Protein AF-A0A1B8DQH1-F1 (afdb_monomer)

Mean predicted aligned error: 15.08 Å

pLDDT: mean 71.76, std 20.16, range [29.28, 98.12]

Structure (mmCIF, N/CA/C/O backbone):
data_AF-A0A1B8DQH1-F1
#
_entry.id   AF-A0A1B8DQH1-F1
#
loop_
_atom_site.group_PDB
_atom_site.id
_atom_site.type_symbol
_atom_site.label_atom_id
_atom_site.label_alt_id
_atom_site.label_comp_id
_atom_site.label_asym_id
_atom_site.label_entity_id
_atom_site.label_seq_id
_atom_site.pdbx_PDB_ins_code
_atom_site.Cartn_x
_atom_site.Cartn_y
_atom_site.Cartn_z
_atom_site.occupancy
_atom_site.B_iso_or_equiv
_atom_site.auth_seq_id
_atom_site.auth_comp_id
_atom_site.auth_asym_id
_atom_site.auth_atom_id
_atom_site.pdbx_PDB_model_num
ATOM 1 N N . MET A 1 1 ? -14.719 -61.981 -52.422 1.00 44.56 1 MET A N 1
ATOM 2 C CA . MET A 1 1 ? -14.627 -63.459 -52.348 1.00 44.56 1 MET A CA 1
ATOM 3 C C . MET A 1 1 ? -13.272 -63.863 -52.900 1.00 44.56 1 MET A C 1
ATOM 5 O O . MET A 1 1 ? -12.928 -63.252 -53.909 1.00 44.56 1 MET A O 1
ATOM 9 N N . PRO A 1 2 ? -12.505 -64.802 -52.302 1.00 60.09 2 PRO A N 1
ATOM 10 C CA . PRO A 1 2 ? -12.841 -65.844 -51.296 1.00 60.09 2 PRO A CA 1
ATOM 11 C C . PRO A 1 2 ? -12.357 -65.478 -49.863 1.00 60.09 2 PRO A C 1
ATOM 13 O O . PRO A 1 2 ? -11.549 -64.568 -49.738 1.00 60.09 2 PRO A O 1
ATOM 16 N N . SER A 1 3 ? -12.970 -65.923 -48.749 1.00 40.25 3 SER A N 1
ATOM 17 C CA . SER A 1 3 ? -13.035 -67.277 -48.116 1.00 40.25 3 SER A CA 1
ATOM 18 C C . SER A 1 3 ? -11.685 -67.712 -47.524 1.00 40.25 3 SER A C 1
ATOM 20 O O . SER A 1 3 ? -10.693 -67.593 -48.224 1.00 40.25 3 SER A O 1
ATOM 22 N N . ARG A 1 4 ? -11.534 -68.303 -46.332 1.00 45.41 4 ARG A N 1
ATOM 23 C CA . ARG A 1 4 ? -12.312 -68.572 -45.097 1.00 45.41 4 ARG A CA 1
ATOM 24 C C . ARG A 1 4 ? -11.311 -69.318 -44.170 1.00 45.41 4 ARG A C 1
ATOM 26 O O . ARG A 1 4 ? -10.371 -69.893 -44.704 1.00 45.41 4 ARG A O 1
ATOM 33 N N . ASP A 1 5 ? -11.532 -69.282 -42.851 1.00 48.47 5 ASP A N 1
ATOM 34 C CA . ASP A 1 5 ? -11.197 -70.290 -41.80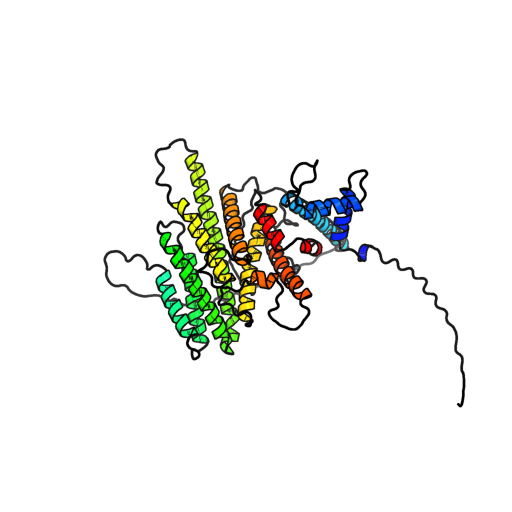1 1.00 48.47 5 ASP A CA 1
ATOM 35 C C . ASP A 1 5 ? -10.627 -69.594 -40.545 1.00 48.47 5 ASP A C 1
ATOM 37 O O . ASP A 1 5 ? -9.620 -68.902 -40.624 1.00 48.47 5 ASP A O 1
ATOM 41 N N . LEU A 1 6 ? -11.341 -69.474 -39.413 1.00 48.12 6 LEU A N 1
ATOM 42 C CA . LEU A 1 6 ? -11.908 -70.449 -38.451 1.00 48.12 6 LEU A CA 1
ATOM 43 C C . LEU A 1 6 ? -10.869 -71.143 -37.549 1.00 48.12 6 LEU A C 1
ATOM 45 O O . LEU A 1 6 ? -10.295 -72.154 -37.928 1.00 48.12 6 LEU A O 1
ATOM 49 N N . ALA A 1 7 ? -10.750 -70.638 -36.314 1.00 46.41 7 ALA A N 1
ATOM 50 C CA . ALA A 1 7 ? -10.541 -71.386 -35.059 1.00 46.41 7 ALA A CA 1
ATOM 51 C C . ALA A 1 7 ? -10.786 -70.395 -33.893 1.00 46.41 7 ALA A C 1
ATOM 53 O O . ALA A 1 7 ? -10.092 -69.390 -33.793 1.00 46.41 7 ALA A O 1
ATOM 54 N N . SER A 1 8 ? -11.933 -70.403 -33.202 1.00 43.78 8 SER A N 1
ATOM 55 C CA . SER A 1 8 ? -12.302 -71.229 -32.032 1.00 43.78 8 SER A CA 1
ATOM 56 C C . SER A 1 8 ? -11.348 -71.093 -30.837 1.00 43.78 8 SER A C 1
ATOM 58 O O . SER A 1 8 ? -10.238 -71.615 -30.880 1.00 43.78 8 SER A O 1
ATOM 60 N N . GLY A 1 9 ? -11.811 -70.454 -29.755 1.00 36.94 9 GLY A N 1
ATOM 61 C CA . GLY A 1 9 ? -11.059 -70.350 -28.501 1.00 36.94 9 GLY A CA 1
ATOM 62 C C . GLY A 1 9 ? -11.779 -69.569 -27.400 1.00 36.94 9 GLY A C 1
ATOM 63 O O . GLY A 1 9 ? -11.440 -68.427 -27.137 1.00 36.94 9 GLY A O 1
ATOM 64 N N . GLU A 1 10 ? -12.784 -70.220 -26.818 1.00 36.16 10 GLU A N 1
ATOM 65 C CA . GLU A 1 10 ? -13.202 -70.174 -25.407 1.00 36.16 10 GLU A CA 1
ATOM 66 C C . GLU A 1 10 ? -13.636 -68.863 -24.716 1.00 36.16 10 GLU A C 1
ATOM 68 O O . GLU A 1 10 ? -12.921 -67.888 -24.511 1.00 36.16 10 GLU A O 1
ATOM 73 N N . SER A 1 11 ? -14.885 -68.957 -24.264 1.00 42.69 11 SER A N 1
ATOM 74 C CA . SER A 1 11 ? -15.665 -68.051 -23.441 1.00 42.69 11 SER A CA 1
ATOM 75 C C . SER A 1 11 ? -15.208 -68.083 -21.978 1.00 42.69 11 SER A C 1
ATOM 77 O O . SER A 1 11 ? -15.353 -69.107 -21.315 1.00 42.69 11 SER A O 1
ATOM 79 N N . SER A 1 12 ? -14.766 -66.942 -21.443 1.00 33.56 12 SER A N 1
ATOM 80 C CA . SER A 1 12 ? -14.722 -66.689 -19.998 1.00 33.56 12 SER A CA 1
ATOM 81 C C . SER A 1 12 ? -15.585 -65.469 -19.686 1.00 33.56 12 SER A C 1
ATOM 83 O O . SER A 1 12 ? -15.206 -64.320 -19.916 1.00 33.56 12 SER A O 1
ATOM 85 N N . VAL A 1 13 ? -16.804 -65.746 -19.225 1.00 41.06 13 VAL A N 1
ATOM 86 C CA . VAL A 1 13 ? -17.755 -64.754 -18.723 1.00 41.06 13 VAL A CA 1
ATOM 87 C C . VAL A 1 13 ? -17.294 -64.354 -17.324 1.00 41.06 13 VAL A C 1
ATOM 89 O O . VAL A 1 13 ? -17.575 -65.042 -16.346 1.00 41.06 13 VAL A O 1
ATOM 92 N N . VAL A 1 14 ? -16.572 -63.240 -17.232 1.00 39.66 14 VAL A N 1
ATOM 93 C CA . VAL A 1 14 ? -16.286 -62.571 -15.960 1.00 39.66 14 VAL A CA 1
ATOM 94 C C . VAL A 1 14 ? -17.381 -61.532 -15.721 1.00 39.66 14 VAL A C 1
ATOM 96 O O . VAL A 1 14 ? -17.466 -60.522 -16.416 1.00 39.66 14 VAL A O 1
ATOM 99 N N . LEU A 1 15 ? -18.243 -61.803 -14.742 1.00 46.50 15 LEU A N 1
ATOM 100 C CA . LEU A 1 15 ? -19.201 -60.844 -14.189 1.00 46.50 15 LEU A CA 1
ATOM 101 C C . LEU A 1 15 ? -18.452 -59.752 -13.403 1.00 46.50 15 LEU A C 1
ATOM 103 O O . LEU A 1 15 ? -17.733 -60.103 -12.466 1.00 46.50 15 LEU A O 1
ATOM 107 N N . PRO A 1 16 ? -18.669 -58.446 -13.649 1.00 41.72 16 PRO A N 1
ATOM 108 C CA . PRO A 1 16 ? -18.308 -57.420 -12.686 1.00 41.72 16 PRO A CA 1
ATOM 109 C C . PRO A 1 16 ? -19.530 -57.103 -11.814 1.00 41.72 16 PRO A C 1
ATOM 111 O O . PRO A 1 16 ? -20.298 -56.181 -12.078 1.00 41.72 16 PRO A O 1
ATOM 114 N N . LEU A 1 17 ? -19.709 -57.878 -10.742 1.00 47.91 17 LEU A N 1
ATOM 115 C CA . LEU A 1 17 ? -20.491 -57.457 -9.578 1.00 47.91 17 LEU A CA 1
ATOM 116 C C . LEU A 1 17 ? -19.553 -56.671 -8.660 1.00 47.91 17 LEU A C 1
ATOM 118 O O . LEU A 1 17 ? -18.899 -57.217 -7.780 1.00 47.91 17 LEU A O 1
ATOM 122 N N . GLY A 1 18 ? -19.473 -55.370 -8.913 1.00 36.25 18 GLY A N 1
ATOM 123 C CA . GLY A 1 18 ? -18.732 -54.418 -8.097 1.00 36.25 18 GLY A CA 1
ATOM 124 C C . GLY A 1 18 ? -19.504 -53.115 -8.031 1.00 36.25 18 GLY A C 1
ATOM 125 O O . GLY A 1 18 ? -19.136 -52.139 -8.672 1.00 36.25 18 GLY A O 1
ATOM 126 N N . ASN A 1 19 ? -20.611 -53.120 -7.289 1.00 45.50 19 ASN A N 1
ATOM 127 C CA . ASN A 1 19 ? -21.406 -51.935 -6.984 1.00 45.50 19 ASN A CA 1
ATOM 128 C C . ASN A 1 19 ? -20.593 -51.042 -6.025 1.00 45.50 19 ASN A C 1
ATOM 130 O O . ASN A 1 19 ? -20.837 -51.020 -4.819 1.00 45.50 19 ASN A O 1
ATOM 134 N N . GLN A 1 20 ? -19.565 -50.364 -6.546 1.00 43.00 20 GLN A N 1
ATOM 135 C CA . GLN A 1 20 ? -18.844 -49.335 -5.808 1.00 43.00 20 GLN A CA 1
ATOM 136 C C . GLN A 1 20 ? -19.768 -48.128 -5.673 1.00 43.00 20 GLN A C 1
ATOM 138 O O . GLN A 1 20 ? -19.822 -47.243 -6.523 1.00 43.00 20 GLN A O 1
ATOM 143 N N . ARG A 1 21 ? -20.521 -48.096 -4.572 1.00 37.50 21 ARG A N 1
ATOM 144 C CA . ARG A 1 21 ? -21.031 -46.839 -4.038 1.00 37.50 21 ARG A CA 1
ATOM 145 C C . ARG A 1 21 ? -19.809 -46.018 -3.652 1.00 37.50 21 ARG A C 1
ATOM 147 O O . ARG A 1 21 ? -19.248 -46.222 -2.579 1.00 37.50 21 ARG A O 1
ATOM 154 N N . HIS A 1 22 ? -19.376 -45.128 -4.538 1.00 44.53 22 HIS A N 1
ATOM 155 C CA . HIS A 1 22 ? -18.479 -44.058 -4.133 1.00 44.53 22 HIS A CA 1
ATOM 156 C C . HIS A 1 22 ? -19.145 -43.344 -2.951 1.00 44.53 22 HIS A C 1
ATOM 158 O O . HIS A 1 22 ? -20.322 -42.978 -3.061 1.00 44.53 22 HIS A O 1
ATOM 164 N N . PRO A 1 23 ? -18.471 -43.216 -1.797 1.00 51.25 23 PRO A N 1
ATOM 165 C CA . PRO A 1 23 ? -19.053 -42.514 -0.671 1.00 51.25 23 PRO A CA 1
ATOM 166 C C . PRO A 1 23 ? -19.378 -41.092 -1.131 1.00 51.25 23 PRO A C 1
ATOM 168 O O . PRO A 1 23 ? -18.527 -40.390 -1.676 1.00 51.25 23 PRO A O 1
ATOM 171 N N . ILE A 1 24 ? -20.638 -40.692 -0.945 1.00 53.38 24 ILE A N 1
ATO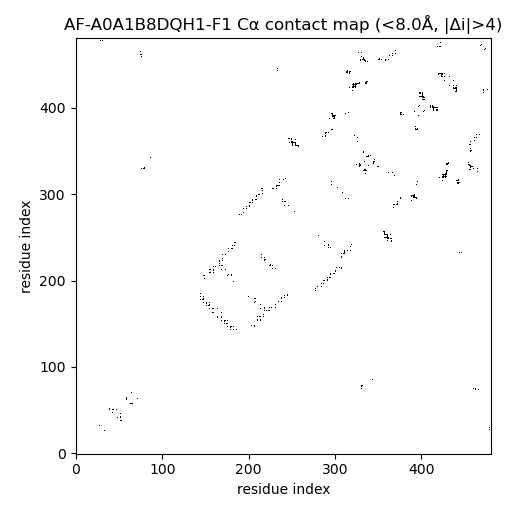M 172 C CA . ILE A 1 24 ? -21.188 -39.385 -1.348 1.00 53.38 24 ILE A CA 1
ATOM 173 C C . ILE A 1 24 ? -20.328 -38.225 -0.795 1.00 53.38 24 ILE A C 1
ATOM 175 O O . ILE A 1 24 ? -20.303 -37.141 -1.369 1.00 53.38 24 ILE A O 1
ATOM 179 N N . SER A 1 25 ? -19.547 -38.475 0.261 1.00 46.88 25 SER A N 1
ATOM 180 C CA . SER A 1 25 ? -18.595 -37.538 0.863 1.00 46.88 25 SER A CA 1
ATOM 181 C C . SER A 1 25 ? -17.429 -37.107 -0.037 1.00 46.88 25 SER A C 1
ATOM 183 O O . SER A 1 25 ? -16.774 -36.132 0.297 1.00 46.88 25 SER A O 1
ATOM 185 N N . LEU A 1 26 ? -17.149 -37.784 -1.159 1.00 46.94 26 LEU A N 1
ATOM 186 C CA . LEU A 1 26 ? -16.091 -37.375 -2.103 1.00 46.94 26 LEU A CA 1
ATOM 187 C C . LEU A 1 26 ? -16.549 -36.333 -3.137 1.00 46.94 26 LEU A C 1
ATOM 189 O O . LEU A 1 26 ? -15.723 -35.825 -3.889 1.00 46.94 26 LEU A O 1
ATOM 193 N N . GLN A 1 27 ? -17.851 -36.039 -3.217 1.00 62.19 27 GLN A N 1
ATOM 194 C CA . GLN A 1 27 ? -18.406 -35.127 -4.228 1.00 62.19 27 GLN A CA 1
ATOM 195 C C . GLN A 1 27 ? -18.630 -33.699 -3.725 1.00 62.19 27 GLN A C 1
ATOM 197 O O . GLN A 1 27 ? -18.858 -32.806 -4.538 1.00 62.19 27 GLN A O 1
ATOM 202 N N . PHE A 1 28 ? -18.560 -33.479 -2.413 1.00 60.91 28 PHE A N 1
ATOM 203 C CA . PHE A 1 28 ? -18.842 -32.188 -1.796 1.00 60.91 28 PHE A CA 1
ATOM 204 C C . PHE A 1 28 ? -17.637 -31.726 -0.986 1.00 60.91 28 PHE A C 1
ATOM 206 O O . PHE A 1 28 ? -17.029 -32.527 -0.275 1.00 60.91 28 PHE A O 1
ATOM 213 N N . SER A 1 29 ? -17.283 -30.444 -1.095 1.00 65.31 29 SER A N 1
ATOM 214 C CA . SER A 1 29 ? -16.227 -29.869 -0.261 1.00 65.31 29 SER A CA 1
ATOM 215 C C . SER A 1 29 ? -16.652 -29.854 1.208 1.00 65.31 29 SER A C 1
ATOM 217 O O . SER A 1 29 ? -17.842 -29.896 1.542 1.00 65.31 29 SER A O 1
ATOM 219 N N . GLN A 1 30 ? -15.677 -29.770 2.108 1.00 54.59 30 GLN A N 1
ATOM 220 C CA . GLN A 1 30 ? -15.947 -29.715 3.539 1.00 54.59 30 GLN A CA 1
ATOM 221 C C . GLN A 1 30 ? -16.807 -28.496 3.914 1.00 54.59 30 GLN A C 1
ATOM 223 O O . GLN A 1 30 ? -17.776 -28.639 4.661 1.00 54.59 30 GLN A O 1
ATOM 228 N N . ALA A 1 31 ? -16.555 -27.341 3.290 1.00 49.38 31 ALA A N 1
ATOM 229 C CA . ALA A 1 31 ? -17.401 -26.157 3.408 1.00 49.38 31 ALA A CA 1
ATOM 230 C C . ALA A 1 31 ? -18.859 -26.412 2.974 1.00 49.38 31 ALA A C 1
ATOM 232 O O . ALA A 1 31 ? -19.789 -26.027 3.681 1.00 49.38 31 ALA A O 1
ATOM 233 N N . GLN A 1 32 ? -19.090 -27.134 1.869 1.00 60.16 32 GLN A N 1
ATOM 234 C CA . GLN A 1 32 ? -20.444 -27.469 1.403 1.00 60.16 32 GLN A CA 1
ATOM 235 C C . GLN A 1 32 ? -21.193 -28.375 2.389 1.00 60.16 32 GLN A C 1
ATOM 237 O O . GLN A 1 32 ? -22.392 -28.192 2.612 1.00 60.16 32 GLN A O 1
ATOM 242 N N . LEU A 1 33 ? -20.496 -29.331 3.008 1.00 58.59 33 LEU A N 1
ATOM 243 C CA . LEU A 1 33 ? -21.075 -30.209 4.026 1.00 58.59 33 LEU A CA 1
ATOM 244 C C . LEU A 1 33 ? -21.385 -29.449 5.323 1.00 58.59 33 LEU A C 1
ATOM 246 O O . LEU A 1 33 ? -22.463 -29.636 5.895 1.00 58.59 33 LEU A O 1
ATOM 250 N N . CYS A 1 34 ? -20.494 -28.553 5.755 1.00 54.56 34 CYS A N 1
ATOM 251 C CA . CYS A 1 34 ? -20.731 -27.661 6.890 1.00 54.56 34 CYS A CA 1
ATOM 252 C C . CYS A 1 34 ? -21.923 -26.735 6.631 1.00 54.56 34 CYS A C 1
ATOM 254 O O . CYS A 1 34 ? -22.830 -26.665 7.457 1.00 54.56 34 CYS A O 1
ATOM 256 N N . PHE A 1 35 ? -21.994 -26.104 5.458 1.00 63.06 35 PHE A N 1
ATOM 257 C CA . PHE A 1 35 ? -23.110 -25.241 5.076 1.00 63.06 35 PHE A CA 1
ATOM 258 C C . PHE A 1 35 ? -24.446 -25.997 5.055 1.00 63.06 35 PHE A C 1
ATOM 260 O O . PHE A 1 35 ? -25.428 -25.533 5.635 1.00 63.06 35 PHE A O 1
ATOM 267 N N . ALA A 1 36 ? -24.484 -27.200 4.474 1.00 66.00 36 ALA A N 1
ATOM 268 C CA . ALA A 1 36 ? -25.677 -28.047 4.480 1.00 66.00 36 ALA A CA 1
ATOM 269 C C . ALA A 1 36 ? -26.093 -28.466 5.904 1.00 66.00 36 ALA A C 1
ATOM 271 O O . ALA A 1 36 ? -27.284 -28.484 6.229 1.00 66.00 36 ALA A O 1
ATOM 272 N N . SER A 1 37 ? -25.122 -28.768 6.771 1.00 60.50 37 SER A N 1
ATOM 273 C CA . SER A 1 37 ? -25.357 -29.082 8.185 1.00 60.50 37 SER A CA 1
ATOM 274 C C . SER A 1 37 ? -25.941 -27.883 8.938 1.00 60.50 37 SER A C 1
ATOM 276 O O . SER A 1 37 ? -26.931 -28.028 9.657 1.00 60.50 37 SER A O 1
ATOM 278 N N . THR A 1 38 ? -25.395 -26.687 8.715 1.00 65.31 38 THR A N 1
ATOM 279 C CA . THR A 1 38 ? -25.872 -25.438 9.317 1.00 65.31 38 THR A CA 1
ATOM 280 C C . THR A 1 38 ? -27.277 -25.087 8.841 1.00 65.31 38 THR A C 1
ATOM 282 O O . THR A 1 38 ? -28.141 -24.837 9.676 1.00 65.31 38 THR A O 1
ATOM 285 N N . ILE A 1 39 ? -27.564 -25.172 7.536 1.00 70.62 39 ILE A N 1
ATOM 286 C CA . ILE A 1 39 ? -28.923 -24.994 6.991 1.00 70.62 39 ILE A CA 1
ATOM 287 C C . ILE A 1 39 ? -29.905 -25.937 7.683 1.00 70.62 39 ILE A C 1
ATOM 289 O O . ILE A 1 39 ? -30.982 -25.522 8.104 1.00 70.62 39 ILE A O 1
ATOM 293 N N . ARG A 1 40 ? -29.530 -27.210 7.830 1.00 76.38 40 ARG A N 1
ATOM 294 C CA . ARG A 1 40 ? -30.390 -28.225 8.438 1.00 76.38 40 ARG A CA 1
ATOM 295 C C . ARG A 1 40 ? -30.614 -27.992 9.935 1.00 76.38 40 ARG A C 1
ATOM 297 O O . ARG A 1 40 ? -31.699 -28.289 10.425 1.00 76.38 40 ARG A O 1
ATOM 304 N N . ARG A 1 41 ? -29.613 -27.491 10.665 1.00 73.19 41 ARG A N 1
ATOM 305 C CA . ARG A 1 41 ? -29.723 -27.157 12.099 1.00 73.19 41 ARG A CA 1
ATOM 306 C C . ARG A 1 41 ? -30.538 -25.888 12.340 1.00 73.19 41 ARG A C 1
ATOM 308 O O . ARG A 1 41 ? -31.257 -25.823 13.331 1.00 73.19 41 ARG A O 1
ATOM 315 N N . SER A 1 42 ? -30.444 -24.926 11.429 1.00 74.00 42 SER A N 1
ATOM 316 C CA . SER A 1 42 ? -31.136 -23.637 11.508 1.00 74.00 42 SER A CA 1
ATOM 317 C C . SER A 1 42 ? -32.529 -23.648 10.871 1.00 74.00 42 SER A C 1
ATOM 319 O O . SER A 1 42 ? -33.187 -22.613 10.856 1.00 74.00 42 SER A O 1
ATOM 321 N N . LEU A 1 43 ? -32.988 -24.794 10.351 1.00 85.00 43 LEU A N 1
ATOM 322 C CA . LEU A 1 43 ? -34.283 -24.934 9.689 1.00 85.00 43 LEU A CA 1
ATOM 323 C C . LEU A 1 43 ? -35.441 -24.726 10.690 1.00 85.00 43 LEU A C 1
ATOM 325 O O . LEU A 1 43 ? -35.599 -25.534 11.614 1.00 85.00 43 LEU A O 1
ATOM 329 N N . PRO A 1 44 ? -36.289 -23.694 10.514 1.00 87.25 44 PRO A N 1
ATOM 330 C CA . PRO A 1 44 ? -37.445 -23.482 11.375 1.00 87.25 44 PRO A CA 1
ATOM 331 C C . PRO A 1 44 ? -38.422 -24.662 11.316 1.00 87.25 44 PRO A C 1
ATOM 333 O O . PRO A 1 44 ? -38.647 -25.265 10.263 1.00 87.25 44 PRO A O 1
ATOM 336 N N . LYS A 1 45 ? -39.049 -24.990 12.453 1.00 91.50 45 LYS A N 1
ATOM 337 C CA . LYS A 1 45 ? -40.039 -26.077 12.515 1.00 91.50 45 LYS A CA 1
ATOM 338 C C . LYS A 1 45 ? -41.202 -25.781 11.563 1.00 91.50 45 LYS A C 1
ATOM 340 O O . LYS A 1 45 ? -41.886 -24.777 11.727 1.00 91.50 45 LYS A O 1
ATOM 345 N N . GLY A 1 46 ? -41.445 -26.689 10.617 1.00 92.00 46 GLY A N 1
ATOM 346 C CA . GLY A 1 46 ? -42.540 -26.585 9.646 1.00 92.00 46 GLY A CA 1
ATOM 347 C C . GLY A 1 46 ? -42.182 -25.893 8.328 1.00 92.00 46 GLY A C 1
ATOM 348 O O . GLY A 1 46 ? -43.069 -25.727 7.501 1.00 92.00 46 GLY A O 1
ATOM 349 N N . MET A 1 47 ? -40.916 -25.520 8.117 1.00 93.06 47 MET A N 1
ATOM 350 C CA . MET A 1 47 ? -40.418 -24.981 6.850 1.00 93.06 47 MET A CA 1
ATOM 351 C C . MET A 1 47 ? -39.609 -26.044 6.099 1.00 93.06 47 MET A C 1
ATOM 353 O O . MET A 1 47 ? -38.869 -26.817 6.712 1.00 93.06 47 MET A O 1
ATOM 357 N N . THR A 1 48 ? -39.749 -26.104 4.776 1.00 94.50 48 THR A N 1
ATOM 358 C CA . THR A 1 48 ? -38.930 -26.989 3.933 1.00 94.50 48 THR A CA 1
ATOM 359 C C . THR A 1 48 ? -37.530 -26.409 3.713 1.00 94.50 48 THR A C 1
ATOM 361 O O . THR A 1 48 ? -37.307 -25.203 3.841 1.00 94.50 48 THR A O 1
ATOM 364 N N . ILE A 1 49 ? -36.556 -27.264 3.384 1.00 82.50 49 ILE A N 1
ATOM 365 C CA . ILE A 1 49 ? -35.172 -26.825 3.138 1.00 82.50 49 ILE A CA 1
ATOM 366 C C . ILE A 1 49 ? -35.128 -25.870 1.938 1.00 82.50 49 ILE A C 1
ATOM 368 O O . ILE A 1 49 ? -34.417 -24.869 1.977 1.00 82.50 49 ILE A O 1
ATOM 372 N N . GLU A 1 50 ? -35.917 -26.137 0.898 1.00 88.50 50 GLU A N 1
ATOM 373 C CA . GLU A 1 50 ? -36.022 -25.305 -0.298 1.00 88.50 50 GLU A CA 1
ATOM 374 C C . GLU A 1 50 ? -36.568 -23.908 0.024 1.00 88.50 50 GLU A C 1
ATOM 376 O O . GLU A 1 50 ? -36.007 -22.910 -0.433 1.00 88.50 50 GLU A O 1
ATOM 381 N N . GLU A 1 51 ? -37.617 -23.819 0.848 1.00 86.94 51 GLU A N 1
ATOM 382 C CA . GLU A 1 51 ? -38.176 -22.542 1.313 1.00 86.94 51 GLU A CA 1
ATOM 383 C C . GLU A 1 51 ? -37.162 -21.755 2.145 1.00 86.94 51 GLU A C 1
ATOM 385 O O . GLU A 1 51 ? -36.996 -20.553 1.932 1.00 86.94 51 GLU A O 1
ATOM 390 N N . PHE A 1 52 ? -36.434 -22.430 3.038 1.00 82.75 52 PHE A N 1
ATOM 391 C CA . PHE A 1 52 ? -35.432 -21.790 3.884 1.00 82.75 52 PHE A CA 1
ATOM 392 C C . PHE A 1 52 ? -34.221 -21.301 3.078 1.00 82.75 52 PHE A C 1
ATOM 394 O O . PHE A 1 52 ? -33.791 -20.160 3.243 1.00 82.75 52 PHE A O 1
ATOM 401 N N . ILE A 1 53 ? -33.715 -22.097 2.129 1.00 76.62 53 ILE A N 1
ATOM 402 C CA . ILE A 1 53 ? -32.655 -21.669 1.200 1.00 76.62 53 ILE A CA 1
ATOM 403 C C . ILE A 1 53 ? -33.128 -20.478 0.365 1.00 76.62 53 ILE A C 1
ATOM 405 O O . ILE A 1 53 ? -32.377 -19.517 0.172 1.00 76.62 53 ILE A O 1
ATOM 409 N N . HIS A 1 54 ? -34.372 -20.505 -0.121 1.00 79.62 54 HIS A N 1
ATOM 410 C CA . HIS A 1 54 ? -34.916 -19.398 -0.894 1.00 79.62 54 HIS A CA 1
ATOM 411 C C . HIS A 1 54 ? -35.050 -18.128 -0.043 1.00 79.62 54 HIS A C 1
ATOM 413 O O . HIS A 1 54 ? -34.692 -17.044 -0.507 1.00 79.62 54 HIS A O 1
ATOM 419 N N . GLN A 1 55 ? -35.468 -18.257 1.218 1.00 77.81 55 GLN A N 1
ATOM 420 C CA . GLN A 1 55 ? -35.532 -17.159 2.178 1.00 77.81 55 GLN A CA 1
ATOM 421 C C . GLN A 1 55 ? -34.144 -16.578 2.473 1.00 77.81 55 GLN A C 1
ATOM 423 O O . GLN A 1 55 ? -33.965 -15.369 2.336 1.00 77.81 55 GLN A O 1
ATOM 428 N N . VAL A 1 56 ? -33.147 -17.410 2.792 1.00 70.00 56 VAL A N 1
ATOM 429 C CA . VAL A 1 56 ? -31.756 -16.979 3.024 1.00 70.00 56 VAL A CA 1
ATOM 430 C C . VAL A 1 56 ? -31.195 -16.280 1.782 1.00 70.00 56 VAL A C 1
ATOM 432 O O . VAL A 1 56 ? -30.647 -15.181 1.882 1.00 70.00 56 VAL A O 1
ATOM 435 N N . SER A 1 57 ? -31.409 -16.847 0.590 1.00 72.19 57 SER A N 1
ATOM 436 C CA . SER A 1 57 ? -30.994 -16.238 -0.680 1.00 72.19 57 SER A CA 1
ATOM 437 C C . SER A 1 57 ? -31.656 -14.877 -0.908 1.00 72.19 57 SER A C 1
ATOM 439 O O . SER A 1 57 ? -30.991 -13.919 -1.309 1.00 72.19 57 SER A O 1
ATOM 441 N N . ASN A 1 58 ? -32.954 -14.760 -0.615 1.00 69.50 58 ASN A N 1
ATOM 442 C CA . ASN A 1 58 ? -33.687 -13.504 -0.733 1.00 69.50 58 ASN A CA 1
ATOM 443 C C . ASN A 1 58 ? -33.210 -12.466 0.295 1.00 69.50 58 ASN A C 1
ATOM 445 O O . ASN A 1 58 ? -33.129 -11.287 -0.045 1.00 69.50 58 ASN A O 1
ATOM 449 N N . CYS A 1 59 ? -32.820 -12.870 1.506 1.00 67.19 59 CYS A N 1
ATOM 450 C CA . CYS A 1 59 ? -32.250 -11.971 2.517 1.00 67.19 59 CYS A CA 1
ATOM 451 C C . CYS A 1 59 ? -30.885 -11.422 2.086 1.00 67.19 59 CYS A C 1
ATOM 453 O O . CYS A 1 59 ? -30.670 -10.210 2.118 1.00 67.19 59 CYS A O 1
ATOM 455 N N . ILE A 1 60 ? -30.003 -12.292 1.583 1.00 63.28 60 ILE A N 1
ATOM 456 C CA . ILE A 1 60 ? -28.688 -11.902 1.051 1.00 63.28 60 ILE A CA 1
ATOM 457 C C . ILE A 1 60 ? -28.849 -10.923 -0.123 1.00 63.28 60 ILE A C 1
ATOM 459 O O . ILE A 1 60 ? -28.176 -9.894 -0.177 1.00 63.28 60 ILE A O 1
ATOM 463 N N . LYS A 1 61 ? -29.775 -11.205 -1.051 1.00 66.25 61 LYS A N 1
ATOM 464 C CA . LYS A 1 61 ? -30.008 -10.367 -2.241 1.00 66.25 61 LYS A CA 1
ATOM 465 C C . LYS A 1 61 ? -30.682 -9.031 -1.925 1.00 66.25 61 LYS A C 1
ATOM 467 O O . LYS A 1 61 ? -30.368 -8.028 -2.559 1.00 66.25 61 LYS A O 1
ATOM 472 N N . SER A 1 62 ? -31.628 -9.013 -0.988 1.00 64.62 62 SER A N 1
ATOM 473 C CA . SER A 1 62 ? -32.440 -7.823 -0.688 1.00 64.62 62 SER A CA 1
ATOM 474 C C . SER A 1 62 ? -31.830 -6.890 0.355 1.00 64.62 62 SER A C 1
ATOM 476 O O . SER A 1 62 ? -32.291 -5.754 0.470 1.00 64.62 62 SER A O 1
ATOM 478 N N . ARG A 1 63 ? -30.827 -7.351 1.121 1.00 53.97 63 ARG A N 1
ATOM 479 C CA . ARG A 1 63 ? -30.260 -6.652 2.291 1.00 53.97 63 ARG A CA 1
ATOM 480 C C . ARG A 1 63 ? -31.310 -6.211 3.325 1.00 53.97 63 ARG A C 1
ATOM 482 O O . ARG A 1 63 ? -31.025 -5.347 4.151 1.00 53.97 63 ARG A O 1
ATOM 489 N N . LYS A 1 64 ? -32.529 -6.760 3.287 1.00 48.31 64 LYS A N 1
ATOM 490 C CA . LYS A 1 64 ? -33.576 -6.451 4.264 1.00 48.31 64 LYS A CA 1
ATOM 491 C C . LYS A 1 64 ? -33.552 -7.504 5.374 1.00 48.31 64 LYS A C 1
ATOM 493 O O . LYS A 1 64 ? -33.499 -8.692 5.056 1.00 48.31 64 LYS A O 1
ATOM 498 N N . PRO A 1 65 ? -33.583 -7.096 6.653 1.00 48.50 65 PRO A N 1
ATOM 499 C CA . PRO A 1 65 ? -33.628 -8.039 7.764 1.00 48.50 65 PRO A CA 1
ATOM 500 C C . PRO A 1 65 ? -34.922 -8.866 7.729 1.00 48.50 65 PRO A C 1
ATOM 502 O O . PRO A 1 65 ? -35.978 -8.362 7.334 1.00 48.50 65 PRO A O 1
ATOM 505 N N . VAL A 1 66 ? -34.835 -10.132 8.150 1.00 47.81 66 VAL A N 1
ATOM 506 C CA . VAL A 1 66 ? -36.000 -11.010 8.331 1.00 47.81 66 VAL A CA 1
ATOM 507 C C . VAL A 1 66 ? -36.892 -10.419 9.431 1.00 47.81 66 VAL A C 1
ATOM 509 O O . VAL A 1 66 ? -36.395 -10.130 10.522 1.00 47.81 66 VAL A O 1
ATOM 512 N N . PRO A 1 67 ? -38.201 -10.226 9.193 1.00 42.44 67 PRO A N 1
ATOM 513 C CA . PRO A 1 67 ? -39.111 -9.766 10.233 1.00 42.44 67 PRO A CA 1
ATOM 514 C C . PRO A 1 67 ? -39.255 -10.838 11.322 1.00 42.44 67 PRO A C 1
ATOM 516 O O . PRO A 1 67 ? -39.738 -11.931 11.040 1.00 42.44 67 PRO A O 1
ATOM 519 N N . GLY A 1 68 ? -38.866 -10.518 12.559 1.00 58.53 68 GLY A N 1
ATOM 520 C CA . GLY A 1 68 ? -39.103 -11.367 13.735 1.00 58.53 68 GLY A CA 1
ATOM 521 C C . GLY A 1 68 ? -37.861 -11.937 14.427 1.00 58.53 68 GLY A C 1
ATOM 522 O O . GLY A 1 68 ? -38.011 -12.521 15.496 1.00 58.53 68 GLY A O 1
ATOM 523 N N . GLU A 1 69 ? -36.653 -11.729 13.894 1.00 44.75 69 GLU A N 1
ATOM 524 C CA . GLU A 1 69 ? -35.401 -12.043 14.600 1.00 44.75 69 GLU A CA 1
ATOM 525 C C . GLU A 1 69 ? -34.728 -10.773 15.145 1.00 44.75 69 GLU A C 1
ATOM 527 O O . GLU A 1 69 ? -34.743 -9.730 14.478 1.00 44.75 69 GLU A O 1
ATOM 532 N N . PRO A 1 70 ? -34.134 -10.820 16.355 1.00 43.09 70 PRO A N 1
ATOM 533 C CA . PRO A 1 70 ? -33.375 -9.700 16.883 1.00 43.09 70 PRO A CA 1
ATOM 534 C C . PRO A 1 70 ? -32.142 -9.437 16.009 1.00 43.09 70 PRO A C 1
ATOM 536 O O . PRO A 1 70 ? -31.185 -10.198 16.017 1.00 43.09 70 PRO A O 1
ATOM 539 N N . SER A 1 71 ? -32.217 -8.312 15.294 1.00 49.25 71 SER A N 1
ATOM 540 C CA . SER A 1 71 ? -31.133 -7.428 14.855 1.00 49.25 71 SER A CA 1
ATOM 541 C C . SER A 1 71 ? -29.942 -8.068 14.142 1.00 49.25 71 SER A C 1
ATOM 543 O O . SER A 1 71 ? -29.090 -8.677 14.773 1.00 49.25 71 SER A O 1
ATOM 545 N N . THR A 1 72 ? -29.818 -7.745 12.847 1.00 42.81 72 THR A N 1
ATOM 546 C CA . THR A 1 72 ? -28.554 -7.627 12.091 1.00 42.81 72 THR A CA 1
ATOM 547 C C . THR A 1 72 ? -27.542 -8.740 12.348 1.00 42.81 72 THR A C 1
ATOM 549 O O . THR A 1 72 ? -26.803 -8.679 13.327 1.00 42.81 72 THR A O 1
ATOM 552 N N . VAL A 1 73 ? -27.438 -9.695 11.418 1.00 46.75 73 VAL A N 1
ATOM 553 C CA . VAL A 1 73 ? -26.292 -10.614 11.345 1.00 46.75 73 VAL A CA 1
ATOM 554 C C . VAL A 1 73 ? -25.017 -9.778 11.424 1.00 46.75 73 VAL A C 1
ATOM 556 O O . VAL A 1 73 ? -24.627 -9.119 10.462 1.00 46.75 73 VAL A O 1
ATOM 559 N N . ASN A 1 74 ? -24.423 -9.739 12.614 1.00 57.53 74 ASN A N 1
ATOM 560 C CA . ASN A 1 74 ? -23.191 -9.031 12.867 1.00 57.53 74 ASN A CA 1
ATOM 561 C C . ASN A 1 74 ? -22.114 -9.858 12.168 1.00 57.53 74 ASN A C 1
ATOM 563 O O . ASN A 1 74 ? -21.762 -10.938 12.646 1.00 57.53 74 ASN A O 1
ATOM 567 N N . SER A 1 75 ? -21.653 -9.383 11.007 1.00 50.06 75 SER A N 1
ATOM 568 C CA . SER A 1 75 ? -20.664 -10.076 10.174 1.00 50.06 75 SER A CA 1
ATOM 569 C C . SER A 1 75 ? -19.427 -10.463 10.989 1.00 50.06 75 SER A C 1
ATOM 571 O O . SER A 1 75 ? -18.863 -11.532 10.788 1.00 50.06 75 SER A O 1
ATOM 573 N N . VAL A 1 76 ? -19.076 -9.665 11.994 1.00 51.84 76 VAL A N 1
ATOM 574 C CA . VAL A 1 76 ? -17.982 -9.909 12.938 1.00 51.84 76 VAL A CA 1
ATOM 575 C C . VAL A 1 76 ? -18.267 -11.094 13.850 1.00 51.84 76 VAL A C 1
ATOM 577 O O . VAL A 1 76 ? -17.434 -11.987 13.969 1.00 51.84 76 VAL A O 1
ATOM 580 N N . ALA A 1 77 ? -19.439 -11.121 14.491 1.00 61.84 77 ALA A N 1
ATOM 581 C CA . ALA A 1 77 ? -19.825 -12.218 15.375 1.00 61.84 77 ALA A CA 1
ATOM 582 C C . ALA A 1 77 ? -19.943 -13.535 14.595 1.00 61.84 77 ALA A C 1
ATOM 584 O O . ALA A 1 77 ? -19.542 -14.585 15.092 1.00 61.84 77 ALA A O 1
ATOM 585 N N . PHE A 1 78 ? -20.433 -13.463 13.353 1.00 61.09 78 PHE A N 1
ATOM 586 C CA . PHE A 1 78 ? -20.433 -14.585 12.422 1.00 61.09 78 PHE A CA 1
ATOM 587 C C . PHE A 1 78 ? -19.007 -15.095 12.160 1.00 61.09 78 PHE A C 1
ATOM 589 O O . PHE A 1 78 ? -18.746 -16.276 12.377 1.00 61.09 78 PHE A O 1
ATOM 596 N N . TRP A 1 79 ? -18.076 -14.214 11.770 1.00 55.84 79 TRP A N 1
ATOM 597 C CA . TRP A 1 79 ? -16.688 -14.593 11.476 1.00 55.84 79 TRP A CA 1
ATOM 598 C C . TRP A 1 79 ? -15.949 -15.156 12.682 1.00 55.84 79 TRP A C 1
ATOM 600 O O . TRP A 1 79 ? -15.272 -16.176 12.567 1.00 55.84 79 TRP A O 1
ATOM 610 N N . ARG A 1 80 ? -16.125 -14.532 13.847 1.00 58.56 80 ARG A N 1
ATOM 611 C CA . ARG A 1 80 ? -15.541 -14.999 15.102 1.00 58.56 80 ARG A CA 1
ATOM 612 C C . ARG A 1 80 ? -16.034 -16.405 15.439 1.00 58.56 80 ARG A C 1
ATOM 614 O O . ARG A 1 80 ? -15.217 -17.297 15.630 1.00 58.56 80 ARG A O 1
ATOM 621 N N . ASN A 1 81 ? -17.350 -16.627 15.419 1.00 59.12 81 ASN A N 1
ATOM 622 C CA . ASN A 1 81 ? -17.935 -17.939 15.706 1.00 59.12 81 ASN A CA 1
ATOM 623 C C . ASN A 1 81 ? -17.490 -19.011 14.703 1.00 59.12 81 ASN A C 1
ATOM 625 O O . AS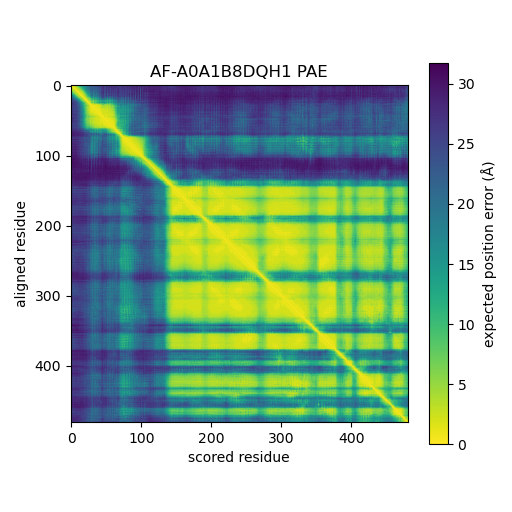N A 1 81 ? -17.178 -20.129 15.107 1.00 59.12 81 ASN A O 1
ATOM 629 N N . HIS A 1 82 ? -17.448 -18.677 13.410 1.00 55.16 82 HIS A N 1
ATOM 630 C CA . HIS A 1 82 ? -17.084 -19.628 12.363 1.00 55.16 82 HIS A CA 1
ATOM 631 C C . HIS A 1 82 ? -15.609 -20.038 12.440 1.00 55.16 82 HIS A C 1
ATOM 633 O O . HIS A 1 82 ? -15.291 -21.220 12.328 1.00 55.16 82 HIS A O 1
ATOM 639 N N . TYR A 1 83 ? -14.716 -19.083 12.712 1.00 52.84 83 TYR A N 1
ATOM 640 C CA . TYR A 1 83 ? -13.305 -19.380 12.936 1.00 52.84 83 TYR A CA 1
ATOM 641 C C . TYR A 1 83 ? -13.099 -20.220 14.207 1.00 52.84 83 TYR A C 1
ATOM 643 O O . TYR A 1 83 ? -12.367 -21.204 14.175 1.00 52.84 83 TYR A O 1
ATOM 651 N N . THR A 1 84 ? -13.794 -19.909 15.311 1.00 61.91 84 THR A N 1
ATOM 652 C CA . THR A 1 84 ? -13.746 -20.732 16.534 1.00 61.91 84 THR A CA 1
ATOM 653 C C . THR A 1 84 ? -14.227 -22.169 16.292 1.00 61.91 84 THR A C 1
ATOM 655 O O . THR A 1 84 ? -13.692 -23.106 16.883 1.00 61.91 84 THR A O 1
ATOM 658 N N . GLU A 1 85 ? -15.231 -22.375 15.436 1.00 58.28 85 GLU A N 1
ATOM 659 C CA . GLU A 1 85 ? -15.704 -23.717 15.072 1.00 58.28 85 GLU A CA 1
ATOM 660 C C . GLU A 1 85 ? -14.680 -24.476 14.214 1.00 58.28 85 GLU A C 1
ATOM 662 O O . GLU A 1 85 ? -14.410 -25.645 14.498 1.00 58.28 85 GLU A O 1
ATOM 667 N N . LEU A 1 86 ? -14.071 -23.813 13.221 1.00 48.41 86 LEU A N 1
ATOM 668 C CA . LEU A 1 86 ? -13.000 -24.399 12.409 1.00 48.41 86 LEU A CA 1
ATOM 669 C C . LEU A 1 86 ? -11.807 -24.804 13.278 1.00 48.41 86 LEU A C 1
ATOM 671 O O . LEU A 1 86 ? -11.271 -25.895 13.111 1.00 48.41 86 LEU A O 1
ATOM 675 N N . LEU A 1 87 ? -11.448 -23.958 14.242 1.00 56.62 87 LEU A N 1
ATOM 676 C CA . LEU A 1 87 ? -10.342 -24.219 15.146 1.00 56.62 87 LEU A CA 1
ATOM 677 C C . LEU A 1 87 ? -10.565 -25.478 15.993 1.00 56.62 87 LEU A C 1
ATOM 679 O O . LEU A 1 87 ? -9.708 -26.353 16.054 1.00 56.62 87 LEU A O 1
ATOM 683 N N . ARG A 1 88 ? -11.752 -25.626 16.591 1.00 61.31 88 ARG A N 1
ATOM 684 C CA . ARG A 1 88 ? -12.095 -26.845 17.347 1.00 61.31 88 ARG A CA 1
ATOM 685 C C . ARG A 1 88 ? -12.011 -28.100 16.485 1.00 61.31 88 ARG A C 1
ATOM 687 O O . ARG A 1 88 ? -11.710 -29.180 16.984 1.00 61.31 88 ARG A O 1
ATOM 694 N N . TYR A 1 89 ? -12.320 -27.968 15.199 1.00 50.38 89 TYR A N 1
ATOM 695 C CA . TYR A 1 89 ? -12.229 -29.068 14.253 1.00 50.38 89 TYR A CA 1
ATOM 696 C C . TYR A 1 89 ? -10.773 -29.404 13.902 1.00 50.38 89 TYR A C 1
ATOM 698 O O . TYR A 1 89 ? -10.424 -30.582 13.873 1.00 50.38 89 TYR A O 1
ATOM 706 N N . THR A 1 90 ? -9.912 -28.403 13.681 1.00 48.84 90 THR A N 1
ATOM 707 C CA . THR A 1 90 ? -8.477 -28.631 13.446 1.00 48.84 90 THR A CA 1
ATOM 708 C C . THR A 1 90 ? -7.792 -29.215 14.674 1.00 48.84 90 THR A C 1
ATOM 710 O O . THR A 1 90 ? -7.079 -30.197 14.527 1.00 48.84 90 THR A O 1
ATOM 713 N N . GLU A 1 91 ? -8.091 -28.721 15.879 1.00 63.53 91 GLU A N 1
ATOM 714 C CA . GLU A 1 91 ? -7.587 -29.292 17.138 1.00 63.53 91 GLU A CA 1
ATOM 715 C C . GLU A 1 91 ? -8.019 -30.757 17.311 1.00 63.53 91 GLU A C 1
ATOM 717 O O . GLU A 1 91 ? -7.225 -31.596 17.730 1.00 63.53 91 GLU A O 1
ATOM 722 N N . ALA A 1 92 ? -9.263 -31.101 16.954 1.00 58.88 92 ALA A N 1
ATOM 723 C CA . ALA A 1 92 ? -9.740 -32.484 17.003 1.00 58.88 92 ALA A CA 1
ATOM 724 C C . ALA A 1 92 ? -9.020 -33.388 15.987 1.00 58.88 92 ALA A C 1
ATOM 726 O O . ALA A 1 92 ? -8.693 -34.530 16.308 1.00 58.88 92 ALA A O 1
ATOM 727 N N . LEU A 1 93 ? -8.746 -32.882 14.780 1.00 49.19 93 LEU A N 1
ATOM 728 C CA . LEU A 1 93 ? -7.989 -33.612 13.762 1.00 49.19 93 LEU A CA 1
ATOM 729 C C . LEU A 1 93 ? -6.508 -33.757 14.115 1.00 49.19 93 LEU A C 1
ATOM 731 O O . LEU A 1 93 ? -5.935 -34.807 13.843 1.00 49.19 93 LEU A O 1
ATOM 735 N N . GLU A 1 94 ? -5.891 -32.733 14.702 1.00 54.78 94 GLU A N 1
ATOM 736 C CA . GLU A 1 94 ? -4.510 -32.775 15.185 1.00 54.78 94 GLU A CA 1
ATOM 737 C C . GLU A 1 94 ? -4.383 -33.737 16.367 1.00 54.78 94 GLU A C 1
ATOM 739 O O . GLU A 1 94 ? -3.503 -34.591 16.345 1.00 54.78 94 GLU A O 1
ATOM 744 N N . ALA A 1 95 ? -5.314 -33.710 17.327 1.00 67.38 95 ALA A N 1
ATOM 745 C CA . ALA A 1 95 ? -5.363 -34.680 18.421 1.00 67.38 95 ALA A CA 1
ATOM 746 C C . ALA A 1 95 ? -5.546 -36.123 17.914 1.00 67.38 95 ALA A C 1
ATOM 748 O O . ALA A 1 95 ? -4.914 -37.052 18.426 1.00 67.38 95 ALA A O 1
ATOM 749 N N . ASP A 1 96 ? -6.370 -36.329 16.882 1.00 53.12 96 ASP A N 1
ATOM 750 C CA . ASP A 1 96 ? -6.484 -37.627 16.220 1.00 53.12 96 ASP A CA 1
ATOM 751 C C . ASP A 1 96 ? -5.183 -37.987 15.482 1.00 53.12 96 ASP A C 1
ATOM 753 O O . ASP A 1 96 ? -4.688 -39.101 15.635 1.00 53.12 96 ASP A O 1
ATOM 757 N N . ALA A 1 97 ? -4.568 -37.066 14.738 1.00 50.06 97 ALA A N 1
ATOM 758 C CA . ALA A 1 97 ? -3.310 -37.299 14.028 1.00 50.06 97 ALA A CA 1
ATOM 759 C C . ALA A 1 97 ? -2.145 -37.619 14.982 1.00 50.06 97 ALA A C 1
ATOM 761 O O . ALA A 1 97 ? -1.363 -38.526 14.704 1.00 50.06 97 ALA A O 1
ATOM 762 N N . GLU A 1 98 ? -2.052 -36.952 16.131 1.00 65.81 98 GLU A N 1
ATOM 763 C CA . GLU A 1 98 ? -1.102 -37.266 17.203 1.00 65.81 98 GLU A CA 1
ATOM 764 C C . GLU A 1 98 ? -1.355 -38.656 17.793 1.00 65.81 98 GLU A C 1
ATOM 766 O O . GLU A 1 98 ? -0.410 -39.403 18.052 1.00 65.81 98 GLU A O 1
ATOM 771 N N . ARG A 1 99 ? -2.625 -39.058 17.926 1.00 60.53 99 ARG A N 1
ATOM 772 C CA . ARG A 1 99 ? -3.006 -40.413 18.345 1.00 60.53 99 ARG A CA 1
ATOM 773 C C . ARG A 1 99 ? -2.561 -41.487 17.347 1.00 60.53 99 ARG A C 1
ATOM 775 O O . ARG A 1 99 ? -2.283 -42.611 17.759 1.00 60.53 99 ARG A O 1
ATOM 782 N N . TRP A 1 100 ? -2.481 -41.152 16.059 1.00 51.00 100 TRP A N 1
ATOM 783 C CA . TRP A 1 100 ? -1.970 -42.036 15.004 1.00 51.00 100 TRP A CA 1
ATOM 784 C C . TRP A 1 100 ? -0.440 -41.989 14.859 1.00 51.00 100 TRP A C 1
ATOM 786 O O . TRP A 1 100 ? 0.165 -43.005 14.521 1.00 51.00 100 TRP A O 1
ATOM 796 N N . ASN A 1 101 ? 0.190 -40.846 15.144 1.00 49.41 101 ASN A N 1
ATOM 797 C CA . ASN A 1 101 ? 1.637 -40.634 15.020 1.00 49.41 101 ASN A CA 1
ATOM 798 C C . ASN A 1 101 ? 2.441 -41.040 16.266 1.00 49.41 101 ASN A C 1
ATOM 800 O O . ASN A 1 101 ? 3.660 -41.158 16.172 1.00 49.41 101 ASN A O 1
ATOM 804 N N . ASN A 1 102 ? 1.785 -41.314 17.399 1.00 51.41 102 ASN A N 1
ATOM 805 C CA . ASN A 1 102 ? 2.391 -41.937 18.581 1.00 51.41 102 ASN A CA 1
ATOM 806 C C . ASN A 1 102 ? 1.939 -43.405 18.756 1.00 51.41 102 ASN A C 1
ATOM 808 O O . ASN A 1 102 ? 1.171 -43.713 19.671 1.00 51.41 102 ASN A O 1
ATOM 812 N N . PRO A 1 103 ? 2.431 -44.359 17.940 1.00 50.12 103 PRO A N 1
ATOM 813 C CA . PRO A 1 103 ? 2.214 -45.786 18.182 1.00 50.12 103 PRO A CA 1
ATOM 814 C C . PRO A 1 103 ? 3.038 -46.339 19.359 1.00 50.12 103 PRO A C 1
ATOM 816 O O . PRO A 1 103 ? 2.894 -47.508 19.711 1.00 50.12 103 PRO A O 1
ATOM 819 N N . GLU A 1 104 ? 3.872 -45.523 20.007 1.00 43.22 104 GLU A N 1
ATOM 820 C CA . GLU A 1 104 ? 4.792 -45.974 21.043 1.00 43.22 104 GLU A CA 1
ATOM 821 C C . GLU A 1 104 ? 4.735 -45.093 22.302 1.00 43.22 104 GLU A C 1
ATOM 823 O O . GLU A 1 104 ? 5.655 -44.354 22.636 1.00 43.22 104 GLU A O 1
ATOM 828 N N . ALA A 1 105 ? 3.743 -45.380 23.150 1.00 46.16 105 ALA A N 1
ATOM 829 C CA . ALA A 1 105 ? 3.996 -45.581 24.582 1.00 46.16 105 ALA A CA 1
ATOM 830 C C . ALA A 1 105 ? 4.885 -46.834 24.803 1.00 46.16 105 ALA A C 1
ATOM 832 O O . ALA A 1 105 ? 4.575 -47.720 25.597 1.00 46.16 105 ALA A O 1
ATOM 833 N N . SER A 1 106 ? 5.973 -46.929 24.037 1.00 38.09 106 SER A N 1
ATOM 834 C CA . SER A 1 106 ? 6.951 -48.005 24.029 1.00 38.09 106 SER A CA 1
ATOM 835 C C . SER A 1 106 ? 8.275 -47.480 23.476 1.00 38.09 106 SER A C 1
ATOM 837 O O . SER A 1 106 ? 8.645 -47.754 22.347 1.00 38.09 106 SER A O 1
ATOM 839 N N . GLY A 1 107 ? 9.034 -46.815 24.343 1.00 36.53 107 GLY A N 1
ATOM 840 C CA . GLY A 1 107 ? 10.472 -47.063 24.392 1.00 36.53 107 GLY A CA 1
ATOM 841 C C . GLY A 1 107 ? 11.398 -46.090 23.660 1.00 36.53 107 GLY A C 1
ATOM 842 O O . GLY A 1 107 ? 11.539 -46.109 22.450 1.00 36.53 107 GLY A O 1
ATOM 843 N N . ASN A 1 108 ? 12.192 -45.412 24.492 1.00 35.75 108 ASN A N 1
ATOM 844 C CA . ASN A 1 108 ? 13.622 -45.141 24.311 1.00 35.75 108 ASN A CA 1
ATOM 845 C C . ASN A 1 108 ? 14.083 -44.276 23.123 1.00 35.75 108 ASN A C 1
ATOM 847 O O . ASN A 1 108 ? 14.380 -44.763 22.044 1.00 35.75 108 ASN A O 1
ATOM 851 N N . GLY A 1 109 ? 14.362 -43.008 23.442 1.00 37.00 109 GLY A N 1
ATOM 852 C CA . GLY A 1 109 ? 15.729 -42.529 23.703 1.00 37.00 109 GLY A CA 1
ATOM 853 C C . GLY A 1 109 ? 16.757 -42.548 22.561 1.00 37.00 109 GLY A C 1
ATOM 854 O O . GLY A 1 109 ? 17.109 -43.605 22.057 1.00 37.00 109 GLY A O 1
ATOM 855 N N . VAL A 1 110 ? 17.365 -41.380 22.299 1.00 32.50 110 VAL A N 1
ATOM 856 C CA . VAL A 1 110 ? 18.823 -41.084 22.372 1.00 32.50 110 VAL A CA 1
ATOM 857 C C . VAL A 1 110 ? 19.165 -39.831 21.537 1.00 32.50 110 VAL A C 1
ATOM 859 O O . VAL A 1 110 ? 19.092 -39.822 20.317 1.00 32.50 110 VAL A O 1
ATOM 862 N N . ASN A 1 111 ? 19.547 -38.781 22.269 1.00 33.28 111 ASN A N 1
ATOM 863 C CA . ASN A 1 111 ? 20.615 -37.783 22.090 1.00 33.28 111 ASN A CA 1
ATOM 864 C C . ASN A 1 111 ? 21.268 -37.410 20.732 1.00 33.28 111 ASN A C 1
ATOM 866 O O . ASN A 1 111 ? 21.819 -38.243 20.021 1.00 33.28 111 ASN A O 1
ATOM 870 N N . ASN A 1 112 ? 21.515 -36.086 20.683 1.00 32.06 112 ASN A N 1
ATOM 871 C CA . ASN A 1 112 ? 22.742 -35.339 20.321 1.00 32.06 112 ASN A CA 1
ATOM 872 C C . ASN A 1 112 ? 22.968 -34.838 18.885 1.00 32.06 112 ASN A C 1
ATOM 874 O O . ASN A 1 112 ? 23.022 -35.607 17.935 1.00 32.06 112 ASN A O 1
ATOM 878 N N . GLY A 1 113 ? 23.351 -33.552 18.797 1.00 30.92 113 GLY A N 1
ATOM 879 C CA . GLY A 1 113 ? 24.250 -33.059 17.745 1.00 30.92 113 GLY A CA 1
ATOM 880 C C . GLY A 1 113 ? 24.201 -31.556 17.450 1.00 30.92 113 GLY A C 1
ATOM 881 O O . GLY A 1 113 ? 23.472 -31.135 16.566 1.00 30.92 113 GLY A O 1
ATOM 882 N N . ARG A 1 114 ? 25.023 -30.760 18.152 1.00 36.06 114 ARG A N 1
ATOM 883 C CA . ARG A 1 114 ? 25.392 -29.355 17.846 1.00 36.06 114 ARG A CA 1
ATOM 884 C C . ARG A 1 114 ? 26.138 -29.230 16.505 1.00 36.06 114 ARG A C 1
ATOM 886 O O . ARG A 1 114 ? 26.977 -30.083 16.251 1.00 36.06 114 ARG A O 1
ATOM 893 N N . HIS A 1 115 ? 26.016 -28.091 15.806 1.00 30.98 115 HIS A N 1
ATOM 894 C CA . HIS A 1 115 ? 27.167 -27.350 15.249 1.00 30.98 115 HIS A CA 1
ATOM 895 C C . HIS A 1 115 ? 26.846 -25.874 14.924 1.00 30.98 115 HIS A C 1
ATOM 897 O O . HIS A 1 115 ? 25.700 -25.511 14.692 1.00 30.98 115 HIS A O 1
ATOM 903 N N . ASN A 1 116 ? 27.897 -25.052 15.006 1.00 30.03 116 ASN A N 1
ATOM 904 C CA . ASN A 1 116 ? 27.959 -23.589 15.125 1.00 30.03 116 ASN A CA 1
ATOM 905 C C . ASN A 1 116 ? 28.347 -22.883 13.804 1.00 30.03 116 ASN A C 1
ATOM 907 O O . ASN A 1 116 ? 29.061 -23.488 13.009 1.00 30.03 116 ASN A O 1
ATOM 911 N N . ALA A 1 117 ? 28.045 -21.570 13.767 1.00 31.88 117 ALA A N 1
ATOM 912 C CA . ALA A 1 117 ? 28.793 -20.435 13.171 1.00 31.88 117 ALA A CA 1
ATOM 913 C C . ALA A 1 117 ? 28.876 -20.347 11.621 1.00 31.88 117 ALA A C 1
ATOM 915 O O . ALA A 1 117 ? 28.762 -21.350 10.938 1.00 31.88 117 ALA A O 1
ATOM 916 N N . ASP A 1 118 ? 28.997 -19.193 10.951 1.00 31.44 118 ASP A N 1
ATOM 917 C CA . ASP A 1 118 ? 29.720 -17.955 11.271 1.00 31.44 118 ASP A CA 1
ATOM 918 C C . ASP A 1 118 ? 29.179 -16.720 10.510 1.00 31.44 118 ASP A C 1
ATOM 920 O O . ASP A 1 118 ? 28.514 -16.818 9.478 1.00 31.44 118 ASP A O 1
ATOM 924 N N . THR A 1 119 ? 29.541 -15.558 11.050 1.00 33.72 119 THR A N 1
ATOM 925 C CA . THR A 1 119 ? 29.139 -14.177 10.737 1.00 33.72 119 THR A CA 1
ATOM 926 C C . THR A 1 119 ? 29.922 -13.553 9.565 1.00 33.72 119 THR A C 1
ATOM 928 O O . THR A 1 119 ? 31.134 -13.733 9.463 1.00 33.72 119 THR A O 1
ATOM 931 N N . LEU A 1 120 ? 29.276 -12.710 8.740 1.00 29.28 120 LEU A N 1
ATOM 932 C CA . LEU A 1 120 ? 29.925 -11.853 7.727 1.00 29.28 120 LEU A CA 1
ATOM 933 C C . LEU A 1 120 ? 29.614 -10.360 7.966 1.00 29.28 120 LEU A C 1
ATOM 935 O O . LEU A 1 120 ? 28.471 -9.925 7.875 1.00 29.28 120 LEU A O 1
ATOM 939 N N . HIS A 1 121 ? 30.658 -9.572 8.247 1.00 30.17 121 HIS A N 1
ATOM 940 C CA . HIS A 1 121 ? 30.623 -8.111 8.412 1.00 30.17 121 HIS A CA 1
ATOM 941 C C . HIS A 1 121 ? 30.735 -7.377 7.062 1.00 30.17 121 HIS A C 1
ATOM 943 O O . HIS A 1 121 ? 31.653 -7.643 6.285 1.00 30.17 121 HIS A O 1
ATOM 949 N N . LEU A 1 122 ? 29.865 -6.385 6.820 1.00 31.41 122 LEU A N 1
ATOM 950 C CA . LEU A 1 122 ? 29.930 -5.481 5.663 1.00 31.41 122 LEU A CA 1
ATOM 951 C C . LEU A 1 122 ? 30.416 -4.075 6.071 1.00 31.41 122 LEU A C 1
ATOM 953 O O . LEU A 1 122 ? 29.939 -3.491 7.042 1.00 31.41 122 LEU A O 1
ATOM 957 N N . HIS A 1 123 ? 31.362 -3.529 5.303 1.00 30.95 123 HIS A N 1
ATOM 958 C CA . HIS A 1 123 ? 31.973 -2.209 5.490 1.00 30.95 123 HIS A CA 1
ATOM 959 C C . HIS A 1 123 ? 31.003 -1.044 5.217 1.00 30.95 123 HIS A C 1
ATOM 961 O O . HIS A 1 123 ? 30.412 -0.946 4.142 1.00 30.95 123 HIS A O 1
ATOM 967 N N . HIS A 1 124 ? 30.926 -0.109 6.168 1.00 30.31 124 HIS A N 1
ATOM 968 C CA . HIS A 1 124 ? 30.212 1.164 6.059 1.00 30.31 124 HIS A CA 1
ATOM 969 C C . HIS A 1 124 ? 31.127 2.228 5.426 1.00 30.31 124 HIS A C 1
ATOM 971 O O . HIS A 1 124 ? 32.210 2.508 5.939 1.00 30.31 124 HIS A O 1
ATOM 977 N N . VAL A 1 125 ? 30.698 2.828 4.313 1.00 32.84 125 VAL A N 1
ATOM 978 C CA . VAL A 1 125 ? 31.358 3.996 3.708 1.00 32.84 125 VAL A CA 1
ATOM 979 C C . VAL A 1 125 ? 30.823 5.253 4.393 1.00 32.84 125 VAL A C 1
ATOM 981 O O . VAL A 1 125 ? 29.613 5.435 4.523 1.00 32.84 125 VAL A O 1
ATOM 984 N N . ASN A 1 126 ? 31.748 6.069 4.887 1.00 32.09 126 ASN A N 1
ATOM 985 C CA . ASN A 1 126 ? 31.516 7.316 5.602 1.00 32.09 126 ASN A CA 1
ATOM 986 C C . ASN A 1 126 ? 31.537 8.464 4.584 1.00 32.09 126 ASN A C 1
ATOM 988 O O . ASN A 1 126 ? 32.531 8.606 3.874 1.00 32.09 126 ASN A O 1
ATOM 992 N N . ASP A 1 127 ? 30.465 9.249 4.500 1.00 30.48 127 ASP A N 1
ATOM 993 C CA . ASP A 1 127 ? 30.383 10.403 3.602 1.00 30.48 127 ASP A CA 1
ATOM 994 C C . ASP A 1 127 ? 30.009 11.634 4.429 1.00 30.48 127 ASP A C 1
ATOM 996 O O . ASP A 1 127 ? 28.960 11.682 5.078 1.00 30.48 127 ASP A O 1
ATOM 1000 N N . GLY A 1 128 ? 30.919 12.600 4.465 1.00 34.09 128 GLY A N 1
ATOM 1001 C CA . GLY A 1 128 ? 30.810 13.794 5.280 1.00 34.09 128 GLY A CA 1
ATOM 1002 C C . GLY A 1 128 ? 31.475 14.988 4.613 1.00 34.09 128 GLY A C 1
ATOM 1003 O O . GLY A 1 128 ? 32.498 14.853 3.947 1.00 34.09 128 GLY A O 1
ATOM 1004 N N . SER A 1 129 ? 30.924 16.156 4.946 1.00 36.69 129 SER A N 1
ATOM 1005 C CA . SER A 1 129 ? 31.447 17.518 4.758 1.00 36.69 129 SER A CA 1
ATOM 1006 C C . SER A 1 129 ? 30.913 18.285 3.549 1.00 36.69 129 SER A C 1
ATOM 1008 O O . SER A 1 129 ? 31.433 18.192 2.444 1.00 36.69 129 SER A O 1
ATOM 1010 N N . GLU A 1 130 ? 29.962 19.182 3.817 1.00 35.97 130 GLU A N 1
ATOM 1011 C CA . GLU A 1 130 ? 29.803 20.415 3.044 1.00 35.97 130 GLU A CA 1
ATOM 1012 C C . GLU A 1 130 ? 29.716 21.588 4.038 1.00 35.97 130 GLU A C 1
ATOM 1014 O O . GLU A 1 130 ? 28.832 21.640 4.896 1.00 35.97 130 GLU A O 1
ATOM 1019 N N . LEU A 1 131 ? 30.731 22.459 3.991 1.00 43.69 131 LEU A N 1
ATOM 1020 C CA . LEU A 1 131 ? 30.954 23.597 4.887 1.00 43.69 131 LEU A CA 1
ATOM 1021 C C . LEU A 1 131 ? 30.173 24.837 4.430 1.00 43.69 131 LEU A C 1
ATOM 1023 O O . LEU A 1 131 ? 30.054 25.127 3.242 1.00 43.69 131 LEU A O 1
ATOM 1027 N N . ALA A 1 132 ? 29.680 25.569 5.427 1.00 38.78 132 ALA A N 1
ATOM 1028 C CA . ALA A 1 132 ? 28.794 26.722 5.339 1.00 38.78 132 ALA A CA 1
ATOM 1029 C C . ALA A 1 132 ? 29.493 28.059 5.016 1.00 38.78 132 ALA A C 1
ATOM 1031 O O . ALA A 1 132 ? 30.690 28.230 5.249 1.00 38.78 132 ALA A O 1
ATOM 1032 N N . SER A 1 133 ? 28.693 29.054 4.604 1.00 47.66 133 SER A N 1
ATOM 1033 C CA . SER A 1 133 ? 29.031 30.481 4.702 1.00 47.66 133 SER A CA 1
ATOM 1034 C C . SER A 1 133 ? 27.789 31.347 4.999 1.00 47.66 133 SER A C 1
ATOM 1036 O O . SER A 1 133 ? 26.887 31.443 4.174 1.00 47.66 133 SER A O 1
ATOM 1038 N N . GLY A 1 134 ? 27.765 31.963 6.191 1.00 51.56 134 GLY A N 1
ATOM 1039 C CA . GLY A 1 134 ? 27.601 33.418 6.349 1.00 51.56 134 GLY A CA 1
ATOM 1040 C C . GLY A 1 134 ? 26.220 34.099 6.325 1.00 51.56 134 GLY A C 1
ATOM 1041 O O . GLY A 1 134 ? 26.055 35.042 5.559 1.00 51.56 134 GLY A O 1
ATOM 1042 N N . SER A 1 135 ? 25.292 33.765 7.233 1.00 48.00 135 SER A N 1
ATOM 1043 C CA . SER A 1 135 ? 24.263 34.704 7.740 1.00 48.00 135 SER A CA 1
ATOM 1044 C C . SER A 1 135 ? 23.888 34.353 9.188 1.00 48.00 135 SER A C 1
ATOM 1046 O O . SER A 1 135 ? 23.737 33.179 9.500 1.00 48.00 135 SER A O 1
ATOM 1048 N N . ASN A 1 136 ? 23.766 35.350 10.074 1.00 55.97 136 ASN A N 1
ATOM 1049 C CA . ASN A 1 136 ? 23.625 35.176 11.535 1.00 55.97 136 ASN A CA 1
ATOM 1050 C C . ASN A 1 136 ? 22.207 34.832 12.043 1.00 55.97 136 ASN A C 1
ATOM 1052 O O . ASN A 1 136 ? 21.992 34.781 13.250 1.00 55.97 136 ASN A O 1
ATOM 1056 N N . GLU A 1 137 ? 21.253 34.542 11.163 1.00 50.22 137 GLU A N 1
ATOM 1057 C CA . GLU A 1 137 ? 20.162 33.630 11.518 1.00 50.22 137 GLU A CA 1
ATOM 1058 C C . GLU A 1 137 ? 20.643 32.240 11.132 1.00 50.22 137 GLU A C 1
ATOM 1060 O O . GLU A 1 137 ? 20.978 32.034 9.964 1.00 50.22 137 GLU A O 1
ATOM 1065 N N . ALA A 1 138 ? 20.729 31.311 12.095 1.00 44.53 138 ALA A N 1
ATOM 1066 C CA . ALA A 1 138 ? 21.039 29.918 11.792 1.00 44.53 138 ALA A CA 1
ATOM 1067 C C . ALA A 1 138 ? 20.102 29.493 10.652 1.00 44.53 138 ALA A C 1
ATOM 1069 O O . ALA A 1 138 ? 18.886 29.489 10.871 1.00 44.53 138 ALA A O 1
ATOM 1070 N N . PRO A 1 139 ? 20.618 29.249 9.428 1.00 50.88 139 PRO A N 1
ATOM 1071 C CA . PRO A 1 139 ? 19.762 29.020 8.283 1.00 50.88 139 PRO A CA 1
ATOM 1072 C C . PRO A 1 139 ? 18.878 27.843 8.645 1.00 50.88 139 PRO A C 1
ATOM 1074 O O . PRO A 1 139 ? 19.387 26.762 8.954 1.00 50.88 139 PRO A O 1
ATOM 1077 N N . SER A 1 140 ? 17.564 28.090 8.693 1.00 54.69 140 SER A N 1
ATOM 1078 C CA . SER A 1 140 ? 16.597 27.026 8.941 1.00 54.69 140 SER A CA 1
ATOM 1079 C C . SER A 1 140 ? 16.981 25.847 8.042 1.00 54.69 140 SER A C 1
ATOM 1081 O O . SER A 1 140 ? 17.250 26.071 6.853 1.00 54.69 140 SER A O 1
ATOM 1083 N N . PRO A 1 141 ? 17.151 24.634 8.605 1.00 59.34 141 PRO A N 1
ATOM 1084 C CA . PRO A 1 141 ? 17.699 23.510 7.863 1.00 59.34 141 PRO A CA 1
ATOM 1085 C C . PRO A 1 141 ? 16.921 23.386 6.551 1.00 59.34 141 PRO A C 1
ATOM 1087 O O . PRO A 1 141 ? 15.685 23.398 6.589 1.00 59.34 141 PRO A O 1
ATOM 1090 N N . PRO A 1 142 ? 17.609 23.373 5.391 1.00 58.53 142 PRO A N 1
ATOM 1091 C CA . PRO A 1 142 ? 16.949 23.490 4.102 1.00 58.53 142 PRO A CA 1
ATOM 1092 C C . PRO A 1 142 ? 15.855 22.437 4.015 1.00 58.53 142 PRO A C 1
ATOM 1094 O O . PRO A 1 142 ? 16.105 21.256 4.267 1.00 58.53 142 PRO A O 1
ATOM 1097 N N . LEU A 1 143 ? 14.639 22.881 3.677 1.00 66.44 143 LEU A N 1
ATOM 1098 C CA . LEU A 1 143 ? 13.484 21.995 3.610 1.00 66.44 143 LEU A CA 1
ATOM 1099 C C . LEU A 1 143 ? 13.854 20.752 2.779 1.00 66.44 143 LEU A C 1
ATOM 1101 O O . LEU A 1 143 ? 14.375 20.918 1.663 1.00 66.44 143 LEU A O 1
ATOM 1105 N N . PRO A 1 144 ? 13.553 19.531 3.267 1.00 73.31 144 PRO A N 1
ATOM 1106 C CA . PRO A 1 144 ? 13.941 18.261 2.636 1.00 73.31 144 PRO A CA 1
ATOM 1107 C C . PRO A 1 144 ? 13.615 18.174 1.133 1.00 73.31 144 PRO A C 1
ATOM 1109 O O . PRO A 1 144 ? 14.250 17.447 0.367 1.00 73.31 144 PRO A O 1
ATOM 1112 N N . CYS A 1 145 ? 12.636 18.962 0.688 1.00 83.50 145 CYS A N 1
ATOM 1113 C CA . CYS A 1 145 ? 12.133 19.007 -0.676 1.00 83.50 145 CYS A CA 1
ATOM 1114 C C . CYS A 1 145 ? 13.105 19.602 -1.697 1.00 83.50 145 CYS A C 1
ATOM 1116 O O . CYS A 1 145 ? 13.107 19.162 -2.842 1.00 83.50 145 CYS A O 1
ATOM 1118 N N . THR A 1 146 ? 13.936 20.581 -1.332 1.00 87.25 146 THR A N 1
ATOM 1119 C CA . THR A 1 146 ? 14.817 21.257 -2.310 1.00 87.25 146 THR A CA 1
ATOM 1120 C C . THR A 1 146 ? 15.840 20.284 -2.899 1.00 87.25 146 THR A C 1
ATOM 1122 O O . THR A 1 146 ? 16.023 20.202 -4.118 1.00 87.25 146 THR A O 1
ATOM 1125 N N . GLY A 1 147 ? 16.435 19.460 -2.032 1.00 89.25 147 GLY A N 1
ATOM 1126 C CA . GLY A 1 147 ? 17.332 18.381 -2.420 1.00 89.25 147 GLY A CA 1
ATOM 1127 C C . GLY A 1 147 ? 16.639 17.313 -3.266 1.00 89.25 147 GLY A C 1
ATOM 1128 O O . GLY A 1 147 ? 17.262 16.801 -4.201 1.00 89.25 147 GLY A O 1
ATOM 1129 N N . LEU A 1 148 ? 15.376 16.986 -2.966 1.00 91.19 148 LEU A N 1
ATOM 1130 C CA . LEU A 1 148 ? 14.578 16.050 -3.760 1.00 91.19 148 LEU A CA 1
ATOM 1131 C C . LEU A 1 148 ? 14.312 16.608 -5.164 1.00 91.19 148 LEU A C 1
ATOM 1133 O O . LEU A 1 148 ? 14.608 15.921 -6.135 1.00 91.19 148 LEU A O 1
ATOM 1137 N N . ILE A 1 149 ? 13.837 17.852 -5.287 1.00 93.25 149 ILE A N 1
ATOM 1138 C CA . ILE A 1 149 ? 13.524 18.496 -6.577 1.00 93.25 149 ILE A CA 1
ATOM 1139 C C . ILE A 1 149 ? 14.739 18.471 -7.507 1.00 93.25 149 ILE A C 1
ATOM 1141 O O . ILE A 1 149 ? 14.619 18.095 -8.674 1.00 93.25 149 ILE A O 1
ATOM 1145 N N . ARG A 1 150 ? 15.925 18.825 -6.992 1.00 92.88 150 ARG A N 1
ATOM 1146 C CA . ARG A 1 150 ? 17.167 18.791 -7.777 1.00 92.88 150 ARG A CA 1
ATOM 1147 C C . ARG A 1 150 ? 17.485 17.375 -8.261 1.00 92.88 150 ARG A C 1
ATOM 1149 O O . ARG A 1 150 ? 17.774 17.197 -9.439 1.00 92.88 150 ARG A O 1
ATOM 1156 N N . SER A 1 151 ? 17.412 16.372 -7.385 1.00 92.31 151 SER A N 1
ATOM 1157 C CA . SER A 1 151 ? 17.696 14.981 -7.764 1.00 92.31 151 SER A CA 1
ATOM 1158 C C . SER A 1 151 ? 16.664 14.406 -8.734 1.00 92.31 151 SER A C 1
ATOM 1160 O O . SER A 1 151 ? 17.039 13.685 -9.652 1.00 92.31 151 SER A O 1
ATOM 1162 N N . VAL A 1 152 ? 15.387 14.757 -8.575 1.00 94.69 152 VAL A N 1
ATOM 1163 C CA . VAL A 1 152 ? 14.312 14.374 -9.496 1.00 94.69 152 VAL A CA 1
ATOM 1164 C C . VAL A 1 152 ? 14.541 14.980 -10.879 1.00 94.69 152 VAL A C 1
ATOM 1166 O O . VAL A 1 152 ? 14.385 14.276 -11.871 1.00 94.69 152 VAL A O 1
ATOM 1169 N N . ARG A 1 153 ? 14.977 16.245 -10.959 1.00 95.94 153 ARG A N 1
ATOM 1170 C CA . ARG A 1 153 ? 15.343 16.886 -12.231 1.00 95.94 153 ARG A CA 1
ATOM 1171 C C . ARG A 1 153 ? 16.520 16.183 -12.907 1.00 95.94 153 ARG A C 1
ATOM 1173 O O . ARG A 1 153 ? 16.416 15.842 -14.074 1.00 95.94 153 ARG A O 1
ATOM 1180 N N . VAL A 1 154 ? 17.589 15.889 -12.163 1.00 93.69 154 VAL A N 1
ATOM 1181 C CA . VAL A 1 154 ? 18.744 15.141 -12.697 1.00 93.69 154 VAL A CA 1
ATOM 1182 C C . VAL A 1 154 ? 18.320 13.769 -13.224 1.00 93.69 154 VAL A C 1
ATOM 1184 O O . VAL A 1 154 ? 18.710 13.379 -14.322 1.00 93.69 154 VAL A O 1
ATOM 1187 N N . LEU A 1 155 ? 17.489 13.041 -12.472 1.00 95.56 155 LEU A N 1
ATOM 1188 C CA . LEU A 1 155 ? 16.966 11.755 -12.925 1.00 95.56 155 LEU A CA 1
ATOM 1189 C C . LEU A 1 155 ? 16.106 11.917 -14.185 1.00 95.56 155 LEU A C 1
ATOM 1191 O O . LEU A 1 155 ? 16.274 11.146 -15.121 1.00 95.56 155 LEU A O 1
ATOM 1195 N N . HIS A 1 156 ? 15.230 12.919 -14.238 1.00 97.06 156 HIS A N 1
ATOM 1196 C CA . HIS A 1 156 ? 14.420 13.215 -15.420 1.00 97.06 156 HIS A CA 1
ATOM 1197 C C . HIS A 1 156 ? 15.286 13.489 -16.660 1.00 97.06 156 HIS A C 1
ATOM 1199 O O . HIS A 1 156 ? 15.019 12.939 -17.730 1.00 97.06 156 HIS A O 1
ATOM 1205 N N . ASP A 1 157 ? 16.347 14.284 -16.518 1.00 96.31 157 ASP A N 1
ATOM 1206 C CA . ASP A 1 157 ? 17.283 14.582 -17.605 1.00 96.31 157 ASP A CA 1
ATOM 1207 C C . ASP A 1 157 ? 17.996 13.308 -18.086 1.00 96.31 157 ASP A C 1
ATOM 1209 O O . ASP A 1 157 ? 18.163 13.098 -19.288 1.00 96.31 157 ASP A O 1
ATOM 1213 N N . HIS A 1 158 ? 18.357 12.408 -17.164 1.00 92.75 158 HIS A N 1
ATOM 1214 C CA . HIS A 1 158 ? 18.924 11.105 -17.511 1.00 92.75 158 HIS A CA 1
ATOM 1215 C C . HIS A 1 158 ? 17.929 10.179 -18.213 1.00 92.75 158 HIS A C 1
ATOM 1217 O O . HIS A 1 158 ? 18.291 9.538 -19.191 1.00 92.75 158 HIS A O 1
ATOM 1223 N N . VAL A 1 159 ? 16.680 10.123 -17.749 1.00 96.00 159 VAL A N 1
ATOM 1224 C CA . VAL A 1 159 ? 15.610 9.323 -18.368 1.00 96.00 159 VAL A CA 1
ATOM 1225 C C . VAL A 1 159 ? 15.273 9.825 -19.771 1.00 96.00 159 VAL A C 1
ATOM 1227 O O . VAL A 1 159 ? 14.957 9.029 -20.657 1.00 96.00 159 VAL A O 1
ATOM 1230 N N . SER A 1 160 ? 15.368 11.137 -19.982 1.00 96.69 160 SER A N 1
ATOM 1231 C CA . SER A 1 160 ? 15.120 11.778 -21.275 1.00 96.69 160 SER A CA 1
ATOM 1232 C C . SER A 1 160 ? 16.252 11.550 -22.281 1.00 96.69 160 SER A C 1
ATOM 1234 O O . SER A 1 160 ? 16.037 11.710 -23.483 1.00 96.69 160 SER A O 1
ATOM 1236 N N . ASN A 1 161 ? 17.448 11.167 -21.821 1.00 95.12 161 ASN A N 1
ATOM 1237 C CA . ASN A 1 161 ? 18.602 10.928 -22.676 1.00 95.12 161 ASN A CA 1
ATOM 1238 C C . ASN A 1 161 ? 18.878 9.416 -22.854 1.00 95.12 161 ASN A C 1
ATOM 1240 O O . ASN A 1 161 ? 19.442 8.784 -21.957 1.00 95.12 161 ASN A O 1
ATOM 1244 N N . PRO A 1 162 ? 18.595 8.834 -24.038 1.00 91.62 162 PRO A N 1
ATOM 1245 C CA . PRO A 1 162 ? 18.771 7.404 -24.283 1.00 91.62 162 PRO A CA 1
ATOM 1246 C C . PRO A 1 162 ? 20.226 6.924 -24.236 1.00 91.62 162 PRO A C 1
ATOM 1248 O O . PRO A 1 162 ? 20.462 5.720 -24.177 1.00 91.62 162 PRO A O 1
ATOM 1251 N N . THR A 1 163 ? 21.206 7.833 -24.272 1.00 93.62 163 THR A N 1
ATOM 1252 C CA . THR A 1 163 ? 22.629 7.474 -24.258 1.00 93.62 163 THR A CA 1
ATOM 1253 C C . THR A 1 163 ? 23.185 7.270 -22.851 1.00 93.62 163 THR A C 1
ATOM 1255 O O . THR A 1 163 ? 24.368 6.962 -22.716 1.00 93.62 163 THR A O 1
ATOM 1258 N N . VAL A 1 164 ? 22.391 7.491 -21.796 1.00 89.81 164 VAL A N 1
ATOM 1259 C CA . VAL A 1 164 ? 22.870 7.374 -20.414 1.00 89.81 164 VAL A CA 1
ATOM 1260 C C . VAL A 1 164 ? 23.094 5.899 -20.051 1.00 89.81 164 VAL A C 1
ATOM 1262 O O . VAL A 1 164 ? 22.150 5.109 -20.109 1.00 89.81 164 VAL A O 1
ATOM 1265 N N . PRO A 1 165 ? 24.313 5.510 -19.629 1.00 88.75 165 PRO A N 1
ATOM 1266 C CA . PRO A 1 165 ? 24.604 4.143 -19.204 1.00 88.75 165 PRO A CA 1
ATOM 1267 C C . PRO A 1 165 ? 23.769 3.694 -17.996 1.00 88.75 165 PRO A C 1
ATOM 1269 O O . PRO A 1 165 ? 23.614 4.442 -17.023 1.00 88.75 165 PRO A O 1
ATOM 1272 N N . ALA A 1 166 ? 23.329 2.431 -17.994 1.00 87.62 166 ALA A N 1
ATOM 1273 C CA . ALA A 1 166 ? 22.557 1.836 -16.900 1.00 87.62 166 ALA A CA 1
ATOM 1274 C C . ALA A 1 166 ? 23.153 2.028 -15.486 1.00 87.62 166 ALA A C 1
ATOM 1276 O O . ALA A 1 166 ? 22.378 2.318 -14.571 1.00 87.62 166 ALA A O 1
ATOM 1277 N N . PRO A 1 167 ? 24.481 1.933 -15.247 1.00 85.75 167 PRO A N 1
ATOM 1278 C CA . PRO A 1 167 ? 25.043 2.165 -13.912 1.00 85.75 167 PRO A CA 1
ATOM 1279 C C . PRO A 1 167 ? 24.798 3.582 -13.376 1.00 85.75 167 PRO A C 1
ATOM 1281 O O . PRO A 1 167 ? 24.485 3.744 -12.195 1.00 85.75 167 PRO A O 1
ATOM 1284 N N . ILE A 1 168 ? 24.886 4.597 -14.243 1.00 86.00 168 ILE A N 1
ATOM 1285 C CA . ILE A 1 168 ? 24.651 6.003 -13.881 1.00 86.00 168 ILE A CA 1
ATOM 1286 C C . ILE A 1 168 ? 23.169 6.208 -13.566 1.00 86.00 168 ILE A C 1
ATOM 1288 O O . ILE A 1 168 ? 22.826 6.747 -12.511 1.00 86.00 168 ILE A O 1
ATOM 1292 N N . LEU A 1 169 ? 22.284 5.696 -14.427 1.00 92.25 169 LEU A N 1
ATOM 1293 C CA . LEU A 1 169 ? 20.840 5.761 -14.214 1.00 92.25 169 LEU A CA 1
ATOM 1294 C C . LEU A 1 169 ? 20.418 5.060 -12.910 1.00 92.25 169 LEU A C 1
ATOM 1296 O O . LEU A 1 169 ? 19.633 5.606 -12.136 1.00 92.25 169 LEU A O 1
ATOM 1300 N N . ARG A 1 170 ? 20.985 3.883 -12.618 1.00 90.81 170 ARG A N 1
ATOM 1301 C CA . ARG A 1 170 ? 20.764 3.151 -11.361 1.00 90.81 170 ARG A CA 1
ATOM 1302 C C . ARG A 1 170 ? 21.203 3.967 -10.143 1.00 90.81 170 ARG A C 1
ATOM 1304 O O . ARG A 1 170 ? 20.489 3.983 -9.141 1.00 90.81 170 ARG A O 1
ATOM 1311 N N . GLY A 1 171 ? 22.359 4.629 -10.216 1.00 84.25 171 GLY A N 1
ATOM 1312 C CA . GLY A 1 171 ? 22.841 5.526 -9.163 1.00 84.25 171 GLY A CA 1
ATOM 1313 C C . GLY A 1 171 ? 21.865 6.675 -8.902 1.00 84.25 171 GLY A C 1
ATOM 1314 O O . GLY A 1 171 ? 21.447 6.882 -7.764 1.00 84.25 171 GLY A O 1
ATOM 1315 N N . ALA A 1 172 ? 21.420 7.353 -9.962 1.00 90.50 172 ALA A N 1
ATOM 1316 C CA . ALA A 1 172 ? 20.445 8.439 -9.865 1.00 90.50 172 ALA A CA 1
ATOM 1317 C C . ALA A 1 172 ? 19.097 7.976 -9.280 1.00 90.50 172 ALA A C 1
ATOM 1319 O O . ALA A 1 172 ? 18.553 8.641 -8.396 1.00 90.50 172 ALA A O 1
ATOM 1320 N N . LEU A 1 173 ? 18.595 6.806 -9.697 1.00 93.44 173 LEU A N 1
ATOM 1321 C CA . LEU A 1 173 ? 17.391 6.186 -9.131 1.00 93.44 173 LEU A CA 1
ATOM 1322 C C . LEU A 1 173 ? 17.525 5.963 -7.622 1.00 93.44 173 LEU A C 1
ATOM 1324 O O . LEU A 1 173 ? 16.648 6.373 -6.864 1.00 93.44 173 LEU A O 1
ATOM 1328 N N . LYS A 1 174 ? 18.635 5.368 -7.167 1.00 92.62 174 LYS A N 1
ATOM 1329 C CA . LYS A 1 174 ? 18.881 5.140 -5.733 1.00 92.62 174 LYS A CA 1
ATOM 1330 C C . LYS A 1 174 ? 18.883 6.444 -4.936 1.00 92.62 174 LYS A C 1
ATOM 1332 O O . LYS A 1 174 ? 18.280 6.493 -3.867 1.00 92.62 174 LYS A O 1
ATOM 1337 N N . VAL A 1 175 ? 19.508 7.499 -5.461 1.00 90.25 175 VAL A N 1
ATOM 1338 C CA . VAL A 1 175 ? 19.537 8.817 -4.809 1.00 90.25 175 VAL A CA 1
ATOM 1339 C C . VAL A 1 175 ? 18.131 9.405 -4.688 1.00 90.25 175 VAL A C 1
ATOM 1341 O O . VAL A 1 175 ? 17.769 9.892 -3.617 1.00 90.25 175 VAL A O 1
ATOM 1344 N N . VAL A 1 176 ? 17.316 9.348 -5.747 1.00 93.81 176 VAL A N 1
ATOM 1345 C CA . VAL A 1 176 ? 15.932 9.845 -5.692 1.00 93.81 176 VAL A CA 1
ATOM 1346 C C . VAL A 1 176 ? 15.097 9.025 -4.711 1.00 93.81 176 VAL A C 1
ATOM 1348 O O . VAL A 1 176 ? 14.422 9.616 -3.875 1.00 93.81 176 VAL A O 1
ATOM 1351 N N . ILE A 1 177 ? 15.186 7.691 -4.736 1.00 94.94 177 ILE A N 1
ATOM 1352 C CA . ILE A 1 177 ? 14.464 6.812 -3.799 1.00 94.94 177 ILE A CA 1
ATOM 1353 C C . ILE A 1 177 ? 14.853 7.113 -2.347 1.00 94.94 177 ILE A C 1
ATOM 1355 O O . ILE A 1 177 ? 13.977 7.249 -1.493 1.00 94.94 177 ILE A O 1
ATOM 1359 N N . TYR A 1 178 ? 16.150 7.271 -2.068 1.00 92.94 178 TYR A N 1
ATOM 1360 C CA . TYR A 1 178 ? 16.636 7.657 -0.744 1.00 92.94 178 TYR A CA 1
ATOM 1361 C C . TYR A 1 178 ? 16.047 9.000 -0.303 1.00 92.94 178 TYR A C 1
ATOM 1363 O O . TYR A 1 178 ? 15.511 9.112 0.796 1.00 92.94 178 TYR A O 1
ATOM 1371 N N . LYS A 1 179 ? 16.067 10.018 -1.169 1.00 92.75 179 LYS A N 1
ATOM 1372 C CA . LYS A 1 179 ? 15.511 11.336 -0.836 1.00 92.75 179 LYS A CA 1
ATOM 1373 C C . LYS A 1 179 ? 13.994 11.325 -0.675 1.00 92.75 179 LYS A C 1
ATOM 1375 O O . LYS A 1 179 ? 13.493 12.019 0.202 1.00 92.75 179 LYS A O 1
ATOM 1380 N N . LEU A 1 180 ? 13.269 10.531 -1.465 1.00 94.62 180 LEU A N 1
ATOM 1381 C CA . LEU A 1 180 ? 11.834 10.306 -1.270 1.00 94.62 180 LEU A CA 1
ATOM 1382 C C . LEU A 1 180 ? 11.573 9.730 0.123 1.00 94.62 180 LEU A C 1
ATOM 1384 O O . LEU A 1 180 ? 10.722 10.244 0.841 1.00 94.62 180 LEU A O 1
ATOM 1388 N N . ARG A 1 181 ? 12.358 8.728 0.541 1.00 93.81 181 ARG A N 1
ATOM 1389 C CA . ARG A 1 181 ? 12.267 8.164 1.892 1.00 93.81 181 ARG A CA 1
ATOM 1390 C C . ARG A 1 181 ? 12.539 9.217 2.965 1.00 93.81 181 ARG A C 1
ATOM 1392 O O . ARG A 1 181 ? 11.747 9.353 3.889 1.00 93.81 181 ARG A O 1
ATOM 1399 N N . ARG A 1 182 ? 13.596 10.019 2.809 1.00 90.12 182 ARG A N 1
ATOM 1400 C CA . ARG A 1 182 ? 13.928 11.091 3.764 1.00 90.12 182 ARG A CA 1
ATOM 1401 C C . ARG A 1 182 ? 12.833 12.148 3.862 1.00 90.12 182 ARG A C 1
ATOM 1403 O O . ARG A 1 182 ? 12.570 12.626 4.952 1.00 90.12 182 ARG A O 1
ATOM 1410 N N . VAL A 1 183 ? 12.173 12.500 2.759 1.00 90.88 183 VAL A N 1
ATOM 1411 C CA . VAL A 1 183 ? 11.021 13.418 2.777 1.00 90.88 183 VAL A CA 1
ATOM 1412 C C . VAL A 1 183 ? 9.857 12.838 3.585 1.00 90.88 183 VAL A C 1
ATOM 1414 O O . VAL A 1 183 ? 9.218 13.559 4.350 1.00 90.88 183 VAL A O 1
ATOM 1417 N N . LEU A 1 184 ? 9.609 11.537 3.446 1.00 89.56 184 LEU A N 1
ATOM 1418 C CA . LEU A 1 184 ? 8.574 10.834 4.198 1.00 89.56 184 LEU A CA 1
ATOM 1419 C C . LEU A 1 184 ? 8.903 10.805 5.706 1.00 89.56 184 LEU A C 1
ATOM 1421 O O . LEU A 1 184 ? 8.065 11.201 6.516 1.00 89.56 184 LEU A O 1
ATOM 1425 N N . GLU A 1 185 ? 10.147 10.452 6.060 1.00 88.38 185 GLU A N 1
ATOM 1426 C CA . GLU A 1 185 ? 10.673 10.429 7.441 1.00 88.38 185 GLU A CA 1
ATOM 1427 C C . GLU A 1 185 ? 10.716 11.806 8.105 1.00 88.38 185 GLU A C 1
ATOM 1429 O O . GLU A 1 185 ? 10.383 11.938 9.276 1.00 88.38 185 GLU A O 1
ATOM 1434 N N . ALA A 1 186 ? 11.118 12.839 7.366 1.00 85.31 186 ALA A N 1
ATOM 1435 C CA . ALA A 1 186 ? 11.336 14.174 7.910 1.00 85.31 186 ALA A CA 1
ATOM 1436 C C . ALA A 1 186 ? 10.050 14.985 8.081 1.00 85.31 186 ALA A C 1
ATOM 1438 O O . ALA A 1 186 ? 10.134 16.130 8.509 1.00 85.31 186 ALA A O 1
ATOM 1439 N N . THR A 1 187 ? 8.884 14.450 7.708 1.00 75.81 187 THR A N 1
ATOM 1440 C CA . THR A 1 187 ? 7.606 15.141 7.907 1.00 75.81 187 THR A CA 1
ATOM 1441 C C . THR A 1 187 ? 7.291 15.138 9.407 1.00 75.81 187 THR A C 1
ATOM 1443 O O . THR A 1 187 ? 6.911 14.083 9.923 1.00 75.81 187 THR A O 1
ATOM 1446 N N . PRO A 1 188 ? 7.486 16.266 10.119 1.00 67.62 188 PRO A N 1
ATOM 1447 C CA . PRO A 1 188 ? 7.405 16.283 11.570 1.00 67.62 188 PRO A CA 1
ATOM 1448 C C . PRO A 1 188 ? 5.951 16.103 12.006 1.00 67.62 188 PRO A C 1
ATOM 1450 O O . PRO A 1 188 ? 5.045 16.680 11.403 1.00 67.62 188 PRO A O 1
ATOM 1453 N N . LEU A 1 189 ? 5.746 15.318 13.062 1.00 65.06 189 LEU A N 1
ATOM 1454 C CA . LEU A 1 189 ? 4.435 15.138 13.692 1.00 65.06 189 LEU A CA 1
ATOM 1455 C C . LEU A 1 189 ? 4.017 16.376 14.509 1.00 65.06 189 LEU A C 1
ATOM 1457 O O . LEU A 1 189 ? 2.829 16.598 14.712 1.00 65.06 189 LEU A O 1
ATOM 1461 N N . ASP A 1 190 ? 4.981 17.224 14.889 1.00 64.50 190 ASP A N 1
ATOM 1462 C CA . ASP A 1 190 ? 4.783 18.261 15.913 1.00 64.50 190 ASP A CA 1
ATOM 1463 C C . ASP A 1 190 ? 4.914 19.709 15.389 1.00 64.50 190 ASP A C 1
ATOM 1465 O O . ASP A 1 190 ? 4.876 20.662 16.163 1.00 64.50 190 ASP A O 1
ATOM 1469 N N . GLY A 1 191 ? 5.104 19.919 14.080 1.00 61.94 191 GLY A N 1
ATOM 1470 C CA . GLY A 1 191 ? 5.448 21.241 13.529 1.00 61.94 191 GLY A CA 1
ATOM 1471 C C . GLY A 1 191 ? 4.253 22.068 13.039 1.00 61.94 191 GLY A C 1
ATOM 1472 O O . GLY A 1 191 ? 3.459 21.583 12.246 1.00 61.94 191 GLY A O 1
ATOM 1473 N N . GLU A 1 192 ? 4.169 23.359 13.386 1.00 64.31 192 GLU A N 1
ATOM 1474 C CA . GLU A 1 192 ? 3.066 24.266 12.987 1.00 64.31 192 GLU A CA 1
ATOM 1475 C C . GLU A 1 192 ? 2.918 24.504 11.461 1.00 64.31 192 GLU A C 1
ATOM 1477 O O . GLU A 1 192 ? 1.866 24.955 10.985 1.00 64.31 192 GLU A O 1
ATOM 1482 N N . ASN A 1 193 ? 3.932 24.144 10.665 1.00 67.44 193 ASN A N 1
ATOM 1483 C CA . ASN A 1 193 ? 4.029 24.423 9.226 1.00 67.44 193 ASN A CA 1
ATOM 1484 C C . ASN A 1 193 ? 3.472 23.303 8.317 1.00 67.44 193 ASN A C 1
ATOM 1486 O O . ASN A 1 193 ? 4.142 22.806 7.412 1.00 67.44 193 ASN A O 1
ATOM 1490 N N . TYR A 1 194 ? 2.199 22.944 8.501 1.00 67.12 194 TYR A N 1
ATOM 1491 C CA . TYR A 1 194 ? 1.514 21.939 7.668 1.00 67.12 194 TYR A CA 1
ATOM 1492 C C . TYR A 1 194 ? 1.186 22.411 6.238 1.00 67.12 194 TYR A C 1
ATOM 1494 O O . TYR A 1 194 ? 1.070 21.587 5.331 1.00 67.12 194 TYR A O 1
ATOM 1502 N N . PHE A 1 195 ? 1.072 23.723 5.997 1.00 65.00 195 PHE A N 1
ATOM 1503 C CA . PHE A 1 195 ? 0.633 24.277 4.703 1.00 65.00 195 PHE A CA 1
ATOM 1504 C C . PHE A 1 195 ? 1.581 23.968 3.528 1.00 65.00 195 PHE A C 1
ATOM 1506 O O . PHE A 1 195 ? 1.163 23.996 2.373 1.00 65.00 195 PHE A O 1
ATOM 1513 N N . GLY A 1 196 ? 2.846 23.629 3.797 1.00 79.38 196 GLY A N 1
ATOM 1514 C CA . GLY A 1 196 ? 3.805 23.222 2.765 1.00 79.38 196 GLY A CA 1
ATOM 1515 C C . GLY A 1 196 ? 3.739 21.740 2.376 1.00 79.38 196 GLY A C 1
ATOM 1516 O O . GLY A 1 196 ? 4.309 21.356 1.353 1.00 79.38 196 GLY A O 1
ATOM 1517 N N . LEU A 1 197 ? 3.062 20.897 3.162 1.00 82.31 197 LEU A N 1
ATOM 1518 C CA . LEU A 1 197 ? 3.164 19.440 3.031 1.00 82.31 197 LEU A CA 1
ATOM 1519 C C . LEU A 1 197 ? 2.464 18.897 1.783 1.00 82.31 197 LEU A C 1
ATOM 1521 O O . LEU A 1 197 ? 2.983 17.975 1.158 1.00 82.31 197 LEU A O 1
ATOM 1525 N N . ASP A 1 198 ? 1.365 19.506 1.337 1.00 85.38 198 ASP A N 1
ATOM 1526 C CA . ASP A 1 198 ? 0.716 19.106 0.081 1.00 85.38 198 ASP A CA 1
ATOM 1527 C C . ASP A 1 198 ? 1.660 19.264 -1.121 1.00 85.38 198 ASP A C 1
ATOM 1529 O O . ASP A 1 198 ? 1.748 18.384 -1.979 1.00 85.38 198 ASP A O 1
ATOM 1533 N N . ASN A 1 199 ? 2.438 20.351 -1.167 1.00 87.75 199 ASN A N 1
ATOM 1534 C CA . ASN A 1 199 ? 3.455 20.551 -2.203 1.00 87.75 199 ASN A CA 1
ATOM 1535 C C . ASN A 1 199 ? 4.583 19.519 -2.103 1.00 87.75 199 ASN A C 1
ATOM 1537 O O . ASN A 1 199 ? 5.051 19.020 -3.131 1.00 87.75 199 ASN A O 1
ATOM 1541 N N . THR A 1 200 ? 4.981 19.167 -0.882 1.00 90.56 200 THR A N 1
ATOM 1542 C CA . THR A 1 200 ? 5.973 18.127 -0.602 1.00 90.56 200 THR A CA 1
ATOM 1543 C C . THR A 1 200 ? 5.527 16.764 -1.130 1.00 90.56 200 THR A C 1
ATOM 1545 O O . THR A 1 200 ? 6.246 16.153 -1.921 1.00 90.56 200 THR A O 1
ATOM 1548 N N . PHE A 1 201 ? 4.323 16.307 -0.775 1.00 92.19 201 PHE A N 1
ATOM 1549 C CA . PHE A 1 201 ? 3.791 15.017 -1.226 1.00 92.19 201 PHE A CA 1
ATOM 1550 C C . PHE A 1 201 ? 3.514 14.989 -2.729 1.00 92.19 201 PHE A C 1
ATOM 1552 O O . PHE A 1 201 ? 3.766 13.977 -3.380 1.00 92.19 201 PHE A O 1
ATOM 1559 N N . ARG A 1 202 ? 3.082 16.111 -3.316 1.00 91.50 202 ARG A N 1
ATOM 1560 C CA . ARG A 1 202 ? 2.947 16.256 -4.774 1.00 91.50 202 ARG A CA 1
ATOM 1561 C C . ARG A 1 202 ? 4.297 16.111 -5.480 1.00 91.50 202 ARG A C 1
ATOM 1563 O O . ARG A 1 202 ? 4.410 15.401 -6.477 1.00 91.50 202 ARG A O 1
ATOM 1570 N N . THR A 1 203 ? 5.335 16.748 -4.939 1.00 92.88 203 THR A N 1
ATOM 1571 C CA . THR A 1 203 ? 6.709 16.641 -5.449 1.00 92.88 203 THR A CA 1
ATOM 1572 C C . THR A 1 203 ? 7.230 15.213 -5.311 1.00 92.88 203 THR A C 1
ATOM 1574 O O . THR A 1 203 ? 7.817 14.683 -6.253 1.00 92.88 203 THR A O 1
ATOM 1577 N N . ALA A 1 204 ? 6.967 14.562 -4.177 1.00 94.75 204 ALA A N 1
ATOM 1578 C CA . ALA A 1 204 ? 7.315 13.165 -3.961 1.00 94.75 204 ALA A CA 1
ATOM 1579 C C . ALA A 1 204 ? 6.597 12.238 -4.956 1.00 94.75 204 ALA A C 1
ATOM 1581 O O . ALA A 1 204 ? 7.231 11.363 -5.541 1.00 94.75 204 ALA A O 1
ATOM 1582 N N . ALA A 1 205 ? 5.304 12.458 -5.219 1.00 94.38 205 ALA A N 1
ATOM 1583 C CA . ALA A 1 205 ? 4.532 11.685 -6.196 1.00 94.38 205 ALA A CA 1
ATOM 1584 C C . ALA A 1 205 ? 5.087 11.833 -7.624 1.00 94.38 205 ALA A C 1
ATOM 1586 O O . ALA A 1 205 ? 5.188 10.852 -8.367 1.00 94.38 205 ALA A O 1
ATOM 1587 N N . SER A 1 206 ? 5.492 13.050 -7.999 1.00 94.25 206 SER A N 1
ATOM 1588 C CA . SER A 1 206 ? 6.175 13.310 -9.271 1.00 94.25 206 SER A CA 1
ATOM 1589 C C . SER A 1 206 ? 7.530 12.597 -9.336 1.00 94.25 206 SER A C 1
ATOM 1591 O O . SER A 1 206 ? 7.815 11.889 -10.302 1.00 94.25 206 SER A O 1
ATOM 1593 N N . GLY A 1 207 ? 8.326 12.679 -8.263 1.00 95.88 207 GLY A N 1
ATOM 1594 C CA . GLY A 1 207 ? 9.598 11.966 -8.145 1.00 95.88 207 GLY A CA 1
ATOM 1595 C C . GLY A 1 207 ? 9.444 10.452 -8.284 1.00 95.88 207 GLY A C 1
ATOM 1596 O O . GLY A 1 207 ? 10.195 9.830 -9.030 1.00 95.88 207 GLY A O 1
ATOM 1597 N N . PHE A 1 208 ? 8.428 9.864 -7.647 1.00 97.06 208 PHE A N 1
ATOM 1598 C CA . PHE A 1 208 ? 8.098 8.449 -7.807 1.00 97.06 208 PHE A CA 1
ATOM 1599 C C . PHE A 1 208 ? 7.724 8.105 -9.256 1.00 97.06 208 PHE A C 1
ATOM 1601 O O . PHE A 1 208 ? 8.205 7.116 -9.801 1.00 97.06 208 PHE A O 1
ATOM 1608 N N . SER A 1 209 ? 6.927 8.947 -9.919 1.00 95.94 209 SER A N 1
ATOM 1609 C CA . SER A 1 209 ? 6.550 8.737 -11.324 1.00 95.94 209 SER A CA 1
ATOM 1610 C C . SER A 1 209 ? 7.760 8.787 -12.265 1.00 95.94 209 SER A C 1
ATOM 1612 O O . SER A 1 209 ? 7.839 8.006 -13.210 1.00 95.94 209 SER A O 1
ATOM 1614 N N . ILE A 1 210 ? 8.744 9.644 -11.983 1.00 97.25 210 ILE A N 1
ATOM 1615 C CA . ILE A 1 210 ? 10.012 9.687 -12.725 1.00 97.25 210 ILE A CA 1
ATOM 1616 C C . ILE A 1 210 ? 10.867 8.445 -12.426 1.00 97.25 210 ILE A C 1
ATOM 1618 O O . ILE A 1 210 ? 11.491 7.908 -13.341 1.00 97.25 210 ILE A O 1
ATOM 1622 N N . CYS A 1 211 ? 10.847 7.917 -11.196 1.00 98.12 211 CYS A N 1
ATOM 1623 C CA . CYS A 1 211 ? 11.473 6.626 -10.893 1.00 98.12 211 CYS A CA 1
ATOM 1624 C C . CYS A 1 211 ? 10.878 5.483 -11.725 1.00 98.12 211 CYS A C 1
ATOM 1626 O O . CYS A 1 211 ? 11.633 4.621 -12.170 1.00 98.12 211 CYS A O 1
ATOM 1628 N N . LEU A 1 212 ? 9.564 5.482 -11.981 1.00 97.19 212 LEU A N 1
ATOM 1629 C CA . LEU A 1 212 ? 8.930 4.487 -12.854 1.00 97.19 212 LEU A CA 1
ATOM 1630 C C . LEU A 1 212 ? 9.453 4.581 -14.291 1.00 97.19 212 LEU A C 1
ATOM 1632 O O . LEU A 1 212 ? 9.811 3.567 -14.876 1.00 97.19 212 LEU A O 1
ATOM 1636 N N . GLN A 1 213 ? 9.576 5.788 -14.841 1.00 97.19 213 GLN A N 1
ATOM 1637 C CA . GLN A 1 213 ? 10.148 5.972 -16.180 1.00 97.19 213 GLN A CA 1
ATOM 1638 C C . GLN A 1 213 ? 11.628 5.557 -16.230 1.00 97.19 213 GLN A C 1
ATOM 1640 O O . GLN A 1 213 ? 12.080 4.936 -17.193 1.00 97.19 213 GLN A O 1
ATOM 1645 N N . GLY A 1 214 ? 12.383 5.858 -15.169 1.00 97.12 214 GLY A N 1
ATOM 1646 C CA . GLY A 1 214 ? 13.763 5.406 -15.019 1.00 97.12 214 GLY A CA 1
ATOM 1647 C C . GLY A 1 214 ? 13.888 3.892 -14.904 1.00 97.12 214 GLY A C 1
ATOM 1648 O O . GLY A 1 214 ? 14.821 3.330 -15.470 1.00 97.12 214 GLY A O 1
ATOM 1649 N N . LEU A 1 215 ? 12.936 3.217 -14.259 1.00 97.56 215 LEU A N 1
ATOM 1650 C CA . LEU A 1 215 ? 12.866 1.758 -14.238 1.00 97.56 215 LEU A CA 1
ATOM 1651 C C . LEU A 1 215 ? 12.646 1.192 -15.649 1.00 97.56 215 LEU A C 1
ATOM 1653 O O . LEU A 1 215 ? 13.365 0.267 -16.034 1.00 97.56 215 LEU A O 1
ATOM 1657 N N . SER A 1 216 ? 11.741 1.779 -16.442 1.00 96.81 216 SER A N 1
ATOM 1658 C CA . SER A 1 216 ? 11.546 1.376 -17.842 1.00 96.81 216 SER A CA 1
ATOM 1659 C C . SER A 1 216 ? 12.825 1.536 -18.654 1.00 96.81 216 SER A C 1
ATOM 1661 O O . SER A 1 216 ? 13.238 0.635 -19.385 1.00 96.81 216 SER A O 1
ATOM 1663 N N . HIS A 1 217 ? 13.492 2.683 -18.502 1.00 96.06 217 HIS A N 1
ATOM 1664 C CA . HIS A 1 217 ? 14.729 2.970 -19.215 1.00 96.06 217 HIS A CA 1
ATOM 1665 C C . HIS A 1 217 ? 15.856 2.014 -18.806 1.00 96.06 217 HIS A C 1
ATOM 1667 O O . HIS A 1 217 ? 16.578 1.512 -19.667 1.00 96.06 217 HIS A O 1
ATOM 1673 N N . LEU A 1 218 ? 15.977 1.709 -17.513 1.00 95.00 218 LEU A N 1
ATOM 1674 C CA . LEU A 1 218 ? 16.941 0.745 -16.992 1.00 95.00 218 LEU A CA 1
ATOM 1675 C C . LEU A 1 218 ? 16.717 -0.651 -17.594 1.00 95.00 218 LEU A C 1
ATOM 1677 O O . LEU A 1 218 ? 17.670 -1.355 -17.887 1.00 95.00 218 LEU A O 1
ATOM 1681 N N . CYS A 1 219 ? 15.473 -1.056 -17.846 1.00 96.00 219 CYS A N 1
ATOM 1682 C CA . CYS A 1 219 ? 15.179 -2.388 -18.382 1.00 96.00 219 CYS A CA 1
ATOM 1683 C C . CYS A 1 219 ? 15.455 -2.548 -19.894 1.00 96.00 219 CYS A C 1
ATOM 1685 O O . CYS A 1 219 ? 15.296 -3.654 -20.431 1.00 96.00 219 CYS A O 1
ATOM 1687 N N . ARG A 1 220 ? 15.874 -1.485 -20.599 1.00 94.69 220 ARG A N 1
ATOM 1688 C CA . ARG A 1 220 ? 16.137 -1.529 -22.050 1.00 94.69 220 ARG A CA 1
ATOM 1689 C C . ARG A 1 220 ? 17.391 -2.327 -22.400 1.00 94.69 220 ARG A C 1
ATOM 1691 O O . ARG A 1 220 ? 17.382 -3.061 -23.391 1.00 94.69 220 ARG A O 1
ATOM 1698 N N . ASP A 1 221 ? 18.434 -2.253 -21.581 1.00 89.69 221 ASP A N 1
ATOM 1699 C CA . ASP A 1 221 ? 19.703 -2.944 -21.815 1.00 89.69 221 ASP A CA 1
ATOM 1700 C C . ASP A 1 221 ? 19.883 -4.193 -20.926 1.00 89.69 221 ASP A C 1
ATOM 1702 O O . ASP A 1 221 ? 19.126 -4.450 -19.988 1.00 89.69 221 ASP A O 1
ATOM 1706 N N . ILE A 1 222 ? 20.857 -5.042 -21.275 1.00 91.25 222 ILE A N 1
ATOM 1707 C CA . ILE A 1 222 ? 21.152 -6.271 -20.518 1.00 91.25 222 ILE A CA 1
ATOM 1708 C C . ILE A 1 222 ? 21.631 -5.941 -19.091 1.00 91.25 222 ILE A C 1
ATOM 1710 O O . ILE A 1 222 ? 21.080 -6.518 -18.152 1.00 91.25 222 ILE A O 1
ATOM 1714 N N . PRO A 1 223 ? 22.597 -5.020 -18.880 1.00 87.31 223 PRO A N 1
ATOM 1715 C CA . PRO A 1 223 ? 23.088 -4.715 -17.535 1.00 87.31 223 PRO A CA 1
ATOM 1716 C C . PRO A 1 223 ? 22.007 -4.166 -16.600 1.00 87.31 223 PRO A C 1
ATOM 1718 O O . PRO A 1 223 ? 21.963 -4.519 -15.420 1.00 87.31 223 PRO A O 1
ATOM 1721 N N . GLY A 1 224 ? 21.114 -3.320 -17.106 1.00 89.12 224 GLY A N 1
ATOM 1722 C CA . GLY A 1 224 ? 20.033 -2.752 -16.325 1.00 89.12 224 GLY A CA 1
ATOM 1723 C C . GLY A 1 224 ? 18.944 -3.772 -15.995 1.00 89.12 224 GLY A C 1
ATOM 1724 O O . GLY A 1 224 ? 18.472 -3.783 -14.857 1.00 89.12 224 GLY A O 1
ATOM 1725 N N . ARG A 1 225 ? 18.641 -4.727 -16.893 1.00 92.75 225 ARG A N 1
ATOM 1726 C CA . ARG A 1 225 ? 17.775 -5.880 -16.566 1.00 92.75 225 ARG A CA 1
ATOM 1727 C C . ARG A 1 225 ? 18.307 -6.720 -15.405 1.00 92.75 225 ARG A C 1
ATOM 1729 O O . ARG A 1 225 ? 17.505 -7.160 -14.593 1.00 92.75 225 ARG A O 1
ATOM 1736 N N . LEU A 1 226 ? 19.625 -6.891 -15.287 1.00 89.50 226 LEU A N 1
ATOM 1737 C CA . LEU A 1 226 ? 20.250 -7.594 -14.154 1.00 89.50 226 LEU A CA 1
ATOM 1738 C C . LEU A 1 226 ? 20.168 -6.803 -12.838 1.00 89.50 226 LEU A C 1
ATOM 1740 O O . LEU A 1 226 ? 20.300 -7.368 -11.759 1.00 89.50 226 LEU A O 1
ATOM 1744 N N . CYS A 1 227 ? 19.965 -5.487 -12.914 1.00 90.25 227 CYS A N 1
ATOM 1745 C CA . CYS A 1 227 ? 19.892 -4.609 -11.748 1.00 90.25 227 CYS A CA 1
ATOM 1746 C C . CYS A 1 227 ? 18.460 -4.229 -11.344 1.00 90.25 227 CYS A C 1
ATOM 1748 O O . CYS A 1 227 ? 18.296 -3.567 -10.312 1.00 90.25 227 CYS A O 1
ATOM 1750 N N . LYS A 1 228 ? 17.446 -4.591 -12.145 1.00 94.31 228 LYS A N 1
ATOM 1751 C CA . LYS A 1 228 ? 16.060 -4.126 -11.973 1.00 94.31 228 LYS A CA 1
ATOM 1752 C C . LYS A 1 228 ? 15.486 -4.527 -10.612 1.00 94.31 228 LYS A C 1
ATOM 1754 O O . LYS A 1 228 ? 14.857 -3.699 -9.959 1.00 94.31 228 LYS A O 1
ATOM 1759 N N . ASP A 1 229 ? 15.782 -5.739 -10.143 1.00 93.50 229 ASP A N 1
ATOM 1760 C CA . ASP A 1 229 ? 15.171 -6.302 -8.933 1.00 93.50 229 ASP A CA 1
ATOM 1761 C C . ASP A 1 229 ? 15.578 -5.517 -7.680 1.00 93.50 229 ASP A C 1
ATOM 1763 O O . ASP A 1 229 ? 14.750 -5.228 -6.820 1.00 93.50 229 ASP A O 1
ATOM 1767 N N . GLY A 1 230 ? 16.827 -5.041 -7.625 1.00 91.88 230 GLY A N 1
ATOM 1768 C CA . GLY A 1 230 ? 17.288 -4.170 -6.541 1.00 91.88 230 GLY A CA 1
ATOM 1769 C C . GLY A 1 230 ? 16.602 -2.797 -6.529 1.00 91.88 230 GLY A C 1
ATOM 1770 O O . GLY A 1 230 ? 16.404 -2.215 -5.461 1.00 91.88 230 GLY A O 1
ATOM 1771 N N . VAL A 1 231 ? 16.219 -2.268 -7.697 1.00 94.88 231 VAL A N 1
ATOM 1772 C CA . VAL A 1 231 ? 15.455 -1.010 -7.796 1.00 94.88 231 VAL A CA 1
ATOM 1773 C C . VAL A 1 231 ? 13.997 -1.241 -7.404 1.00 94.88 231 VAL A C 1
ATOM 1775 O O . VAL A 1 231 ? 13.468 -0.473 -6.604 1.00 94.88 231 VAL A O 1
ATOM 1778 N N . ILE A 1 232 ? 13.377 -2.315 -7.901 1.00 96.44 232 ILE A N 1
ATOM 1779 C CA . ILE A 1 232 ? 12.010 -2.722 -7.545 1.00 96.44 232 ILE A CA 1
ATOM 1780 C C . ILE A 1 232 ? 11.895 -2.920 -6.030 1.00 96.44 232 ILE A C 1
ATOM 1782 O O . ILE A 1 232 ? 11.050 -2.290 -5.400 1.00 96.44 232 ILE A O 1
ATOM 1786 N N . SER A 1 233 ? 12.801 -3.696 -5.426 1.00 94.94 233 SER A N 1
ATOM 1787 C CA . SER A 1 233 ? 12.858 -3.893 -3.971 1.00 94.94 233 SER A CA 1
ATOM 1788 C C . SER A 1 233 ? 12.976 -2.559 -3.225 1.00 94.94 233 SER A C 1
ATOM 1790 O O . SER A 1 233 ? 12.249 -2.319 -2.265 1.00 94.94 233 SER A O 1
ATOM 1792 N N . SER A 1 234 ? 13.813 -1.632 -3.704 1.00 95.19 234 SER A N 1
ATOM 1793 C CA . SER A 1 234 ? 13.970 -0.307 -3.084 1.00 95.19 234 SER A CA 1
ATOM 1794 C C . SER A 1 234 ? 12.696 0.553 -3.154 1.00 95.19 234 SER A C 1
ATOM 1796 O O . SER A 1 234 ? 12.407 1.293 -2.212 1.00 95.19 234 SER A O 1
ATOM 1798 N N . LEU A 1 235 ? 11.925 0.457 -4.241 1.00 97.00 235 LEU A N 1
ATOM 1799 C CA . LEU A 1 235 ? 10.641 1.151 -4.404 1.00 97.00 235 LEU A CA 1
ATOM 1800 C C . LEU A 1 235 ? 9.530 0.525 -3.547 1.00 97.00 235 LEU A C 1
ATOM 1802 O O . LEU A 1 235 ? 8.724 1.254 -2.971 1.00 97.00 235 LEU A O 1
ATOM 1806 N N . ILE A 1 236 ? 9.516 -0.802 -3.404 1.00 96.75 236 ILE A N 1
ATOM 1807 C CA . ILE A 1 236 ? 8.593 -1.501 -2.497 1.00 96.75 236 ILE A CA 1
ATOM 1808 C C . ILE A 1 236 ? 8.920 -1.146 -1.042 1.00 96.75 236 ILE A C 1
ATOM 1810 O O . ILE A 1 236 ? 8.017 -0.774 -0.295 1.00 96.75 236 ILE A O 1
ATOM 1814 N N . LYS A 1 237 ? 10.208 -1.147 -0.664 1.00 94.62 237 LYS A N 1
ATOM 1815 C CA . LYS A 1 237 ? 10.701 -0.647 0.632 1.00 94.62 237 LYS A CA 1
ATOM 1816 C C . LYS A 1 237 ? 10.188 0.761 0.916 1.00 94.62 237 LYS A C 1
ATOM 1818 O O . LYS A 1 237 ? 9.654 1.015 1.986 1.00 94.62 237 LYS A O 1
ATOM 1823 N N . LEU A 1 238 ? 10.317 1.670 -0.054 1.00 96.06 238 LEU A N 1
ATOM 1824 C CA . LEU A 1 238 ? 9.823 3.044 0.062 1.00 96.06 238 LEU A CA 1
ATOM 1825 C C . LEU A 1 238 ? 8.314 3.094 0.360 1.00 96.06 238 LEU A C 1
ATOM 1827 O O . LEU A 1 238 ? 7.895 3.853 1.231 1.00 96.06 238 LEU A O 1
ATOM 1831 N N . PHE A 1 239 ? 7.510 2.291 -0.340 1.00 97.12 239 PHE A N 1
ATOM 1832 C CA . PHE A 1 239 ? 6.067 2.215 -0.106 1.00 97.12 239 PHE A CA 1
ATOM 1833 C C . PHE A 1 239 ? 5.730 1.637 1.275 1.00 97.12 239 PHE A C 1
ATOM 1835 O O . PHE A 1 239 ? 4.898 2.204 1.981 1.00 97.12 239 PHE A O 1
ATOM 1842 N N . LYS A 1 240 ? 6.415 0.563 1.693 1.00 95.19 240 LYS A N 1
ATOM 1843 C CA . LYS A 1 240 ? 6.270 -0.026 3.034 1.00 95.19 240 LYS A CA 1
ATOM 1844 C C . LYS A 1 240 ? 6.589 0.999 4.127 1.00 95.19 240 LYS A C 1
ATOM 1846 O O . LYS A 1 240 ? 5.778 1.191 5.025 1.00 95.19 240 LYS A O 1
ATOM 1851 N N . THR A 1 241 ? 7.698 1.734 4.007 1.00 93.62 241 THR A N 1
ATOM 1852 C CA . THR A 1 241 ? 8.045 2.820 4.943 1.00 93.62 241 THR A CA 1
ATOM 1853 C C . THR A 1 241 ? 6.962 3.903 4.976 1.00 93.62 241 THR A C 1
ATOM 1855 O O . THR A 1 241 ? 6.575 4.344 6.054 1.00 93.62 241 THR A O 1
ATOM 1858 N N . ALA A 1 242 ? 6.428 4.314 3.821 1.00 94.44 242 ALA A N 1
ATOM 1859 C CA . ALA A 1 242 ? 5.360 5.314 3.759 1.00 94.44 242 ALA A CA 1
ATOM 1860 C C . ALA A 1 242 ? 4.076 4.848 4.477 1.00 94.44 242 ALA A C 1
ATOM 1862 O O . ALA A 1 242 ? 3.453 5.630 5.196 1.00 94.44 242 ALA A O 1
ATOM 1863 N N . MET A 1 243 ? 3.698 3.576 4.312 1.00 94.94 243 MET A N 1
ATOM 1864 C CA . MET A 1 243 ? 2.573 2.946 5.019 1.00 94.94 243 MET A CA 1
ATOM 1865 C C . MET A 1 243 ? 2.808 2.898 6.534 1.00 94.94 243 MET A C 1
ATOM 1867 O O . MET A 1 243 ? 1.944 3.316 7.307 1.00 94.94 243 MET A O 1
ATOM 1871 N N . TRP A 1 244 ? 3.992 2.454 6.961 1.00 93.25 244 TRP A N 1
ATOM 1872 C CA . TRP A 1 244 ? 4.360 2.386 8.376 1.00 93.25 244 TRP A CA 1
ATOM 1873 C C . TRP A 1 244 ? 4.333 3.769 9.036 1.00 93.25 244 TRP A C 1
ATOM 1875 O O . TRP A 1 244 ? 3.726 3.959 10.082 1.00 93.25 244 TRP A O 1
ATOM 1885 N N . GLN A 1 245 ? 4.875 4.797 8.387 1.00 91.44 245 GLN A N 1
ATOM 1886 C CA . GLN A 1 245 ? 4.806 6.159 8.922 1.00 91.44 245 GLN A CA 1
ATOM 1887 C C . GLN A 1 245 ? 3.380 6.696 9.018 1.00 91.44 245 GLN A C 1
ATOM 1889 O O . GLN A 1 245 ? 3.091 7.526 9.880 1.00 91.44 245 GLN A O 1
ATOM 1894 N N . ASN A 1 246 ? 2.485 6.265 8.128 1.00 92.50 246 ASN A N 1
ATOM 1895 C CA . ASN A 1 246 ? 1.072 6.608 8.225 1.00 92.50 246 ASN A CA 1
ATOM 1896 C C . ASN A 1 246 ? 0.426 5.969 9.464 1.00 92.50 246 ASN A C 1
ATOM 1898 O O . ASN A 1 246 ? -0.367 6.625 10.134 1.00 92.50 246 ASN A O 1
ATOM 1902 N N . THR A 1 247 ? 0.827 4.739 9.801 1.00 92.50 247 THR A N 1
ATOM 1903 C CA . THR A 1 247 ? 0.454 4.063 11.057 1.00 92.50 247 THR A CA 1
ATOM 1904 C C . THR A 1 247 ? 0.941 4.864 12.262 1.00 92.50 247 THR A C 1
ATOM 1906 O O . THR A 1 247 ? 0.142 5.235 13.115 1.00 92.50 247 THR A O 1
ATOM 1909 N N . GLN A 1 248 ? 2.226 5.226 12.289 1.00 91.12 248 GLN A N 1
ATOM 1910 C CA . GLN A 1 248 ? 2.815 6.010 13.383 1.00 91.12 248 GLN A CA 1
ATOM 1911 C C . GLN A 1 248 ? 2.128 7.369 13.568 1.00 91.12 248 GLN A C 1
ATOM 1913 O O . GLN A 1 248 ? 1.894 7.808 14.690 1.00 91.12 248 GLN A O 1
ATOM 1918 N N . LEU A 1 249 ? 1.729 8.020 12.470 1.00 90.94 249 LEU A N 1
ATOM 1919 C CA . LEU A 1 249 ? 0.932 9.243 12.537 1.00 90.94 249 LEU A CA 1
ATOM 1920 C C . LEU A 1 249 ? -0.456 8.984 13.148 1.00 90.94 249 LEU A C 1
ATOM 1922 O O . LEU A 1 249 ? -0.907 9.786 13.956 1.00 90.94 249 LEU A O 1
ATOM 1926 N N . CYS A 1 250 ? -1.126 7.875 12.819 1.00 92.69 250 CYS A N 1
ATOM 1927 C CA . CYS A 1 250 ? -2.398 7.518 13.459 1.00 92.69 250 CYS A CA 1
ATOM 1928 C C . CYS A 1 250 ? -2.235 7.301 14.973 1.00 92.69 250 CYS A C 1
ATOM 1930 O O . CYS A 1 250 ? -3.066 7.790 15.735 1.00 92.69 250 CYS A O 1
ATOM 1932 N N . VAL A 1 251 ? -1.151 6.644 15.403 1.00 91.69 251 VAL A N 1
ATOM 1933 C CA . VAL A 1 251 ? -0.814 6.456 16.825 1.00 91.69 251 VAL A CA 1
ATOM 1934 C C . VAL A 1 251 ? -0.570 7.799 17.514 1.00 91.69 251 VAL A C 1
ATOM 1936 O O . VAL A 1 251 ? -1.220 8.097 18.507 1.00 91.69 251 VAL A O 1
ATOM 1939 N N . ALA A 1 252 ? 0.281 8.662 16.956 1.00 90.38 252 ALA A N 1
ATOM 1940 C CA . ALA A 1 252 ? 0.573 9.974 17.540 1.00 90.38 252 ALA A CA 1
ATOM 1941 C C . ALA A 1 252 ? -0.680 10.857 17.689 1.00 90.38 252 ALA A C 1
ATOM 1943 O O . ALA A 1 252 ? -0.867 11.541 18.701 1.00 90.38 252 ALA A O 1
ATOM 1944 N N . LEU A 1 253 ? -1.575 10.816 16.698 1.00 90.06 253 LEU A N 1
ATOM 1945 C CA . LEU A 1 253 ? -2.853 11.524 16.752 1.00 90.06 253 LEU A CA 1
ATOM 1946 C C . LEU A 1 253 ? -3.793 10.949 17.803 1.00 90.06 253 LEU A C 1
ATOM 1948 O O . LEU A 1 253 ? -4.471 11.712 18.490 1.00 90.06 253 LEU A O 1
ATOM 1952 N N . ALA A 1 254 ? -3.817 9.627 17.948 1.00 91.88 254 ALA A N 1
ATOM 1953 C CA . ALA A 1 254 ? -4.582 8.980 18.994 1.00 91.88 254 ALA A CA 1
ATOM 1954 C C . ALA A 1 254 ? -4.073 9.364 20.387 1.00 91.88 254 ALA A C 1
ATOM 1956 O O . ALA A 1 254 ? -4.883 9.746 21.224 1.00 91.88 254 ALA A O 1
ATOM 1957 N N . THR A 1 255 ? -2.753 9.363 20.604 1.00 90.81 255 THR A N 1
ATOM 1958 C CA . THR A 1 255 ? -2.125 9.765 21.875 1.00 90.81 255 THR A CA 1
ATOM 1959 C C . THR A 1 255 ? -2.439 11.217 22.224 1.00 90.81 255 THR A C 1
ATOM 1961 O O . THR A 1 255 ? -2.733 11.553 23.369 1.00 90.81 255 THR A O 1
ATOM 1964 N N . THR A 1 256 ? -2.414 12.098 21.223 1.00 88.88 256 THR A N 1
ATOM 1965 C CA . THR A 1 256 ? -2.768 13.511 21.411 1.00 88.88 256 THR A CA 1
ATOM 1966 C C . THR A 1 256 ? -4.244 13.664 21.788 1.00 88.88 256 THR A C 1
ATOM 1968 O O . THR A 1 256 ? -4.591 14.465 22.655 1.00 88.88 256 THR A O 1
ATOM 1971 N N . GLU A 1 257 ? -5.129 12.891 21.156 1.00 89.88 257 GLU A N 1
ATOM 1972 C CA . GLU A 1 257 ? -6.566 12.909 21.437 1.00 89.88 257 GLU A CA 1
ATOM 1973 C C . GLU A 1 257 ? -6.900 12.326 22.819 1.00 89.88 257 GLU A C 1
ATOM 1975 O O . GLU A 1 257 ? -7.760 12.882 23.504 1.00 89.88 257 GLU A O 1
ATOM 1980 N N . THR A 1 258 ? -6.227 11.263 23.267 1.00 90.75 258 THR A N 1
ATOM 1981 C CA . THR A 1 258 ? -6.440 10.694 24.609 1.00 90.75 258 THR A CA 1
ATOM 1982 C C . THR A 1 258 ? -5.939 11.622 25.706 1.00 90.75 258 THR A C 1
ATOM 1984 O O . THR A 1 258 ? -6.717 11.969 26.596 1.00 90.75 258 THR A O 1
ATOM 1987 N N . ALA A 1 259 ? -4.725 12.167 25.583 1.00 89.88 259 ALA A N 1
ATOM 1988 C CA . ALA A 1 259 ? -4.213 13.180 26.512 1.00 89.88 259 ALA A CA 1
ATOM 1989 C C . ALA A 1 259 ? -5.151 14.404 26.610 1.00 89.88 259 ALA A C 1
ATOM 1991 O O . ALA A 1 259 ? -5.360 14.996 27.675 1.00 89.88 259 ALA A O 1
ATOM 1992 N N . ARG A 1 260 ? -5.793 14.777 25.495 1.00 86.38 260 ARG A N 1
ATOM 1993 C CA . ARG A 1 260 ? -6.800 15.847 25.465 1.00 86.38 260 ARG A CA 1
ATOM 1994 C C . ARG A 1 260 ? -8.071 15.489 26.248 1.00 86.38 260 ARG A C 1
ATOM 1996 O O . ARG A 1 260 ? -8.679 16.373 26.850 1.00 86.38 260 ARG A O 1
ATOM 2003 N N . ARG A 1 261 ? -8.516 14.231 26.227 1.00 89.12 261 ARG A N 1
ATOM 2004 C CA . ARG A 1 261 ? -9.703 13.777 26.980 1.00 89.12 261 ARG A CA 1
ATOM 2005 C C . ARG A 1 261 ? -9.437 13.722 28.479 1.00 89.12 261 ARG A C 1
ATOM 2007 O O . ARG A 1 261 ? -10.289 14.146 29.261 1.00 89.12 261 ARG A O 1
ATOM 2014 N N . GLU A 1 262 ? -8.243 13.290 28.864 1.00 90.25 262 GLU A N 1
ATOM 2015 C CA . GLU A 1 262 ? -7.801 13.276 30.259 1.00 90.25 262 GLU A CA 1
ATOM 2016 C C . GLU A 1 262 ? -7.740 14.698 30.831 1.00 90.25 262 GLU A C 1
ATOM 2018 O O . GLU A 1 262 ? -8.331 14.983 31.872 1.00 90.25 262 GLU A O 1
ATOM 2023 N N . THR A 1 263 ? -7.121 15.631 30.100 1.00 87.81 263 THR A N 1
ATOM 2024 C CA . THR A 1 263 ? -7.042 17.044 30.513 1.00 87.81 263 THR A CA 1
ATOM 2025 C C . THR A 1 263 ? -8.405 17.736 30.545 1.00 87.81 263 THR A C 1
ATOM 2027 O O . THR A 1 263 ? -8.653 18.534 31.444 1.00 87.81 263 THR A O 1
ATOM 2030 N N . ALA A 1 264 ? -9.321 17.412 29.626 1.00 86.12 264 ALA A N 1
ATOM 2031 C CA . ALA A 1 264 ? -10.685 17.951 29.630 1.00 86.12 264 ALA A CA 1
ATOM 2032 C C . ALA A 1 264 ? -11.545 17.451 30.805 1.00 86.12 264 ALA A C 1
ATOM 2034 O O . ALA A 1 264 ? -12.547 18.084 31.135 1.00 86.12 264 ALA A O 1
ATOM 2035 N N . SER A 1 265 ? -11.164 16.332 31.424 1.00 87.19 265 SER A N 1
ATOM 2036 C CA . SER A 1 265 ? -11.829 15.790 32.614 1.00 87.19 265 SER A CA 1
ATOM 2037 C C . SER A 1 265 ? -11.324 16.436 33.912 1.00 87.19 265 SER A C 1
ATOM 2039 O O . SER A 1 265 ? -11.926 16.243 34.969 1.00 87.19 265 SER A O 1
ATOM 2041 N N . SER A 1 266 ? -10.245 17.226 33.845 1.00 86.19 266 SER A N 1
ATOM 2042 C CA . SER A 1 266 ? -9.734 17.995 34.980 1.00 86.19 266 SER A CA 1
ATOM 2043 C C . SER A 1 266 ? -10.600 19.242 35.232 1.00 86.19 266 SER A C 1
ATOM 2045 O O . SER A 1 266 ? -10.900 19.978 34.291 1.00 86.19 266 SER A O 1
ATOM 2047 N N . PRO A 1 267 ? -10.998 19.524 36.486 1.00 86.62 267 PRO A N 1
ATOM 2048 C CA . PRO A 1 267 ? -11.911 20.616 36.823 1.00 86.62 267 PRO A CA 1
ATOM 2049 C C . PRO A 1 267 ? -11.311 22.031 36.739 1.00 86.62 267 PRO A C 1
ATOM 2051 O O . PRO A 1 267 ? -12.019 22.972 37.089 1.00 86.62 267 PRO A O 1
ATOM 2054 N N . ASP A 1 268 ? -10.056 22.213 36.306 1.00 84.56 268 ASP A N 1
ATOM 2055 C CA . ASP A 1 268 ? -9.401 23.530 36.235 1.00 84.56 268 ASP A CA 1
ATOM 2056 C C . ASP A 1 268 ? -9.386 24.096 34.792 1.00 84.56 268 ASP A C 1
ATOM 2058 O O . ASP A 1 268 ? -8.572 23.683 33.961 1.00 84.56 268 ASP A O 1
ATOM 2062 N N . PRO A 1 269 ? -10.292 25.032 34.440 1.00 65.00 269 PRO A N 1
ATOM 2063 C CA . PRO A 1 269 ? -10.535 25.445 33.059 1.00 65.00 269 PRO A CA 1
ATOM 2064 C C . PRO A 1 269 ? -9.567 26.523 32.539 1.00 65.00 269 PRO A C 1
ATOM 2066 O O . PRO A 1 269 ? -9.746 27.003 31.419 1.00 65.00 269 PRO A O 1
ATOM 2069 N N . LEU A 1 270 ? -8.561 26.937 33.320 1.00 77.44 270 LEU A N 1
ATOM 2070 C CA . LEU A 1 270 ? -7.784 28.150 33.032 1.00 77.44 270 LEU A CA 1
ATOM 2071 C C . LEU A 1 270 ? -6.384 27.930 32.431 1.00 77.44 270 LEU A C 1
ATOM 2073 O O . LEU A 1 270 ? -5.766 28.911 32.024 1.00 77.44 270 LEU A O 1
ATOM 2077 N N . SER A 1 271 ? -5.882 26.694 32.299 1.00 64.12 271 SER A N 1
ATOM 2078 C CA . SER A 1 271 ? -4.514 26.446 31.788 1.00 64.12 271 SER A CA 1
ATOM 2079 C C . SER A 1 271 ? -4.427 25.899 30.354 1.00 64.12 271 SER A C 1
ATOM 2081 O O . SER A 1 271 ? -3.365 25.429 29.935 1.00 64.12 271 SER A O 1
ATOM 2083 N N . LEU A 1 272 ? -5.515 25.916 29.580 1.00 60.84 272 LEU A N 1
ATOM 2084 C CA . LEU A 1 272 ? -5.526 25.332 28.235 1.00 60.84 272 LEU A CA 1
ATOM 2085 C C . LEU A 1 272 ? -4.880 26.274 27.205 1.00 60.84 272 LEU A C 1
ATOM 2087 O O . LEU A 1 272 ? -5.517 27.186 26.678 1.00 60.84 272 LEU A O 1
ATOM 2091 N N . SER A 1 273 ? -3.607 26.008 26.905 1.00 60.91 273 SER A N 1
ATOM 2092 C CA . SER A 1 273 ? -2.883 26.556 25.750 1.00 60.91 273 SER A CA 1
ATOM 2093 C C . SER A 1 273 ? -3.634 26.278 24.424 1.00 60.91 273 SER A C 1
ATOM 2095 O O . SER A 1 273 ? -4.348 25.271 24.331 1.00 60.91 273 SER A O 1
ATOM 2097 N N . PRO A 1 274 ? -3.523 27.144 23.393 1.00 57.53 274 PRO A N 1
ATOM 2098 C CA . PRO A 1 274 ? -4.331 27.077 22.174 1.00 57.53 274 PRO A CA 1
ATOM 2099 C C . PRO A 1 274 ? -4.289 25.730 21.426 1.00 57.53 274 PRO A C 1
ATOM 2101 O O . PRO A 1 274 ? -3.244 25.177 21.100 1.00 57.53 274 PRO A O 1
ATOM 2104 N N . ARG A 1 275 ? -5.497 25.251 21.108 1.00 59.53 275 ARG A N 1
ATOM 2105 C CA . ARG A 1 275 ? -5.912 23.947 20.550 1.00 59.53 275 ARG A CA 1
ATOM 2106 C C . ARG A 1 275 ? -5.551 23.681 19.069 1.00 59.53 275 ARG A C 1
ATOM 2108 O O . ARG A 1 275 ? -6.258 22.928 18.401 1.00 59.53 275 ARG A O 1
ATOM 2115 N N . GLU A 1 276 ? -4.517 24.298 18.506 1.00 59.50 276 GLU A N 1
ATOM 2116 C CA . GLU A 1 276 ? -4.290 24.281 17.044 1.00 59.50 276 GLU A CA 1
ATOM 2117 C C . GLU A 1 276 ? -3.791 22.970 16.384 1.00 59.50 276 GLU A C 1
ATOM 2119 O O . GLU A 1 276 ? -4.169 22.743 15.228 1.00 59.50 276 GLU A O 1
ATOM 2124 N N . PRO A 1 277 ? -3.006 22.075 17.023 1.00 59.81 277 PRO A N 1
ATOM 2125 C CA . PRO A 1 277 ? -2.375 20.953 16.309 1.00 59.81 277 PRO A CA 1
ATOM 2126 C C . PRO A 1 277 ? -3.362 19.947 15.691 1.00 59.81 277 PRO A C 1
ATOM 2128 O O . PRO A 1 277 ? -3.143 19.442 14.588 1.00 59.81 277 PRO A O 1
ATOM 2131 N N . LEU A 1 278 ? -4.493 19.688 16.359 1.00 64.06 278 LEU A N 1
ATOM 2132 C CA . LEU A 1 278 ? -5.425 18.621 15.972 1.00 64.06 278 LEU A CA 1
ATOM 2133 C C . LEU A 1 278 ? -6.265 18.966 14.729 1.00 64.06 278 LEU A C 1
ATOM 2135 O O . LEU A 1 278 ? -6.672 18.075 13.988 1.00 64.06 278 LEU A O 1
ATOM 2139 N N . VAL A 1 279 ? -6.501 20.255 14.458 1.00 66.06 279 VAL A N 1
ATOM 2140 C CA . VAL A 1 279 ? -7.334 20.691 13.321 1.00 66.06 279 VAL A CA 1
ATOM 2141 C C . VAL A 1 279 ? -6.656 20.382 11.978 1.00 66.06 279 VAL A C 1
ATOM 2143 O O . VAL A 1 279 ? -7.333 20.133 10.983 1.00 66.06 279 VAL A O 1
ATOM 2146 N N . LYS A 1 280 ? -5.317 20.349 11.939 1.00 72.12 280 LYS A N 1
ATOM 2147 C CA . LYS A 1 280 ? -4.531 20.161 10.704 1.00 72.12 280 LYS A CA 1
ATOM 2148 C C . LYS A 1 280 ? -4.186 18.694 10.412 1.00 72.12 280 LYS A C 1
ATOM 2150 O O . LYS A 1 280 ? -3.922 18.340 9.262 1.00 72.12 280 LYS A O 1
ATOM 2155 N N . ALA A 1 281 ? -4.252 17.827 11.418 1.00 79.12 281 ALA A N 1
ATOM 2156 C CA . ALA A 1 281 ? -3.940 16.405 11.309 1.00 79.12 281 ALA A CA 1
ATOM 2157 C C . ALA A 1 281 ? -4.715 15.628 10.217 1.00 79.12 281 ALA A C 1
ATOM 2159 O O . ALA A 1 281 ? -4.090 14.840 9.496 1.00 79.12 281 ALA A O 1
ATOM 2160 N N . PRO A 1 282 ? -6.031 15.854 10.006 1.00 83.06 282 PRO A N 1
ATOM 2161 C CA . PRO A 1 282 ?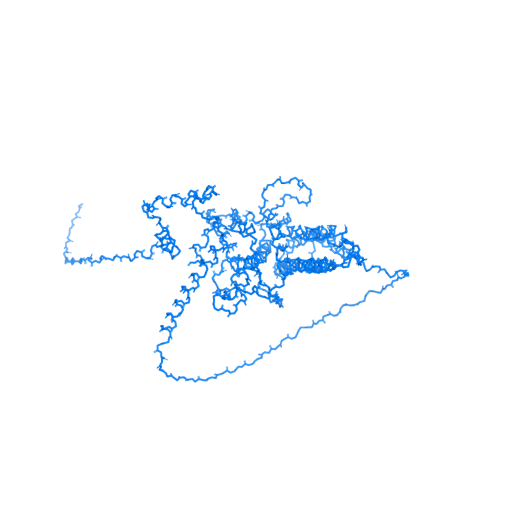 -6.776 15.164 8.954 1.00 83.06 282 PRO A CA 1
ATOM 2162 C C . PRO A 1 282 ? -6.251 15.474 7.549 1.00 83.06 282 PRO A C 1
ATOM 2164 O O . PRO A 1 282 ? -6.240 14.594 6.689 1.00 83.06 282 PRO A O 1
ATOM 2167 N N . HIS A 1 283 ? -5.776 16.704 7.318 1.00 86.44 283 HIS A N 1
ATOM 2168 C CA . HIS A 1 283 ? -5.209 17.107 6.032 1.00 86.44 283 HIS A CA 1
ATOM 2169 C C . HIS A 1 283 ? -3.888 16.390 5.753 1.00 86.44 283 HIS A C 1
ATOM 2171 O O . HIS A 1 283 ? -3.686 15.913 4.638 1.00 86.44 283 HIS A O 1
ATOM 2177 N N . LEU A 1 284 ? -3.023 16.237 6.761 1.00 87.88 284 LEU A N 1
ATOM 2178 C CA . LEU A 1 284 ? -1.767 15.503 6.604 1.00 87.88 284 LEU A CA 1
ATOM 2179 C C . LEU A 1 284 ? -2.006 14.021 6.293 1.00 87.88 284 LEU A C 1
ATOM 2181 O O . LEU A 1 284 ? -1.427 13.489 5.342 1.00 87.88 284 LEU A O 1
ATOM 2185 N N . LEU A 1 285 ? -2.884 13.363 7.054 1.00 90.31 285 LEU A N 1
ATOM 2186 C CA . LEU A 1 285 ? -3.274 11.980 6.778 1.00 90.31 285 LEU A CA 1
ATOM 2187 C C . LEU A 1 285 ? -3.852 11.844 5.362 1.00 90.31 285 LEU A C 1
ATOM 2189 O O . LEU A 1 285 ? -3.473 10.945 4.612 1.00 90.31 285 LEU A O 1
ATOM 2193 N N . GLN A 1 286 ? -4.712 12.780 4.950 1.00 90.88 286 GLN A N 1
ATOM 2194 C CA . GLN A 1 286 ? -5.270 12.799 3.601 1.00 90.88 286 GLN A CA 1
ATOM 2195 C C . GLN A 1 286 ? -4.186 12.976 2.525 1.00 90.88 286 GLN A C 1
ATOM 2197 O O . GLN A 1 286 ? -4.235 12.289 1.502 1.00 90.88 286 GLN A O 1
ATOM 2202 N N . ALA A 1 287 ? -3.207 13.858 2.736 1.00 90.88 287 ALA A N 1
ATOM 2203 C CA . ALA A 1 287 ? -2.091 14.086 1.820 1.00 90.88 287 ALA A CA 1
ATOM 2204 C C . ALA A 1 287 ? -1.196 12.842 1.678 1.00 90.88 287 ALA A C 1
ATOM 2206 O O . ALA A 1 287 ? -0.842 12.459 0.560 1.00 90.88 287 ALA A O 1
ATOM 2207 N N . ARG A 1 288 ? -0.900 12.150 2.786 1.00 91.88 288 ARG A N 1
ATOM 2208 C CA . ARG A 1 288 ? -0.160 10.876 2.785 1.00 91.88 288 ARG A CA 1
ATOM 2209 C C . ARG A 1 288 ? -0.930 9.766 2.083 1.00 91.88 288 ARG A C 1
ATOM 2211 O O . ARG A 1 288 ? -0.377 9.091 1.217 1.00 91.88 288 ARG A O 1
ATOM 2218 N N . THR A 1 289 ? -2.218 9.626 2.375 1.00 93.06 289 THR A N 1
ATOM 2219 C CA . THR A 1 289 ? -3.094 8.658 1.702 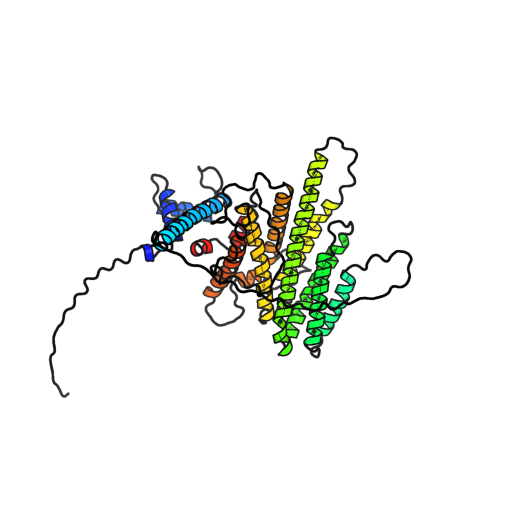1.00 93.06 289 THR A CA 1
ATOM 2220 C C . THR A 1 289 ? -3.190 8.929 0.201 1.00 93.06 289 THR A C 1
ATOM 2222 O O . THR A 1 289 ? -3.159 7.996 -0.601 1.00 93.06 289 THR A O 1
ATOM 2225 N N . ARG A 1 290 ? -3.236 10.201 -0.213 1.00 91.50 290 ARG A N 1
ATOM 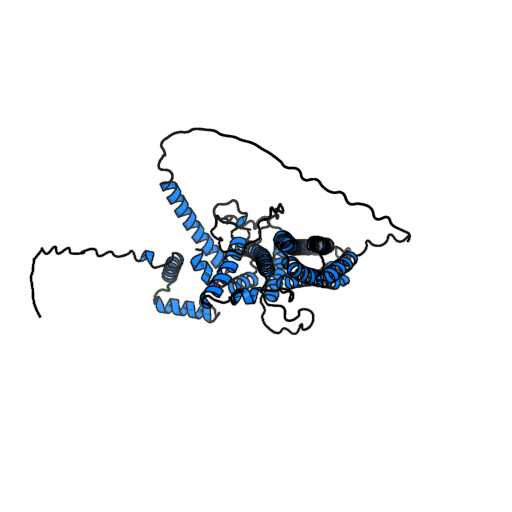2226 C CA . ARG A 1 290 ? -3.143 10.606 -1.624 1.00 91.50 290 ARG A CA 1
ATOM 2227 C C . ARG A 1 290 ? -1.807 10.197 -2.249 1.00 91.50 290 ARG A C 1
ATOM 2229 O O . ARG A 1 290 ? -1.807 9.625 -3.332 1.00 91.50 290 ARG A O 1
ATOM 2236 N N . TYR A 1 291 ? -0.687 10.428 -1.566 1.00 94.06 291 TYR A N 1
ATOM 2237 C CA . TYR A 1 291 ? 0.636 10.012 -2.039 1.00 94.06 291 TYR A CA 1
ATOM 2238 C C . TYR A 1 291 ? 0.754 8.487 -2.203 1.00 94.06 291 TYR A C 1
ATOM 2240 O O . TYR A 1 291 ? 1.188 8.018 -3.254 1.00 94.06 291 TYR A O 1
ATOM 2248 N N . LEU A 1 292 ? 0.300 7.705 -1.219 1.00 95.44 292 LEU A N 1
ATOM 2249 C CA . LEU A 1 292 ? 0.244 6.240 -1.309 1.00 95.44 292 LEU A CA 1
ATOM 2250 C C . LEU A 1 292 ? -0.626 5.785 -2.489 1.00 95.44 292 LEU A C 1
ATOM 2252 O O . LEU A 1 292 ? -0.228 4.909 -3.261 1.00 95.44 292 LEU A O 1
ATOM 2256 N N . ALA A 1 293 ? -1.779 6.430 -2.684 1.00 93.56 293 ALA A N 1
ATOM 2257 C CA . ALA A 1 293 ? -2.635 6.169 -3.834 1.00 93.56 293 ALA A CA 1
ATOM 2258 C C . ALA A 1 293 ? -1.917 6.487 -5.155 1.00 93.56 293 ALA A C 1
ATOM 2260 O O . ALA A 1 293 ? -1.987 5.671 -6.073 1.00 93.56 293 ALA A O 1
ATOM 2261 N N . CYS A 1 294 ? -1.178 7.603 -5.259 1.00 92.56 294 CYS A N 1
ATOM 2262 C CA . CYS A 1 294 ? -0.356 7.929 -6.434 1.00 92.56 294 CYS A CA 1
ATOM 2263 C C . CYS A 1 294 ? 0.669 6.833 -6.737 1.00 92.56 294 CYS A C 1
ATOM 2265 O O . CYS A 1 294 ? 0.866 6.493 -7.902 1.00 92.56 294 CYS A O 1
ATOM 2267 N N . MET A 1 295 ? 1.325 6.281 -5.711 1.00 95.25 295 MET A N 1
ATOM 2268 C CA . MET A 1 295 ? 2.325 5.230 -5.908 1.00 95.25 295 MET A CA 1
ATOM 2269 C C . MET A 1 295 ? 1.709 3.979 -6.535 1.00 95.25 295 MET A C 1
ATOM 2271 O O . MET A 1 295 ? 2.320 3.385 -7.417 1.00 95.25 295 MET A O 1
ATOM 2275 N N . ILE A 1 296 ? 0.488 3.604 -6.143 1.00 93.44 296 ILE A N 1
ATOM 2276 C CA . ILE A 1 296 ? -0.203 2.444 -6.718 1.00 93.44 296 ILE A CA 1
ATOM 2277 C C . ILE A 1 296 ? -0.835 2.778 -8.071 1.00 93.44 296 ILE A C 1
ATOM 2279 O O . ILE A 1 296 ? -0.813 1.938 -8.953 1.00 93.44 296 ILE A O 1
ATOM 2283 N N . THR A 1 297 ? -1.398 3.974 -8.257 1.00 90.75 297 THR A N 1
ATOM 2284 C CA . THR A 1 297 ? -2.251 4.332 -9.415 1.00 90.75 297 THR A CA 1
ATOM 2285 C C . THR A 1 297 ? -1.558 5.199 -10.469 1.00 90.75 297 THR A C 1
ATOM 2287 O O . THR A 1 297 ? -2.218 5.743 -11.356 1.00 90.75 297 THR A O 1
ATOM 2290 N N . SER A 1 298 ? -0.231 5.345 -10.391 1.00 91.50 298 SER A N 1
ATOM 2291 C CA . SER A 1 298 ? 0.513 6.240 -11.282 1.00 91.50 298 SER A CA 1
ATOM 2292 C C . SER A 1 298 ? 0.228 5.943 -12.767 1.00 91.50 298 SER A C 1
ATOM 2294 O O . SER A 1 298 ? 0.306 4.791 -13.205 1.00 91.50 298 SER A O 1
ATOM 2296 N N . PRO A 1 299 ? -0.044 6.963 -13.597 1.00 88.44 299 PRO A N 1
ATOM 2297 C CA . PRO A 1 299 ? -0.175 6.773 -15.041 1.00 88.44 299 PRO A CA 1
ATOM 2298 C C . PRO A 1 299 ? 1.149 6.363 -15.706 1.00 88.44 299 PRO A C 1
ATOM 2300 O O . PRO A 1 299 ? 1.133 5.885 -16.835 1.00 88.44 299 PRO A O 1
ATOM 2303 N N . ALA A 1 300 ? 2.290 6.538 -15.027 1.00 91.50 300 ALA A N 1
ATOM 2304 C CA . ALA A 1 300 ? 3.610 6.209 -15.565 1.00 91.50 300 ALA A CA 1
ATOM 2305 C C . ALA A 1 300 ? 3.909 4.699 -15.583 1.00 91.50 300 ALA A C 1
ATOM 2307 O O . ALA A 1 300 ? 4.966 4.287 -16.059 1.00 91.50 300 ALA A O 1
ATOM 2308 N N . TYR A 1 301 ? 3.008 3.853 -15.074 1.00 91.81 301 TYR A N 1
ATOM 2309 C CA . TYR A 1 301 ? 3.195 2.414 -15.175 1.00 91.81 301 TYR A CA 1
ATOM 2310 C C . TYR A 1 301 ? 3.020 1.899 -16.609 1.00 91.81 301 TYR A C 1
ATOM 2312 O O . TYR A 1 301 ? 1.953 2.045 -17.208 1.00 91.81 301 TYR A O 1
ATOM 2320 N N . ASN A 1 302 ? 4.031 1.188 -17.116 1.00 91.06 302 ASN A N 1
ATOM 2321 C CA . ASN A 1 302 ? 3.947 0.455 -18.371 1.00 91.06 302 ASN A CA 1
ATOM 2322 C C . ASN A 1 302 ? 3.665 -1.033 -18.126 1.00 91.06 302 ASN A C 1
ATOM 2324 O O . ASN A 1 302 ? 4.575 -1.831 -17.933 1.00 91.06 302 ASN A O 1
ATOM 2328 N N . MET A 1 303 ? 2.398 -1.431 -18.219 1.00 87.19 303 MET A N 1
ATOM 2329 C CA . MET A 1 303 ? 1.971 -2.820 -17.991 1.00 87.19 303 MET A CA 1
ATOM 2330 C C . MET A 1 303 ? 2.380 -3.818 -19.081 1.00 87.19 303 MET A C 1
ATOM 2332 O O . MET A 1 303 ? 2.087 -5.003 -18.986 1.00 87.19 303 MET A O 1
ATOM 2336 N N . LYS A 1 304 ? 3.088 -3.365 -20.117 1.00 87.94 304 LYS A N 1
ATOM 2337 C CA . LYS A 1 304 ? 3.754 -4.260 -21.072 1.00 87.94 304 LYS A CA 1
ATOM 2338 C C . LYS A 1 304 ? 5.140 -4.691 -20.587 1.00 87.94 304 LYS A C 1
ATOM 2340 O O . LYS A 1 304 ? 5.721 -5.609 -21.158 1.00 87.94 304 LYS A O 1
ATOM 2345 N N . GLU A 1 305 ? 5.684 -4.024 -19.572 1.00 90.25 305 GLU A N 1
ATOM 2346 C CA . GLU A 1 305 ? 7.009 -4.295 -19.029 1.00 90.25 305 GLU A CA 1
ATOM 2347 C C . GLU A 1 305 ? 6.905 -5.095 -17.734 1.00 90.25 305 GLU A C 1
ATOM 2349 O O . GLU A 1 305 ? 6.368 -4.609 -16.740 1.00 90.25 305 GLU A O 1
ATOM 2354 N N . GLY A 1 306 ? 7.492 -6.297 -17.717 1.00 90.56 306 GLY A N 1
ATOM 2355 C CA . GLY A 1 306 ? 7.463 -7.181 -16.546 1.00 90.56 306 GLY A CA 1
ATOM 2356 C C . GLY A 1 306 ? 7.928 -6.501 -15.254 1.00 90.56 306 GLY A C 1
ATOM 2357 O O . GLY A 1 306 ? 7.296 -6.676 -14.227 1.00 90.56 306 GLY A O 1
ATOM 2358 N N . ALA A 1 307 ? 8.934 -5.620 -15.315 1.00 94.44 307 ALA A N 1
ATOM 2359 C CA . ALA A 1 307 ? 9.426 -4.881 -14.146 1.00 94.44 307 ALA A CA 1
ATOM 2360 C C . ALA A 1 307 ? 8.355 -4.011 -13.458 1.00 94.44 307 ALA A C 1
ATOM 2362 O O . ALA A 1 307 ? 8.353 -3.879 -12.236 1.00 94.44 307 ALA A O 1
ATOM 2363 N N . HIS A 1 308 ? 7.439 -3.417 -14.228 1.00 94.12 308 HIS A N 1
ATOM 2364 C CA . HIS A 1 308 ? 6.336 -2.622 -13.681 1.00 94.12 308 HIS A CA 1
ATOM 2365 C C . HIS A 1 308 ? 5.242 -3.513 -13.091 1.00 94.12 308 HIS A C 1
ATOM 2367 O O . HIS A 1 308 ? 4.632 -3.136 -12.092 1.00 94.12 308 HIS A O 1
ATOM 2373 N N . VAL A 1 309 ? 5.017 -4.686 -13.691 1.00 90.56 309 VAL A N 1
ATOM 2374 C CA . VAL A 1 309 ? 4.106 -5.709 -13.162 1.00 90.56 309 VAL A CA 1
ATOM 2375 C C . VAL A 1 309 ? 4.616 -6.223 -11.821 1.00 90.56 309 VAL A C 1
ATOM 2377 O O . VAL A 1 309 ? 3.871 -6.191 -10.848 1.00 90.56 309 VAL A O 1
ATOM 2380 N N . ASP A 1 310 ? 5.895 -6.603 -11.764 1.00 91.50 310 ASP A N 1
ATOM 2381 C CA . ASP A 1 310 ? 6.587 -7.067 -10.558 1.00 91.50 310 ASP A CA 1
ATOM 2382 C C . ASP A 1 310 ? 6.504 -6.006 -9.444 1.00 91.50 310 ASP A C 1
ATOM 2384 O O . ASP A 1 310 ? 6.196 -6.314 -8.292 1.00 91.50 310 ASP A O 1
ATOM 2388 N N . LEU A 1 311 ? 6.719 -4.730 -9.792 1.00 95.00 311 LEU A N 1
ATOM 2389 C CA . LEU A 1 311 ? 6.609 -3.620 -8.849 1.00 95.00 311 LEU A CA 1
ATOM 2390 C C . LEU A 1 311 ? 5.180 -3.450 -8.321 1.00 95.00 311 LEU A C 1
ATOM 2392 O O . LEU A 1 311 ? 5.000 -3.412 -7.107 1.00 95.00 311 LEU A O 1
ATOM 2396 N N . ILE A 1 312 ? 4.169 -3.362 -9.192 1.00 93.00 312 ILE A N 1
ATOM 2397 C CA . ILE A 1 312 ? 2.769 -3.232 -8.754 1.00 93.00 312 ILE A CA 1
ATOM 2398 C C . ILE A 1 312 ? 2.335 -4.420 -7.907 1.00 93.00 312 ILE A C 1
ATOM 2400 O O . ILE A 1 312 ? 1.669 -4.222 -6.893 1.00 93.00 312 ILE A O 1
ATOM 2404 N N . GLU A 1 313 ? 2.721 -5.634 -8.291 1.00 89.88 313 GLU A N 1
ATOM 2405 C CA . GLU A 1 313 ? 2.449 -6.834 -7.510 1.00 89.88 313 GLU A CA 1
ATOM 2406 C C . GLU A 1 313 ? 3.040 -6.714 -6.098 1.00 89.88 313 GLU A C 1
ATOM 2408 O O . GLU A 1 313 ? 2.329 -6.940 -5.118 1.00 89.88 313 GLU A O 1
ATOM 2413 N N . GLY A 1 314 ? 4.290 -6.262 -5.981 1.00 94.00 314 GLY A N 1
ATOM 2414 C CA . GLY A 1 314 ? 4.929 -6.011 -4.692 1.00 94.00 314 GLY A CA 1
ATOM 2415 C C . GLY A 1 314 ? 4.248 -4.912 -3.867 1.00 94.00 314 GLY A C 1
ATOM 2416 O O . GLY A 1 314 ? 4.029 -5.095 -2.670 1.00 94.00 314 GLY A O 1
ATOM 2417 N N . LEU A 1 315 ? 3.856 -3.790 -4.484 1.00 95.25 315 LEU A N 1
ATOM 2418 C CA . LEU A 1 315 ? 3.136 -2.709 -3.792 1.00 95.25 315 LEU A CA 1
ATOM 2419 C C . LEU A 1 315 ? 1.773 -3.175 -3.266 1.00 95.25 315 LEU A C 1
ATOM 2421 O O . LEU A 1 315 ? 1.411 -2.892 -2.123 1.00 95.25 315 LEU A O 1
ATOM 2425 N N . LEU A 1 316 ?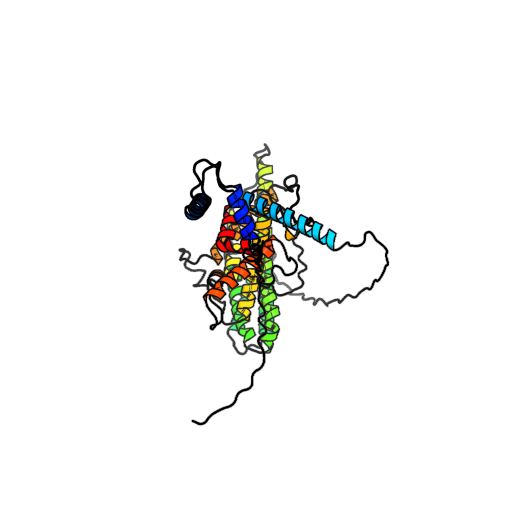 1.023 -3.911 -4.089 1.00 91.94 316 LEU A N 1
ATOM 2426 C CA . LEU A 1 316 ? -0.270 -4.471 -3.703 1.00 91.94 316 LEU A CA 1
ATOM 2427 C C . LEU A 1 316 ? -0.127 -5.561 -2.646 1.00 91.94 316 LEU A C 1
ATOM 2429 O O . LEU A 1 316 ? -0.971 -5.633 -1.759 1.00 91.94 316 LEU A O 1
ATOM 2433 N N . SER A 1 317 ? 0.942 -6.359 -2.700 1.00 90.81 317 SER A N 1
ATOM 2434 C CA . SER A 1 317 ? 1.263 -7.335 -1.658 1.00 90.81 317 SER A CA 1
ATOM 2435 C C . SER A 1 317 ? 1.405 -6.655 -0.297 1.00 90.81 317 SER A C 1
ATOM 2437 O O . SER A 1 317 ? 0.711 -7.028 0.648 1.00 90.81 317 SER A O 1
ATOM 2439 N N . VAL A 1 318 ? 2.227 -5.600 -0.206 1.00 94.44 318 VAL A N 1
ATOM 2440 C CA . VAL A 1 318 ? 2.406 -4.809 1.027 1.00 94.44 318 VAL A CA 1
ATOM 2441 C C . VAL A 1 318 ? 1.081 -4.209 1.501 1.00 94.44 318 VAL A C 1
ATOM 2443 O O . VAL A 1 318 ? 0.728 -4.333 2.673 1.00 94.44 318 VAL A O 1
ATOM 2446 N N . PHE A 1 319 ? 0.324 -3.590 0.593 1.00 94.25 319 PHE A N 1
ATOM 2447 C CA . PHE A 1 319 ? -0.949 -2.956 0.927 1.00 94.25 319 PHE A CA 1
ATOM 2448 C C . PHE A 1 319 ? -1.991 -3.956 1.454 1.00 94.25 319 PHE A C 1
ATOM 2450 O O . PHE A 1 319 ? -2.582 -3.732 2.508 1.00 94.25 319 PHE A O 1
ATOM 2457 N N . LEU A 1 320 ? -2.196 -5.073 0.753 1.00 91.19 320 LEU A N 1
ATOM 2458 C CA . LEU A 1 320 ? -3.168 -6.100 1.135 1.00 91.19 320 LEU A CA 1
ATOM 2459 C C . LEU A 1 320 ? -2.750 -6.853 2.397 1.00 91.19 320 LEU A C 1
ATOM 2461 O O . LEU A 1 320 ? -3.607 -7.188 3.205 1.00 91.19 320 LEU A O 1
ATOM 2465 N N . THR A 1 321 ? -1.450 -7.066 2.602 1.00 91.25 321 THR A N 1
ATOM 2466 C CA . THR A 1 321 ? -0.943 -7.678 3.838 1.00 91.25 321 THR A CA 1
ATOM 2467 C C . THR A 1 321 ? -1.283 -6.792 5.036 1.00 91.25 321 THR A C 1
ATOM 2469 O O . THR A 1 321 ? -1.827 -7.278 6.025 1.00 91.25 321 THR A O 1
ATOM 2472 N N . ARG A 1 322 ? -1.066 -5.471 4.929 1.00 93.62 322 ARG A N 1
ATOM 2473 C CA . ARG A 1 322 ? -1.457 -4.525 5.985 1.00 93.62 322 ARG A CA 1
ATOM 2474 C C . ARG A 1 322 ? -2.971 -4.491 6.205 1.00 93.62 322 ARG A C 1
ATOM 2476 O O . ARG A 1 322 ? -3.411 -4.475 7.348 1.00 93.62 322 ARG A O 1
ATOM 2483 N N . LEU A 1 323 ? -3.770 -4.521 5.136 1.00 92.56 323 LEU A N 1
ATOM 2484 C CA . LEU A 1 323 ? -5.230 -4.623 5.245 1.00 92.56 323 LEU A CA 1
ATOM 2485 C C . LEU A 1 323 ? -5.671 -5.895 5.975 1.00 92.56 323 LEU A C 1
ATOM 2487 O O . LEU A 1 323 ? -6.579 -5.824 6.798 1.00 92.56 323 LEU A O 1
ATOM 2491 N N . GLY A 1 324 ? -5.025 -7.030 5.697 1.00 89.06 324 GLY A N 1
ATOM 2492 C CA . GLY A 1 324 ? -5.272 -8.291 6.391 1.00 89.06 324 GLY A CA 1
ATOM 2493 C C . GLY A 1 324 ? -4.970 -8.190 7.886 1.00 89.06 324 GLY A C 1
ATOM 2494 O O . GLY A 1 324 ? -5.803 -8.579 8.698 1.00 89.06 324 GLY A O 1
ATOM 2495 N N . ARG A 1 325 ? -3.852 -7.558 8.264 1.00 90.00 325 ARG A N 1
ATOM 2496 C CA . ARG A 1 325 ? -3.520 -7.306 9.677 1.00 90.00 325 ARG A CA 1
ATOM 2497 C C . ARG A 1 325 ? -4.566 -6.441 10.372 1.00 90.00 325 ARG A C 1
ATOM 2499 O O . ARG A 1 325 ? -5.090 -6.827 11.410 1.00 90.00 325 ARG A O 1
ATOM 2506 N N . LEU A 1 326 ? -4.944 -5.312 9.769 1.00 91.06 326 LEU A N 1
ATOM 2507 C CA . LEU A 1 326 ? -5.978 -4.432 10.328 1.00 91.06 326 LEU A CA 1
ATOM 2508 C C . LEU A 1 326 ? -7.332 -5.131 10.441 1.00 91.06 326 LEU A C 1
ATOM 2510 O O . LEU A 1 326 ? -8.058 -4.910 11.408 1.00 91.06 326 LEU A O 1
ATOM 2514 N N . LEU A 1 327 ? -7.671 -5.984 9.472 1.00 87.19 327 LEU A N 1
ATOM 2515 C CA . LEU A 1 327 ? -8.865 -6.817 9.529 1.00 87.19 327 LEU A CA 1
ATOM 2516 C C . LEU A 1 327 ? -8.786 -7.804 10.697 1.00 87.19 327 LEU A C 1
ATOM 2518 O O . LEU A 1 327 ? -9.752 -7.904 11.452 1.00 87.19 327 LEU A O 1
ATOM 2522 N N . SER A 1 328 ? -7.640 -8.472 10.874 1.00 84.25 328 SER A N 1
ATOM 2523 C CA . SER A 1 328 ? -7.408 -9.379 11.999 1.00 84.25 328 SER A CA 1
ATOM 2524 C C . SER A 1 328 ? -7.630 -8.657 13.323 1.00 84.25 328 SER A C 1
ATOM 2526 O O . SER A 1 328 ? -8.484 -9.047 14.118 1.00 84.25 328 SER A O 1
ATOM 2528 N N . MET A 1 329 ? -6.937 -7.532 13.500 1.00 85.12 329 MET A N 1
ATOM 2529 C CA . MET A 1 329 ? -7.021 -6.719 14.704 1.00 85.12 329 MET A CA 1
ATOM 2530 C C . MET A 1 329 ? -8.432 -6.160 14.938 1.00 85.12 329 MET A C 1
ATOM 2532 O O . MET A 1 329 ? -8.846 -6.051 16.079 1.00 85.12 329 MET A O 1
ATOM 2536 N N . SER A 1 330 ? -9.194 -5.826 13.890 1.00 83.94 330 SER A N 1
ATOM 2537 C CA . SER A 1 330 ? -10.563 -5.299 14.036 1.00 83.94 330 SER A CA 1
ATOM 2538 C C . SER A 1 330 ? -11.588 -6.378 14.407 1.00 83.94 330 SER A C 1
ATOM 2540 O O . SER A 1 330 ? -12.565 -6.096 15.099 1.00 83.94 330 SER A O 1
ATOM 2542 N N . VAL A 1 331 ? -11.423 -7.601 13.891 1.00 82.12 331 VAL A N 1
ATOM 2543 C CA . VAL A 1 331 ? -12.410 -8.691 14.020 1.00 82.12 331 VAL A CA 1
ATOM 2544 C C . VAL A 1 331 ? -12.113 -9.574 15.226 1.00 82.12 331 VAL A C 1
ATOM 2546 O O . VAL A 1 331 ? -13.004 -9.853 16.036 1.00 82.12 331 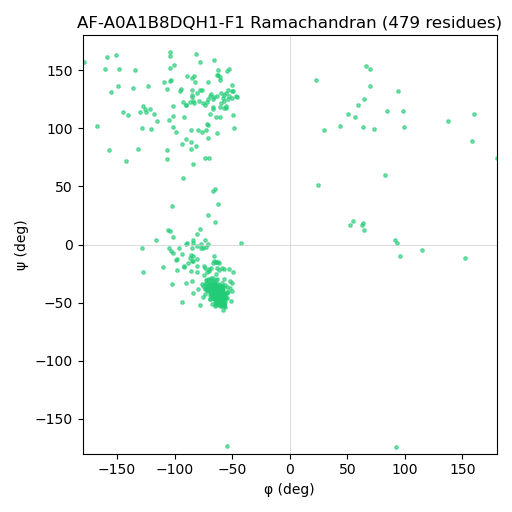VAL A O 1
ATOM 2549 N N . PHE A 1 332 ? -10.865 -10.016 15.343 1.00 79.31 332 PHE A N 1
ATOM 2550 C CA . PHE A 1 332 ? -10.415 -10.941 16.383 1.00 79.31 332 PHE A CA 1
ATOM 2551 C C . PHE A 1 332 ? -9.853 -10.224 17.592 1.00 79.31 332 PHE A C 1
ATOM 2553 O O . PHE A 1 332 ? -9.620 -10.857 18.609 1.00 79.31 332 PHE A O 1
ATOM 2560 N N . GLN A 1 333 ? -9.688 -8.906 17.491 1.00 78.94 333 GLN A N 1
ATOM 2561 C CA . GLN A 1 333 ? -9.059 -8.103 18.523 1.00 78.94 333 GLN A CA 1
ATOM 2562 C C . GLN A 1 333 ? -7.595 -8.452 18.747 1.00 78.94 333 GLN A C 1
ATOM 2564 O O . GLN A 1 333 ? -7.004 -7.964 19.691 1.00 78.94 333 GLN A O 1
ATOM 2569 N N . GLU A 1 334 ? -6.978 -9.232 17.865 1.00 78.19 334 GLU A N 1
ATOM 2570 C CA . GLU A 1 334 ? -5.565 -9.575 17.919 1.00 78.19 334 GLU A CA 1
ATOM 2571 C C . GLU A 1 334 ? -5.010 -9.835 16.517 1.00 78.19 334 GLU A C 1
ATOM 2573 O O . GLU A 1 334 ? -5.757 -10.013 15.546 1.00 78.19 334 GLU A O 1
ATOM 2578 N N . GLN A 1 335 ? -3.685 -9.821 16.398 1.00 80.25 335 GLN A N 1
ATOM 2579 C CA . GLN A 1 335 ? -3.005 -10.256 15.186 1.00 80.25 335 GLN A CA 1
ATOM 2580 C C . GLN A 1 335 ? -2.824 -11.774 15.258 1.00 80.25 335 GLN A C 1
ATOM 2582 O O . GLN A 1 335 ? -1.891 -12.253 15.899 1.00 80.25 335 GLN A O 1
ATOM 2587 N N . ILE A 1 336 ? -3.711 -12.527 14.594 1.00 79.50 336 ILE A N 1
ATOM 2588 C CA . ILE A 1 336 ? -3.704 -14.000 14.635 1.00 79.50 336 ILE A CA 1
ATOM 2589 C C . ILE A 1 336 ? -2.323 -14.537 14.245 1.00 79.50 336 ILE A C 1
ATOM 2591 O O . ILE A 1 336 ? -1.803 -15.437 14.895 1.00 79.50 336 ILE A O 1
ATOM 2595 N N . SER A 1 337 ? -1.693 -13.937 13.231 1.00 75.69 337 SER A N 1
ATOM 2596 C CA . SER A 1 337 ? -0.379 -14.356 12.730 1.00 75.69 337 SER A CA 1
ATOM 2597 C C . SER A 1 337 ? 0.764 -14.270 13.743 1.00 75.69 337 SER A C 1
ATOM 2599 O O . SER A 1 337 ? 1.799 -14.889 13.529 1.00 75.69 337 SER A O 1
ATOM 2601 N N . ALA A 1 338 ? 0.622 -13.451 14.785 1.00 75.94 338 ALA A N 1
ATOM 2602 C CA . ALA A 1 338 ? 1.630 -13.274 15.829 1.00 75.94 338 ALA A CA 1
ATOM 2603 C C . ALA A 1 338 ? 1.254 -13.973 17.140 1.00 75.94 338 ALA A C 1
ATOM 2605 O O . ALA A 1 338 ? 2.019 -13.958 18.104 1.00 75.94 338 ALA A O 1
ATOM 2606 N N . SER A 1 339 ? 0.069 -14.581 17.193 1.00 72.75 339 SER A N 1
ATOM 2607 C CA . SER A 1 339 ? -0.389 -15.293 18.372 1.00 72.75 339 SER A CA 1
ATOM 2608 C C . SER A 1 339 ? 0.342 -16.632 18.477 1.00 72.75 339 SER A C 1
ATOM 2610 O O . SER A 1 339 ? 0.270 -17.475 17.587 1.00 72.75 339 SER A O 1
ATOM 2612 N N . ASN A 1 340 ? 1.043 -16.840 19.594 1.00 67.19 340 ASN A N 1
ATOM 2613 C CA . ASN A 1 340 ? 1.735 -18.099 19.902 1.00 67.19 340 ASN A CA 1
ATOM 2614 C C . ASN A 1 340 ? 0.780 -19.210 20.379 1.00 67.19 340 ASN A C 1
ATOM 2616 O O . ASN A 1 340 ? 1.221 -20.302 20.735 1.00 67.19 340 ASN A O 1
ATOM 2620 N N . ILE A 1 341 ? -0.521 -18.927 20.458 1.00 68.69 341 ILE A N 1
ATOM 2621 C CA . ILE A 1 341 ? -1.537 -19.883 20.889 1.00 68.69 341 ILE A CA 1
ATOM 2622 C C . ILE A 1 341 ? -1.935 -20.704 19.663 1.00 68.69 341 ILE A C 1
ATOM 2624 O O . ILE A 1 341 ? -2.270 -20.133 18.628 1.00 68.69 341 ILE A O 1
ATOM 2628 N N . ALA A 1 342 ? -1.911 -22.036 19.765 1.00 56.38 342 ALA A N 1
ATOM 2629 C CA . ALA A 1 342 ? -2.428 -22.906 18.712 1.00 56.38 342 ALA A CA 1
ATOM 2630 C C . ALA A 1 342 ? -3.886 -22.516 18.419 1.00 56.38 342 ALA A C 1
ATOM 2632 O O . ALA A 1 342 ? -4.726 -22.506 19.316 1.00 56.38 342 ALA A O 1
ATOM 2633 N N . GLY A 1 343 ? -4.147 -22.078 17.186 1.00 59.28 343 GLY A N 1
ATOM 2634 C CA . GLY A 1 343 ? -5.434 -21.518 16.778 1.00 59.28 343 GLY A CA 1
ATOM 2635 C C . GLY A 1 343 ? -5.576 -20.007 16.811 1.00 59.28 343 GLY A C 1
ATOM 2636 O O . GLY A 1 343 ? -6.536 -19.475 16.259 1.00 59.28 343 GLY A O 1
ATOM 2637 N N . GLY A 1 344 ? -4.611 -19.311 17.398 1.00 56.16 344 GLY A N 1
ATOM 2638 C CA . GLY A 1 344 ? -4.381 -17.881 17.250 1.00 56.16 344 GLY A CA 1
ATOM 2639 C C . GLY A 1 344 ? -5.496 -16.959 17.739 1.00 56.16 344 GLY A C 1
ATOM 2640 O O . GLY A 1 344 ? -5.499 -15.790 17.365 1.00 56.16 344 GLY A O 1
ATOM 2641 N N . ILE A 1 345 ? -6.427 -17.471 18.556 1.00 60.44 345 ILE A N 1
ATOM 2642 C CA . ILE A 1 345 ? -7.370 -16.644 19.309 1.00 60.44 345 ILE A CA 1
ATOM 2643 C C . ILE A 1 345 ? -7.143 -16.862 20.799 1.00 60.44 345 ILE A C 1
ATOM 2645 O O . ILE A 1 345 ? -7.426 -17.940 21.328 1.00 60.44 345 ILE A O 1
ATOM 2649 N N . SER A 1 346 ? -6.658 -15.837 21.494 1.00 59.47 346 SER A N 1
ATOM 2650 C CA . SER A 1 346 ? -6.608 -15.843 22.949 1.00 59.47 346 SER A CA 1
ATOM 2651 C C . SER A 1 346 ? -8.030 -15.973 23.500 1.00 59.47 346 SER A C 1
ATOM 2653 O O . SER A 1 346 ? -8.889 -15.117 23.288 1.00 59.47 346 SER A O 1
ATOM 2655 N N . ALA A 1 347 ? -8.296 -17.052 24.245 1.00 54.81 347 ALA A N 1
ATOM 2656 C CA . ALA A 1 347 ? -9.593 -17.291 24.888 1.00 54.81 347 ALA A CA 1
ATOM 2657 C C . ALA A 1 347 ? -9.991 -16.168 25.866 1.00 54.81 347 ALA A C 1
ATOM 2659 O O . ALA A 1 347 ? -11.167 -16.017 26.203 1.00 54.81 347 ALA A O 1
ATOM 2660 N N . VAL A 1 348 ? -9.008 -15.385 26.316 1.00 56.19 348 VAL A N 1
ATOM 2661 C CA . VAL A 1 348 ? -9.224 -14.149 27.055 1.00 56.19 348 VAL A CA 1
ATOM 2662 C C . VAL A 1 348 ? -9.026 -12.999 26.072 1.00 56.19 348 VAL A C 1
ATOM 2664 O O . VAL A 1 348 ? -7.885 -12.776 25.650 1.00 56.19 348 VAL A O 1
ATOM 2667 N N . PRO A 1 349 ? -10.090 -12.267 25.695 1.00 54.09 349 PRO A N 1
ATOM 2668 C CA . PRO A 1 349 ? -9.909 -11.049 24.930 1.00 54.09 349 PRO A CA 1
ATOM 2669 C C . PRO A 1 349 ? -9.001 -10.137 25.756 1.00 54.09 349 PRO A C 1
ATOM 2671 O O . PRO A 1 349 ? -9.255 -9.901 26.940 1.00 54.09 349 PRO A O 1
ATOM 2674 N N . ALA A 1 350 ? -7.929 -9.624 25.153 1.00 53.53 350 ALA A N 1
ATOM 2675 C CA . ALA A 1 350 ? -6.997 -8.678 25.777 1.00 53.53 350 ALA A CA 1
ATOM 2676 C C . ALA A 1 350 ? -7.658 -7.317 26.119 1.00 53.53 350 ALA A C 1
ATOM 2678 O O . ALA A 1 350 ? -6.994 -6.304 26.326 1.00 53.53 350 ALA A O 1
ATOM 2679 N N . THR A 1 351 ? -8.989 -7.283 26.204 1.00 48.97 351 THR A N 1
ATOM 2680 C CA . THR A 1 351 ? -9.852 -6.143 26.506 1.00 48.97 351 THR A CA 1
ATOM 2681 C C . THR A 1 351 ? -9.613 -5.543 27.884 1.00 48.97 351 THR A C 1
ATOM 2683 O O . THR A 1 351 ? -10.065 -4.434 28.136 1.00 48.97 351 THR A O 1
ATOM 2686 N N . ALA A 1 352 ? -8.925 -6.249 28.786 1.00 53.06 352 ALA A N 1
ATOM 2687 C CA . ALA A 1 352 ? -8.648 -5.743 30.127 1.00 53.06 352 ALA A CA 1
ATOM 2688 C C . ALA A 1 352 ? -7.455 -4.770 30.192 1.00 53.06 352 ALA A C 1
ATOM 2690 O O . ALA A 1 352 ? -7.368 -4.016 31.156 1.00 53.06 352 ALA A O 1
ATOM 2691 N N . GLU A 1 353 ? -6.562 -4.752 29.195 1.00 55.09 353 GLU A N 1
ATOM 2692 C CA . GLU A 1 353 ? -5.308 -3.980 29.284 1.00 55.09 353 GLU A CA 1
ATOM 2693 C C . GLU A 1 353 ? -5.045 -3.041 28.107 1.00 55.09 353 GLU A C 1
ATOM 2695 O O . GLU A 1 353 ? -4.069 -2.289 28.133 1.00 55.09 353 GLU A O 1
ATOM 2700 N N . ARG A 1 354 ? -5.902 -3.017 27.079 1.00 67.69 354 ARG A N 1
ATOM 2701 C CA . ARG A 1 354 ? -5.655 -2.107 25.965 1.00 67.69 354 ARG A CA 1
ATOM 2702 C C . ARG A 1 354 ? -6.063 -0.676 26.292 1.00 67.69 354 ARG A C 1
ATOM 2704 O O . ARG A 1 354 ? -7.227 -0.398 26.575 1.00 67.69 354 ARG A O 1
ATOM 2711 N N . GLY A 1 355 ? -5.112 0.244 26.159 1.00 84.00 355 GLY A N 1
ATOM 2712 C CA . GLY A 1 355 ? -5.376 1.670 26.276 1.00 84.00 355 GLY A CA 1
ATOM 2713 C C . GLY A 1 355 ? -6.349 2.174 25.203 1.00 84.00 355 GLY A C 1
ATOM 2714 O O . GLY A 1 355 ? -6.319 1.744 24.047 1.00 84.00 355 GLY A O 1
ATOM 2715 N N . GLU A 1 356 ? -7.177 3.151 25.576 1.00 88.75 356 GLU A N 1
ATOM 2716 C CA . GLU A 1 356 ? -8.064 3.905 24.673 1.00 88.75 356 GLU A CA 1
ATOM 2717 C C . GLU A 1 356 ? -7.312 4.446 23.437 1.00 88.75 356 GLU A C 1
ATOM 2719 O O . GLU A 1 356 ? -7.851 4.491 22.329 1.00 88.75 356 GLU A O 1
ATOM 2724 N N . THR A 1 357 ? -6.031 4.790 23.609 1.00 89.62 357 THR A N 1
ATOM 2725 C CA . THR A 1 357 ? -5.137 5.286 22.556 1.00 89.62 357 THR A CA 1
ATOM 2726 C C . THR A 1 357 ? -5.042 4.320 21.379 1.00 89.62 357 THR A C 1
ATOM 2728 O O . THR A 1 357 ? -5.249 4.720 20.233 1.00 89.62 357 THR A O 1
ATOM 2731 N N . ASP A 1 358 ? -4.804 3.035 21.625 1.00 88.94 358 ASP A N 1
ATOM 2732 C CA . ASP A 1 358 ? -4.580 2.085 20.536 1.00 88.94 358 ASP A CA 1
ATOM 2733 C C . ASP A 1 358 ? -5.866 1.806 19.745 1.00 88.94 358 ASP A C 1
ATOM 2735 O O . ASP A 1 358 ? -5.826 1.499 18.549 1.00 88.94 358 ASP A O 1
ATOM 2739 N N . GLN A 1 359 ? -7.029 1.903 20.400 1.00 86.94 359 GLN A N 1
ATOM 2740 C CA . GLN A 1 359 ? -8.331 1.773 19.739 1.00 86.94 359 GLN A CA 1
ATOM 2741 C C . GLN A 1 359 ? -8.576 2.947 18.788 1.00 86.94 359 GLN A C 1
ATOM 2743 O O . GLN A 1 359 ? -8.943 2.757 17.624 1.00 86.94 359 GLN A O 1
ATOM 2748 N N . ILE A 1 360 ? -8.304 4.170 19.252 1.00 90.44 360 ILE A N 1
ATOM 2749 C CA . ILE A 1 360 ? -8.407 5.368 18.417 1.00 90.44 360 ILE A CA 1
ATOM 2750 C C . ILE A 1 360 ? -7.417 5.282 17.245 1.00 90.44 360 ILE A C 1
ATOM 2752 O O . ILE A 1 360 ? -7.804 5.587 16.113 1.00 90.44 360 ILE A O 1
ATOM 2756 N N . ALA A 1 361 ? -6.184 4.820 17.482 1.00 92.25 361 ALA A N 1
ATOM 2757 C CA . ALA A 1 361 ? -5.157 4.666 16.452 1.00 92.25 361 ALA A CA 1
ATOM 2758 C C . ALA A 1 361 ? -5.583 3.679 15.356 1.00 92.25 361 ALA A C 1
ATOM 2760 O O . ALA A 1 361 ? -5.550 4.035 14.175 1.00 92.25 361 ALA A O 1
ATOM 2761 N N . LEU A 1 362 ? -6.065 2.486 15.733 1.00 91.25 362 LEU A N 1
ATOM 2762 C CA . LEU A 1 362 ? -6.590 1.515 14.769 1.00 91.25 362 LEU A CA 1
ATOM 2763 C C . LEU A 1 362 ? -7.741 2.118 13.966 1.00 91.25 362 LEU A C 1
ATOM 2765 O O . LEU A 1 362 ? -7.767 1.994 12.741 1.00 91.25 362 LEU A O 1
ATOM 2769 N N . ARG A 1 363 ? -8.701 2.768 14.632 1.00 90.94 363 ARG A N 1
ATOM 2770 C CA . ARG A 1 363 ? -9.860 3.345 13.946 1.00 90.94 363 ARG A CA 1
ATOM 2771 C C . ARG A 1 363 ? -9.424 4.366 12.898 1.00 90.94 363 ARG A C 1
ATOM 2773 O O . ARG A 1 363 ? -9.916 4.326 11.770 1.00 90.94 363 ARG A O 1
ATOM 2780 N N . LEU A 1 364 ? -8.491 5.252 13.250 1.00 92.50 364 LEU A N 1
ATOM 2781 C CA . LEU A 1 364 ? -7.915 6.225 12.320 1.00 92.50 364 LEU A CA 1
ATOM 2782 C C . LEU A 1 364 ? -7.234 5.533 11.137 1.00 92.50 364 LEU A C 1
ATOM 2784 O O . LEU A 1 364 ? -7.468 5.918 9.989 1.00 92.50 364 LEU A O 1
ATOM 2788 N N . GLU A 1 365 ? -6.444 4.493 11.392 1.00 94.38 365 GLU A N 1
ATOM 2789 C CA . GLU A 1 365 ? -5.748 3.766 10.335 1.00 94.38 365 GLU A CA 1
ATOM 2790 C C . GLU A 1 365 ? -6.717 3.024 9.404 1.00 94.38 365 GLU A C 1
ATOM 2792 O O . GLU A 1 365 ? -6.586 3.121 8.182 1.00 94.38 365 GLU A O 1
ATOM 2797 N N . CYS A 1 366 ? -7.740 2.362 9.950 1.00 93.00 366 CYS A N 1
ATOM 2798 C CA . CYS A 1 366 ? -8.793 1.710 9.172 1.00 93.00 366 CYS A CA 1
ATOM 2799 C C . CYS A 1 366 ? -9.505 2.709 8.254 1.00 93.00 366 CYS A C 1
ATOM 2801 O O . CYS A 1 366 ? -9.711 2.421 7.076 1.00 93.00 366 CYS A O 1
ATOM 2803 N N . GLU A 1 367 ? -9.826 3.912 8.741 1.00 91.56 367 GLU A N 1
ATOM 2804 C CA . GLU A 1 367 ? -10.428 4.964 7.913 1.00 91.56 367 GLU A CA 1
ATOM 2805 C C . GLU A 1 367 ? -9.492 5.440 6.791 1.00 91.56 367 GLU A C 1
ATOM 2807 O O . GLU A 1 367 ? -9.932 5.652 5.653 1.00 91.56 367 GLU A O 1
ATOM 2812 N N . GLN A 1 368 ? -8.189 5.557 7.061 1.00 93.06 368 GLN A N 1
ATOM 2813 C CA . GLN A 1 368 ? -7.211 5.881 6.021 1.00 93.06 368 GLN A CA 1
ATOM 2814 C C . GLN A 1 368 ? -7.087 4.768 4.988 1.00 93.06 368 GLN A C 1
ATOM 2816 O O . GLN A 1 368 ? -7.087 5.045 3.788 1.00 93.06 368 GLN A O 1
ATOM 2821 N N . MET A 1 369 ? -7.028 3.513 5.423 1.00 93.56 369 MET A N 1
ATOM 2822 C CA . MET A 1 369 ? -6.929 2.381 4.513 1.00 93.56 369 MET A CA 1
ATOM 2823 C C . MET A 1 369 ? -8.208 2.193 3.704 1.00 93.56 369 MET A C 1
ATOM 2825 O O . MET A 1 369 ? -8.131 1.906 2.512 1.00 93.56 369 MET A O 1
ATOM 2829 N N . LYS A 1 370 ? -9.375 2.480 4.288 1.00 89.44 370 LYS A N 1
ATOM 2830 C CA . LYS A 1 370 ? -10.663 2.581 3.589 1.00 89.44 370 LYS A CA 1
ATOM 2831 C C . LYS A 1 370 ? -10.611 3.642 2.485 1.00 89.44 370 LYS A C 1
ATOM 2833 O O . LYS A 1 370 ? -11.028 3.396 1.352 1.00 89.44 370 LYS A O 1
ATOM 2838 N N . SER A 1 371 ? -10.065 4.821 2.789 1.00 90.56 371 SER A N 1
ATOM 2839 C CA . SER A 1 371 ? -9.860 5.910 1.822 1.00 90.56 371 SER A CA 1
ATOM 2840 C C . SER A 1 371 ? -8.879 5.521 0.708 1.00 90.56 371 SER A C 1
ATOM 2842 O O . SER A 1 371 ? -9.176 5.731 -0.470 1.00 90.56 371 SER A O 1
ATOM 2844 N N . LEU A 1 372 ? -7.747 4.898 1.051 1.00 92.25 372 LEU A N 1
ATOM 2845 C CA . LEU A 1 372 ? -6.762 4.397 0.091 1.00 92.25 372 LEU A CA 1
ATOM 2846 C C . LEU A 1 372 ? -7.375 3.332 -0.824 1.00 92.25 372 LEU A C 1
ATOM 2848 O O . LEU A 1 372 ? -7.280 3.440 -2.044 1.00 92.25 372 LEU A O 1
ATOM 2852 N N . LEU A 1 373 ? -8.078 2.357 -0.249 1.00 90.38 373 LEU A N 1
ATOM 2853 C CA . LEU A 1 373 ? -8.745 1.288 -0.982 1.00 90.38 373 LEU A CA 1
ATOM 2854 C C . LEU A 1 373 ? -9.760 1.848 -1.974 1.00 90.38 373 LEU A C 1
ATOM 2856 O O . LEU A 1 373 ? -9.730 1.483 -3.147 1.00 90.38 373 LEU A O 1
ATOM 2860 N N . ARG A 1 374 ? -10.610 2.792 -1.548 1.00 87.19 374 ARG A N 1
ATOM 2861 C CA . ARG A 1 374 ? -11.541 3.496 -2.444 1.00 87.19 374 ARG A CA 1
ATOM 2862 C C . ARG A 1 374 ? -10.798 4.178 -3.592 1.00 87.19 374 ARG A C 1
ATOM 2864 O O . ARG A 1 374 ? -11.183 4.013 -4.740 1.00 87.19 374 ARG A O 1
ATOM 2871 N N . ARG A 1 375 ? -9.700 4.887 -3.325 1.00 87.00 375 ARG A N 1
ATOM 2872 C CA . ARG A 1 375 ? -8.915 5.563 -4.378 1.00 87.00 375 ARG A CA 1
ATOM 2873 C C . ARG A 1 375 ? -8.288 4.588 -5.373 1.00 87.00 375 ARG A C 1
ATOM 2875 O O . ARG A 1 375 ? -8.216 4.891 -6.556 1.00 87.00 375 ARG A O 1
ATOM 2882 N N . VAL A 1 376 ? -7.855 3.425 -4.899 1.00 86.50 376 VAL A N 1
ATOM 2883 C CA . VAL A 1 376 ? -7.207 2.400 -5.726 1.00 86.50 376 VAL A CA 1
ATOM 2884 C C . VAL A 1 376 ? -8.233 1.550 -6.506 1.00 86.50 376 VAL A C 1
ATOM 2886 O O . VAL A 1 376 ? -7.902 0.998 -7.556 1.00 86.50 376 VAL A O 1
ATOM 2889 N N . THR A 1 377 ? -9.485 1.463 -6.036 1.00 79.00 377 THR A N 1
ATOM 2890 C CA . THR A 1 377 ? -10.559 0.632 -6.627 1.00 79.00 377 THR A CA 1
ATOM 2891 C C . THR A 1 377 ? -11.576 1.400 -7.472 1.00 79.00 377 THR A C 1
ATOM 2893 O O . THR A 1 377 ? -12.101 0.847 -8.443 1.00 79.00 377 THR A O 1
ATOM 2896 N N . VAL A 1 378 ? -11.902 2.648 -7.119 1.00 77.81 378 VAL A N 1
ATOM 2897 C CA . VAL A 1 378 ? -13.012 3.385 -7.737 1.00 77.81 378 VAL A CA 1
ATOM 2898 C C . VAL A 1 378 ? -12.713 3.676 -9.208 1.00 77.81 378 VAL A C 1
ATOM 2900 O O . VAL A 1 378 ? -11.700 4.259 -9.586 1.00 77.81 378 VAL A O 1
ATOM 2903 N N . THR A 1 379 ? -13.650 3.251 -10.057 1.00 53.69 379 THR A N 1
ATOM 2904 C CA . THR A 1 379 ? -13.586 3.306 -11.523 1.00 53.69 379 THR A CA 1
ATOM 2905 C C . THR A 1 379 ? -14.388 4.465 -12.133 1.00 53.69 379 THR A C 1
ATOM 2907 O O . THR A 1 379 ? -14.480 4.559 -13.356 1.00 53.69 379 THR A O 1
ATOM 2910 N N . SER A 1 380 ? -14.947 5.378 -11.339 1.00 45.81 380 SER A N 1
ATOM 2911 C CA . SER A 1 380 ? -15.846 6.421 -11.857 1.00 45.81 380 SER A CA 1
ATOM 2912 C C . SER A 1 380 ? -15.425 7.826 -11.443 1.00 45.81 380 SER A C 1
ATOM 2914 O O . SER A 1 380 ? -15.347 8.112 -10.256 1.00 45.81 380 SER A O 1
ATOM 2916 N N . LEU A 1 381 ? -15.136 8.648 -12.463 1.00 43.22 381 LEU A N 1
ATOM 2917 C CA . LEU A 1 381 ? -15.595 10.033 -12.693 1.00 43.22 381 LEU A CA 1
ATOM 2918 C C . LEU A 1 381 ? -16.027 10.857 -11.460 1.00 43.22 381 LEU A C 1
ATOM 2920 O O . LEU A 1 381 ? -17.113 11.422 -11.455 1.00 43.22 381 LEU A O 1
ATOM 2924 N N . SER A 1 382 ? -15.219 10.931 -10.407 1.00 45.41 382 SER A N 1
ATOM 2925 C CA . SER A 1 382 ? -15.425 11.947 -9.369 1.00 45.41 382 SER A CA 1
ATOM 2926 C C . SER A 1 382 ? -14.803 13.262 -9.838 1.00 45.41 382 SER A C 1
ATOM 2928 O O . SER A 1 382 ? -13.701 13.235 -10.385 1.00 45.41 382 SER A O 1
ATOM 2930 N N . ASP A 1 383 ? -15.486 14.380 -9.576 1.00 44.75 383 ASP A N 1
ATOM 2931 C CA . ASP A 1 383 ? -15.170 15.779 -9.938 1.00 44.75 383 ASP A CA 1
ATOM 2932 C C . ASP A 1 383 ? -13.863 16.354 -9.335 1.00 44.75 383 ASP A C 1
ATOM 2934 O O . ASP A 1 383 ? -13.789 17.530 -9.002 1.00 44.75 383 ASP A O 1
ATOM 2938 N N . GLU A 1 384 ? -12.810 15.555 -9.171 1.00 50.75 384 GLU A N 1
ATOM 2939 C CA . GLU A 1 384 ? -11.457 16.023 -8.831 1.00 50.75 384 GLU A CA 1
ATOM 2940 C C . GLU A 1 384 ? -10.580 15.900 -10.093 1.00 50.75 384 GLU A C 1
ATOM 2942 O O . GLU A 1 384 ? -9.893 14.888 -10.265 1.00 50.75 384 GLU A O 1
ATOM 2947 N N . PRO A 1 385 ? -10.638 16.864 -11.038 1.00 45.50 385 PRO A N 1
ATOM 2948 C CA . PRO A 1 385 ? -10.337 16.586 -12.440 1.00 45.50 385 PRO A CA 1
ATOM 2949 C C . PRO A 1 385 ? -8.871 16.773 -12.855 1.00 45.50 385 PRO A C 1
ATOM 2951 O O . PRO A 1 385 ? -8.579 16.584 -14.029 1.00 45.50 385 PRO A O 1
ATOM 2954 N N . GLU A 1 386 ? -7.930 17.154 -11.983 1.00 52.59 386 GLU A N 1
ATOM 2955 C CA . GLU A 1 386 ? -6.680 17.757 -12.503 1.00 52.59 386 GLU A CA 1
ATOM 2956 C C . GLU A 1 386 ? -5.353 17.151 -12.033 1.00 52.59 386 GLU A C 1
ATOM 2958 O O . GLU A 1 386 ? -4.351 17.274 -12.736 1.00 52.59 386 GLU A O 1
ATOM 2963 N N . LEU A 1 387 ? -5.293 16.471 -10.886 1.00 52.62 387 LEU A N 1
ATOM 2964 C CA . LEU A 1 387 ? -4.001 16.023 -10.330 1.00 52.62 387 LEU A CA 1
ATOM 2965 C C . LEU A 1 387 ? -3.640 14.573 -10.638 1.00 52.62 387 LEU A C 1
ATOM 2967 O O . LEU A 1 387 ? -2.466 14.204 -10.626 1.00 52.62 387 LEU A O 1
ATOM 2971 N N . TYR A 1 388 ? -4.640 13.761 -10.943 1.00 53.19 388 TYR A N 1
ATOM 2972 C CA . TYR A 1 388 ? -4.473 12.366 -11.294 1.00 53.19 388 TYR A CA 1
ATOM 2973 C C . TYR A 1 388 ? -4.925 12.293 -12.738 1.00 53.19 388 TYR A C 1
ATOM 2975 O O . TYR A 1 388 ? -6.113 12.432 -13.014 1.00 53.19 388 TYR A O 1
ATOM 2983 N N . GLY A 1 389 ? -3.983 12.155 -13.675 1.00 52.91 389 GLY A N 1
ATOM 2984 C CA . GLY A 1 389 ? -4.329 11.889 -15.072 1.00 52.91 389 GLY A CA 1
ATOM 2985 C C . GLY A 1 389 ? -5.219 10.644 -15.181 1.00 52.91 389 GLY A C 1
ATOM 2986 O O . GLY A 1 389 ? -5.597 10.048 -14.176 1.00 52.91 389 GLY A O 1
ATOM 2987 N N . ASN A 1 390 ? -5.515 10.180 -16.393 1.00 54.34 390 ASN A N 1
ATOM 2988 C CA . ASN A 1 390 ? -6.256 8.929 -16.631 1.00 54.34 390 ASN A CA 1
ATOM 2989 C C . ASN A 1 390 ? -5.472 7.662 -16.191 1.00 54.34 390 ASN A C 1
ATOM 2991 O O . ASN A 1 390 ? -5.368 6.697 -16.946 1.00 54.34 390 ASN A O 1
ATOM 2995 N N . GLY A 1 391 ? -4.883 7.686 -14.992 1.00 51.59 391 GLY A N 1
ATOM 2996 C CA . GLY A 1 391 ? -4.070 6.680 -14.348 1.00 51.59 391 GLY A CA 1
ATOM 2997 C C . GLY A 1 391 ? -4.724 5.327 -14.473 1.00 51.59 391 GLY A C 1
ATOM 2998 O O . GLY A 1 391 ? -5.911 5.130 -14.193 1.00 51.59 391 GLY A O 1
ATOM 2999 N N . THR A 1 392 ? -3.922 4.402 -14.970 1.00 56.91 392 THR A N 1
ATOM 3000 C CA . THR A 1 392 ? -4.272 3.010 -15.143 1.00 56.91 392 THR A CA 1
ATOM 3001 C C . THR A 1 392 ? -4.681 2.448 -13.782 1.00 56.91 392 THR A C 1
ATOM 3003 O O . THR A 1 392 ? -3.983 2.561 -12.777 1.00 56.91 392 THR A O 1
ATOM 3006 N N . ARG A 1 393 ? -5.899 1.911 -13.725 1.00 70.00 393 ARG A N 1
ATOM 3007 C CA . ARG A 1 393 ? -6.557 1.498 -12.483 1.00 70.00 393 ARG A CA 1
ATOM 3008 C C . ARG A 1 393 ? -6.092 0.101 -12.104 1.00 70.00 393 ARG A C 1
ATOM 3010 O O . ARG A 1 393 ? -6.847 -0.849 -12.238 1.00 70.00 393 ARG A O 1
ATOM 3017 N N . HIS A 1 394 ? -4.834 -0.043 -11.700 1.00 69.88 394 HIS A N 1
ATOM 3018 C CA . HIS A 1 394 ? -4.140 -1.339 -11.667 1.00 69.88 394 HIS A CA 1
ATOM 3019 C C . HIS A 1 394 ? -4.819 -2.413 -10.824 1.00 69.88 394 HIS A C 1
ATOM 3021 O O . HIS A 1 394 ? -4.963 -3.534 -11.299 1.00 69.88 394 HIS A O 1
ATOM 3027 N N . LEU A 1 395 ? -5.303 -2.078 -9.624 1.00 69.44 395 LEU A N 1
ATOM 3028 C CA . LEU A 1 395 ? -6.066 -3.028 -8.811 1.00 69.44 395 LEU A CA 1
ATOM 3029 C C . LEU A 1 395 ? -7.394 -3.384 -9.485 1.00 69.44 395 LEU A C 1
ATOM 3031 O O . LEU A 1 395 ? -7.751 -4.550 -9.530 1.00 69.44 395 LEU A O 1
ATOM 3035 N N . ALA A 1 396 ? -8.103 -2.410 -10.060 1.00 68.69 396 ALA A N 1
ATOM 3036 C CA . ALA A 1 396 ? -9.330 -2.682 -10.802 1.00 68.69 396 ALA A CA 1
ATOM 3037 C C . ALA A 1 396 ? -9.071 -3.493 -12.084 1.00 68.69 396 ALA A C 1
ATOM 3039 O O . ALA A 1 396 ? -9.906 -4.302 -12.458 1.00 68.69 396 ALA A O 1
ATOM 3040 N N . GLU A 1 397 ? -7.938 -3.312 -12.761 1.00 69.06 397 GLU A N 1
ATOM 3041 C CA . GLU A 1 397 ? -7.549 -4.077 -13.952 1.00 69.06 397 GLU A CA 1
ATOM 3042 C C . GLU A 1 397 ? -7.114 -5.506 -13.591 1.00 69.06 397 GLU A C 1
ATOM 3044 O O . GLU A 1 397 ? -7.500 -6.454 -14.280 1.00 69.06 397 GLU A O 1
ATOM 3049 N N . LEU A 1 398 ? -6.404 -5.677 -12.468 1.00 66.81 398 LEU A N 1
ATOM 3050 C CA . LEU A 1 398 ? -6.133 -6.980 -11.853 1.00 66.81 398 LEU A CA 1
ATOM 3051 C C . LEU A 1 398 ? -7.441 -7.676 -11.467 1.00 66.81 398 LEU A C 1
ATOM 3053 O O . LEU A 1 398 ? -7.665 -8.817 -11.864 1.00 66.81 398 LEU A O 1
ATOM 3057 N N . ILE A 1 399 ? -8.339 -6.967 -10.779 1.00 65.62 399 ILE A N 1
ATOM 3058 C CA . ILE A 1 399 ? -9.679 -7.447 -10.420 1.00 65.62 399 ILE A CA 1
ATOM 3059 C C . ILE A 1 399 ? -10.537 -7.689 -11.656 1.00 65.62 399 ILE A C 1
ATOM 3061 O O . ILE A 1 399 ? -11.430 -8.502 -11.576 1.00 65.62 399 ILE A O 1
ATOM 3065 N N . LYS A 1 400 ? -10.312 -7.042 -12.800 1.00 65.31 400 LYS A N 1
ATOM 3066 C CA . LYS A 1 400 ? -11.037 -7.339 -14.050 1.00 65.31 400 LYS A CA 1
ATOM 3067 C C . LYS A 1 400 ? -10.434 -8.510 -14.820 1.00 65.31 400 LYS A C 1
ATOM 3069 O O . LYS A 1 400 ? -10.926 -8.843 -15.895 1.00 65.31 400 LYS A O 1
ATOM 3074 N N . GLY A 1 401 ? -9.374 -9.134 -14.300 1.00 54.97 401 GLY A N 1
ATOM 3075 C CA . GLY A 1 401 ? -8.748 -10.294 -14.923 1.00 54.97 401 GLY A CA 1
ATOM 3076 C C . GLY A 1 401 ? -8.139 -10.000 -16.285 1.00 54.97 401 GLY A C 1
ATOM 3077 O O . GLY A 1 401 ? -7.918 -10.927 -17.062 1.00 54.97 401 GLY A O 1
ATOM 3078 N N . ARG A 1 402 ? -7.884 -8.728 -16.613 1.00 51.72 402 ARG A N 1
ATOM 3079 C CA . ARG A 1 402 ? -7.344 -8.357 -17.917 1.00 51.72 402 ARG A CA 1
ATOM 3080 C C . ARG A 1 402 ? -5.878 -8.779 -17.938 1.00 51.72 402 ARG A C 1
ATOM 3082 O O . ARG A 1 402 ? -5.030 -8.088 -17.375 1.00 51.72 402 ARG A O 1
ATOM 3089 N N . ARG A 1 403 ? -5.551 -9.939 -18.530 1.00 50.94 403 ARG A N 1
ATOM 3090 C CA . ARG A 1 403 ? -4.141 -10.340 -18.609 1.00 50.94 403 ARG A CA 1
ATOM 3091 C C . ARG A 1 403 ? -3.327 -9.308 -19.376 1.00 50.94 403 ARG A C 1
ATOM 3093 O O . ARG A 1 403 ? -3.558 -9.028 -20.549 1.00 50.94 403 ARG A O 1
ATOM 3100 N N . MET A 1 404 ? -2.240 -8.975 -18.701 1.00 51.59 404 MET A N 1
ATOM 3101 C CA . MET A 1 404 ? -0.894 -8.628 -19.152 1.00 51.59 404 MET A CA 1
ATOM 3102 C C . MET A 1 404 ? -0.310 -9.501 -20.294 1.00 51.59 404 MET A C 1
ATOM 3104 O O . MET A 1 404 ? 0.818 -9.268 -20.699 1.00 51.59 404 MET A O 1
ATOM 3108 N N . HIS A 1 405 ? -1.025 -10.497 -20.837 1.00 48.34 405 HIS A N 1
ATOM 3109 C CA . HIS A 1 405 ? -0.589 -11.315 -21.976 1.00 48.34 405 HIS A CA 1
ATOM 3110 C C . HIS A 1 405 ? -1.771 -11.939 -22.753 1.00 48.34 405 HIS A C 1
ATOM 3112 O O . HIS A 1 405 ? -2.642 -12.571 -22.143 1.00 48.34 405 HIS A O 1
ATOM 3118 N N . PRO A 1 406 ? -1.794 -11.829 -24.095 1.00 40.69 406 PRO A N 1
ATOM 3119 C CA . PRO A 1 406 ? -2.841 -12.401 -24.937 1.00 40.69 406 PRO A CA 1
ATOM 3120 C C . PRO A 1 406 ? -2.604 -13.905 -25.169 1.00 40.69 406 PRO A C 1
ATOM 3122 O O . PRO A 1 406 ? -1.504 -14.294 -25.548 1.00 40.69 406 PRO A O 1
ATOM 3125 N N . GLY A 1 407 ? -3.624 -14.756 -24.970 1.00 51.22 407 GLY A N 1
ATOM 3126 C CA . GLY A 1 407 ? -3.613 -16.103 -25.574 1.00 51.22 407 GLY A CA 1
ATOM 3127 C C . GLY A 1 407 ? -4.359 -17.256 -24.890 1.00 51.22 407 GLY A C 1
ATOM 3128 O O . GLY A 1 407 ? -4.511 -18.293 -25.519 1.00 51.22 407 GLY A O 1
ATOM 3129 N N . ILE A 1 408 ? -4.832 -17.151 -23.641 1.00 50.47 408 ILE A N 1
ATOM 3130 C CA . ILE A 1 408 ? -5.436 -18.312 -22.943 1.00 50.47 408 ILE A CA 1
ATOM 3131 C C . ILE A 1 408 ? -6.662 -17.884 -22.132 1.00 50.47 408 ILE A C 1
ATOM 3133 O O . ILE A 1 408 ? -6.484 -17.190 -21.136 1.00 50.47 408 ILE A O 1
ATOM 3137 N N . GLY A 1 409 ? -7.859 -18.322 -22.550 1.00 53.91 409 GLY A N 1
ATOM 3138 C CA . GLY A 1 409 ? -9.147 -18.324 -21.825 1.00 53.91 409 GLY A CA 1
ATOM 3139 C C . GLY A 1 409 ? -9.368 -17.208 -20.797 1.00 53.91 409 GLY A C 1
ATOM 3140 O O . GLY A 1 409 ? -8.902 -17.320 -19.664 1.00 53.91 409 GLY A O 1
ATOM 3141 N N . VAL A 1 410 ? -10.092 -16.156 -21.189 1.00 56.00 410 VAL A N 1
ATOM 3142 C CA . VAL A 1 410 ? -10.322 -14.925 -20.403 1.00 56.00 410 VAL A CA 1
ATOM 3143 C C . VAL A 1 410 ? -10.990 -15.209 -19.049 1.00 56.00 410 VAL A C 1
ATOM 3145 O O . VAL A 1 410 ? -10.552 -14.667 -18.033 1.00 56.00 410 VAL A O 1
ATOM 3148 N N . ASP A 1 411 ? -11.942 -16.142 -18.995 1.00 58.72 411 ASP A N 1
ATOM 3149 C CA . ASP A 1 411 ? -12.737 -16.406 -17.784 1.00 58.72 411 ASP A CA 1
ATOM 3150 C C . ASP A 1 411 ? -11.906 -16.988 -16.624 1.00 58.72 411 ASP A C 1
ATOM 3152 O O . ASP A 1 411 ? -12.145 -16.686 -15.456 1.00 58.72 411 ASP A O 1
ATOM 3156 N N . ASN A 1 412 ? -10.829 -17.723 -16.925 1.00 69.88 412 ASN A N 1
ATOM 3157 C CA . ASN A 1 412 ? -9.946 -18.293 -15.900 1.00 69.88 412 ASN A CA 1
ATOM 3158 C C . ASN A 1 412 ? -8.935 -17.287 -15.326 1.00 69.88 412 ASN A C 1
ATOM 3160 O O . ASN A 1 412 ? -8.252 -17.589 -14.348 1.00 69.88 412 ASN A O 1
ATOM 3164 N N . GLN A 1 413 ? -8.758 -16.116 -15.939 1.00 65.88 413 GLN A N 1
ATOM 3165 C CA . GLN A 1 413 ? -7.738 -15.146 -15.519 1.00 65.88 413 GLN A CA 1
ATOM 3166 C C . GLN A 1 413 ? -8.232 -14.268 -14.383 1.00 65.88 413 GLN A C 1
ATOM 3168 O O . GLN A 1 413 ? -7.498 -14.029 -13.427 1.00 65.88 413 GLN A O 1
ATOM 3173 N N . LEU A 1 414 ? -9.488 -13.846 -14.492 1.00 68.44 414 LEU A N 1
ATOM 3174 C CA . LEU A 1 414 ? -10.210 -13.117 -13.468 1.00 68.44 414 LEU A CA 1
ATOM 3175 C C . LEU A 1 414 ? -10.247 -13.900 -12.156 1.00 68.44 414 LEU A C 1
ATOM 3177 O O . LEU A 1 414 ? -9.783 -13.404 -11.132 1.00 68.44 414 LEU A O 1
ATOM 3181 N N . GLY A 1 415 ? -10.694 -15.158 -12.217 1.00 75.81 415 GLY A N 1
ATOM 3182 C CA . GLY A 1 415 ? -10.718 -16.036 -11.048 1.00 75.81 415 GLY A CA 1
ATOM 3183 C C . GLY A 1 415 ? -9.333 -16.221 -10.425 1.00 75.81 415 GLY A C 1
ATOM 3184 O O . GLY A 1 415 ? -9.196 -16.175 -9.207 1.00 75.81 415 GLY A O 1
ATOM 3185 N N . LYS A 1 416 ? -8.279 -16.345 -11.248 1.00 80.31 416 LYS A N 1
ATOM 3186 C CA . LYS A 1 416 ? -6.896 -16.421 -10.753 1.00 80.31 416 LYS A CA 1
ATOM 3187 C C . LYS A 1 416 ? -6.467 -15.133 -10.065 1.00 80.31 416 LYS A C 1
ATOM 3189 O O . LYS A 1 416 ? -6.011 -15.203 -8.937 1.00 80.31 416 LYS A O 1
ATOM 3194 N N . ALA A 1 417 ? -6.600 -13.976 -10.711 1.00 76.56 417 ALA A N 1
ATOM 3195 C CA . ALA A 1 417 ? -6.172 -12.702 -10.134 1.00 76.56 417 ALA A CA 1
ATOM 3196 C C . ALA A 1 417 ? -6.895 -12.415 -8.813 1.00 76.56 417 ALA A C 1
ATOM 3198 O O . ALA A 1 417 ? -6.253 -12.071 -7.825 1.00 76.56 417 ALA A O 1
ATOM 3199 N N . ARG A 1 418 ? -8.207 -12.660 -8.774 1.00 79.38 418 ARG A N 1
ATOM 3200 C CA . ARG A 1 418 ? -9.014 -12.553 -7.561 1.00 79.38 418 ARG A CA 1
ATOM 3201 C C . ARG A 1 418 ? -8.526 -13.491 -6.456 1.00 79.38 418 ARG A C 1
ATOM 3203 O O . ARG A 1 418 ? -8.304 -13.016 -5.348 1.00 79.38 418 ARG A O 1
ATOM 3210 N N . ARG A 1 419 ? -8.256 -14.762 -6.780 1.00 84.19 419 ARG A N 1
ATOM 3211 C CA . ARG A 1 419 ? -7.669 -15.732 -5.841 1.00 84.19 419 ARG A CA 1
ATOM 3212 C C . ARG A 1 419 ? -6.328 -15.264 -5.283 1.00 84.19 419 ARG A C 1
ATOM 3214 O O . ARG A 1 419 ? -6.105 -15.361 -4.091 1.00 84.19 419 ARG A O 1
ATOM 3221 N N . ARG A 1 420 ? -5.454 -14.685 -6.109 1.00 86.19 420 ARG A N 1
ATOM 3222 C CA . ARG A 1 420 ? -4.166 -14.156 -5.625 1.00 86.19 420 ARG A CA 1
ATOM 3223 C C . ARG A 1 420 ? -4.350 -13.002 -4.638 1.00 86.19 420 ARG A C 1
ATOM 3225 O O . ARG A 1 420 ? -3.656 -12.957 -3.631 1.00 86.19 420 ARG A O 1
ATOM 3232 N N . LEU A 1 421 ? -5.272 -12.077 -4.924 1.00 85.38 421 LEU A N 1
ATOM 3233 C CA . LEU A 1 421 ? -5.590 -10.956 -4.028 1.00 85.38 421 LEU A CA 1
ATOM 3234 C C . LEU A 1 421 ? -6.197 -11.455 -2.707 1.00 85.38 421 LEU A C 1
ATOM 3236 O O . LEU A 1 421 ? -5.834 -10.958 -1.644 1.00 85.38 421 LEU A O 1
ATOM 3240 N N . GLN A 1 422 ? -7.086 -12.449 -2.792 1.00 85.69 422 GLN A N 1
ATOM 3241 C CA . GLN A 1 422 ? -7.676 -13.159 -1.656 1.00 85.69 422 GLN A CA 1
ATOM 3242 C C . GLN A 1 422 ? -6.599 -13.808 -0.790 1.00 85.69 422 GLN A C 1
ATOM 3244 O O . GLN A 1 422 ? -6.491 -13.472 0.385 1.00 85.69 422 GLN A O 1
ATOM 3249 N N . ASP A 1 423 ? -5.760 -14.659 -1.376 1.00 88.56 423 ASP A N 1
ATOM 3250 C CA . ASP A 1 423 ? -4.698 -15.368 -0.662 1.00 88.56 423 ASP A CA 1
ATOM 3251 C C . ASP A 1 423 ? -3.713 -14.392 -0.011 1.00 88.56 423 ASP A C 1
ATOM 3253 O O . ASP A 1 423 ? -3.250 -14.639 1.095 1.00 88.56 423 ASP A O 1
ATOM 3257 N N . THR A 1 424 ? -3.423 -13.247 -0.640 1.00 88.19 424 THR A N 1
ATOM 3258 C CA . THR A 1 424 ? -2.601 -12.198 -0.016 1.00 88.19 424 THR A CA 1
ATOM 3259 C C . THR A 1 424 ? -3.279 -11.543 1.179 1.00 88.19 424 THR A C 1
ATOM 3261 O O . THR A 1 424 ? -2.604 -11.306 2.179 1.00 88.19 424 THR A O 1
ATOM 3264 N N . LEU A 1 425 ? -4.578 -11.236 1.101 1.00 87.25 425 LEU A N 1
ATOM 3265 C CA . LEU A 1 425 ? -5.294 -10.693 2.256 1.00 87.25 425 LEU A CA 1
ATOM 3266 C C . LEU A 1 425 ? -5.316 -11.722 3.390 1.00 87.25 425 LEU A C 1
ATOM 3268 O O . LEU A 1 425 ? -4.976 -11.380 4.517 1.00 87.25 425 LEU A O 1
ATOM 3272 N N . LEU A 1 426 ? -5.689 -12.969 3.090 1.00 86.94 426 LEU A N 1
ATOM 3273 C CA . LEU A 1 426 ? -5.774 -14.040 4.082 1.00 86.94 426 LEU A CA 1
ATOM 3274 C C . LEU A 1 426 ? -4.404 -14.323 4.705 1.00 86.94 426 LEU A C 1
ATOM 3276 O O . LEU A 1 426 ? -4.324 -14.448 5.920 1.00 86.94 426 LEU A O 1
ATOM 3280 N N . ARG A 1 427 ? -3.320 -14.290 3.920 1.00 88.31 427 ARG A N 1
ATOM 3281 C CA . ARG A 1 427 ? -1.946 -14.317 4.445 1.00 88.31 427 ARG A CA 1
ATOM 3282 C C . ARG A 1 427 ? -1.665 -13.149 5.394 1.00 88.31 427 ARG A C 1
ATOM 3284 O O . ARG A 1 427 ? -0.963 -13.319 6.377 1.00 88.31 427 ARG A O 1
ATOM 3291 N N . GLY A 1 428 ? -2.206 -11.962 5.127 1.00 84.62 428 GLY A N 1
ATOM 3292 C CA . GLY A 1 428 ? -2.105 -10.825 6.045 1.00 84.62 428 GLY A CA 1
ATOM 3293 C C . GLY A 1 428 ? -2.900 -11.001 7.344 1.00 84.62 428 GLY A C 1
ATOM 3294 O O . GLY A 1 428 ? -2.493 -10.458 8.364 1.00 84.62 428 GLY A O 1
ATOM 3295 N N . VAL A 1 429 ? -4.015 -11.739 7.313 1.00 84.56 429 VAL A N 1
ATOM 3296 C CA . VAL A 1 429 ? -4.843 -12.041 8.496 1.00 84.56 429 VAL A CA 1
ATOM 3297 C C . VAL A 1 429 ? -4.203 -13.148 9.339 1.00 84.56 429 VAL A C 1
ATOM 3299 O O . VAL A 1 429 ? -4.021 -12.981 10.540 1.00 84.56 429 VAL A O 1
ATOM 3302 N N . PHE A 1 430 ? -3.866 -14.274 8.708 1.00 82.06 430 PHE A N 1
ATOM 3303 C CA . PHE A 1 430 ? -3.466 -15.516 9.378 1.00 82.06 430 PHE A CA 1
ATOM 3304 C C . PHE A 1 430 ? -1.950 -15.728 9.449 1.00 82.06 430 PHE A C 1
ATOM 3306 O O . PHE A 1 430 ? -1.493 -16.584 10.195 1.00 82.06 430 PHE A O 1
ATOM 3313 N N . GLY A 1 431 ? -1.161 -14.954 8.702 1.00 83.31 431 GLY A N 1
ATOM 3314 C CA . GLY A 1 431 ? 0.293 -15.102 8.628 1.00 83.31 431 GLY A CA 1
ATOM 3315 C C . GLY A 1 431 ? 0.762 -16.014 7.495 1.00 83.31 431 GLY A C 1
ATOM 3316 O O . GLY A 1 431 ? -0.011 -16.452 6.639 1.00 83.31 431 GLY A O 1
ATOM 3317 N N . GLU A 1 432 ? 2.069 -16.279 7.463 1.00 83.50 432 GLU A N 1
ATOM 3318 C CA . GLU A 1 432 ? 2.681 -17.206 6.507 1.00 83.50 432 GLU A CA 1
ATOM 3319 C C . GLU A 1 432 ? 2.521 -18.656 6.974 1.00 83.50 432 GLU A C 1
ATOM 3321 O O . GLU A 1 432 ? 3.403 -19.233 7.597 1.00 83.50 432 GLU A O 1
ATOM 3326 N N . ASP A 1 433 ? 1.383 -19.270 6.662 1.00 75.06 433 ASP A N 1
ATOM 3327 C CA . ASP A 1 433 ? 1.122 -20.658 7.047 1.00 75.06 433 ASP A CA 1
ATOM 3328 C C . ASP A 1 433 ? 1.590 -21.645 5.962 1.00 75.06 433 ASP A C 1
ATOM 3330 O O . ASP A 1 433 ? 0.858 -21.937 5.013 1.00 75.06 433 ASP A O 1
ATOM 3334 N N . GLY A 1 434 ? 2.841 -22.114 6.060 1.00 68.56 434 GLY A N 1
ATOM 3335 C CA . GLY A 1 434 ? 3.299 -23.400 5.501 1.00 68.56 434 GLY A CA 1
ATOM 3336 C C . GLY A 1 434 ? 3.073 -23.661 4.001 1.00 68.56 434 GLY A C 1
ATOM 3337 O O . GLY A 1 434 ? 3.062 -24.813 3.574 1.00 68.56 434 GLY A O 1
ATOM 3338 N N . GLY A 1 435 ? 2.864 -22.625 3.184 1.00 78.38 435 GLY A N 1
ATOM 3339 C CA . GLY A 1 435 ? 2.545 -22.751 1.757 1.00 78.38 435 GLY A CA 1
ATOM 3340 C C . GLY A 1 435 ? 1.049 -22.761 1.407 1.00 78.38 435 GLY A C 1
ATOM 3341 O O . GLY A 1 435 ? 0.722 -22.801 0.220 1.00 78.38 435 GLY A O 1
ATOM 3342 N N . LYS A 1 436 ? 0.131 -22.632 2.378 1.00 81.19 436 LYS A N 1
ATOM 3343 C CA . LYS A 1 436 ? -1.322 -22.497 2.126 1.00 81.19 436 LYS A CA 1
ATOM 3344 C C . LYS A 1 436 ? -1.650 -21.300 1.229 1.00 81.19 436 LYS A C 1
ATOM 3346 O O . LYS A 1 436 ? -2.574 -21.355 0.426 1.00 81.19 436 LYS A O 1
ATOM 3351 N N . PHE A 1 437 ? -0.828 -20.254 1.293 1.00 84.19 437 PHE A N 1
ATOM 3352 C CA . PHE A 1 437 ? -0.955 -19.044 0.480 1.00 84.19 437 PHE A CA 1
ATOM 3353 C C . PHE A 1 437 ? 0.040 -19.000 -0.691 1.00 84.19 437 PHE A C 1
ATOM 3355 O O . PHE A 1 437 ? 0.486 -17.925 -1.089 1.00 84.19 437 PHE A O 1
ATOM 3362 N N . ALA A 1 438 ? 0.397 -20.152 -1.275 1.00 84.19 438 ALA A N 1
ATOM 3363 C CA . ALA A 1 438 ? 1.365 -20.240 -2.378 1.00 84.19 438 ALA A CA 1
ATOM 3364 C C . ALA A 1 438 ? 1.000 -19.397 -3.619 1.00 84.19 438 ALA A C 1
ATOM 3366 O O . ALA A 1 438 ? 1.873 -19.086 -4.435 1.00 84.19 438 ALA A O 1
ATOM 3367 N N . HIS A 1 439 ? -0.275 -19.026 -3.790 1.00 84.81 439 HIS A N 1
ATOM 3368 C CA . HIS A 1 439 ? -0.720 -18.166 -4.889 1.00 84.81 439 HIS A CA 1
ATOM 3369 C C . HIS A 1 439 ? -0.829 -16.683 -4.523 1.00 84.81 439 HIS A C 1
ATOM 3371 O O . HIS A 1 439 ? -1.095 -15.871 -5.418 1.00 84.81 439 HIS A O 1
ATOM 3377 N N . ALA A 1 440 ? -0.575 -16.305 -3.269 1.00 86.62 440 ALA A N 1
ATOM 3378 C CA . ALA A 1 440 ? -0.515 -14.908 -2.869 1.00 86.62 440 ALA A CA 1
ATOM 3379 C C . ALA A 1 440 ? 0.460 -14.121 -3.765 1.00 86.62 440 ALA A C 1
ATOM 3381 O O . ALA A 1 440 ? 1.425 -14.650 -4.329 1.00 86.62 440 ALA A O 1
ATOM 3382 N N . LEU A 1 441 ? 0.191 -12.827 -3.922 1.00 85.69 441 LEU A N 1
ATOM 3383 C CA . LEU A 1 441 ? 1.135 -11.879 -4.501 1.00 85.69 441 LEU A CA 1
ATOM 3384 C C . LEU A 1 441 ? 2.495 -12.016 -3.813 1.00 85.69 441 LEU A C 1
ATOM 3386 O O . LEU A 1 441 ? 2.597 -12.074 -2.580 1.00 85.69 441 LEU A O 1
ATOM 3390 N N . LYS A 1 442 ? 3.543 -12.097 -4.630 1.00 84.44 442 LYS A N 1
ATOM 3391 C CA . LYS A 1 442 ? 4.900 -12.253 -4.131 1.00 84.44 442 LYS A CA 1
ATOM 3392 C C . LYS A 1 442 ? 5.435 -10.883 -3.765 1.00 84.44 442 LYS A C 1
ATOM 3394 O O . LYS A 1 442 ? 5.530 -9.990 -4.603 1.00 84.44 442 LYS A O 1
ATOM 3399 N N . THR A 1 443 ? 5.816 -10.729 -2.507 1.00 79.38 443 THR A N 1
ATOM 3400 C CA . THR A 1 443 ? 6.798 -9.707 -2.166 1.00 79.38 443 THR A CA 1
ATOM 3401 C C . THR A 1 443 ? 8.151 -10.285 -2.578 1.00 79.38 443 THR A C 1
ATOM 3403 O O . THR A 1 443 ? 8.386 -11.460 -2.297 1.00 79.38 443 THR A O 1
ATOM 3406 N N . PRO A 1 444 ? 9.026 -9.542 -3.278 1.00 74.81 444 PRO A N 1
ATOM 3407 C CA . PRO A 1 444 ? 10.395 -9.998 -3.488 1.00 74.81 444 PRO A CA 1
ATOM 3408 C C . PRO A 1 444 ? 10.988 -10.410 -2.138 1.00 74.81 444 PRO A C 1
ATOM 3410 O O . PRO A 1 444 ? 10.745 -9.716 -1.154 1.00 74.81 444 PRO A O 1
ATOM 3413 N N . GLU A 1 445 ? 11.709 -11.524 -2.076 1.00 69.44 445 GLU A N 1
ATOM 3414 C CA . GLU A 1 445 ? 12.381 -11.953 -0.849 1.00 69.44 445 GLU A CA 1
ATOM 3415 C C . GLU A 1 445 ? 13.535 -10.980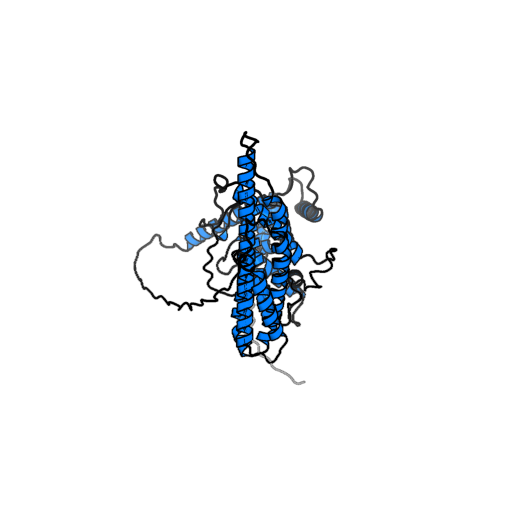 -0.580 1.00 69.44 445 GLU A C 1
ATOM 3417 O O . GLU A 1 445 ? 14.478 -10.860 -1.364 1.00 69.44 445 GLU A O 1
ATOM 3422 N N . TRP A 1 446 ? 13.419 -10.202 0.487 1.00 70.06 446 TRP A N 1
ATOM 3423 C CA . TRP A 1 446 ? 14.517 -9.435 1.059 1.00 70.06 446 TRP A CA 1
ATOM 3424 C C . TRP A 1 446 ? 14.444 -9.611 2.565 1.00 70.06 446 TRP A C 1
ATOM 3426 O O . TRP A 1 446 ? 13.361 -9.524 3.137 1.00 70.06 446 TRP A O 1
ATOM 3436 N N . GLU A 1 447 ? 15.600 -9.861 3.174 1.00 45.25 447 GLU A N 1
ATOM 3437 C CA . GLU A 1 447 ? 15.775 -9.844 4.623 1.00 45.25 447 GLU A CA 1
ATOM 3438 C C . GLU A 1 447 ? 15.311 -8.473 5.125 1.00 45.25 447 GLU A C 1
ATOM 3440 O O . GLU A 1 447 ? 15.779 -7.426 4.654 1.00 45.25 447 GLU A O 1
ATOM 3445 N N . ASP A 1 448 ? 14.293 -8.483 5.975 1.00 52.88 448 ASP A N 1
ATOM 3446 C CA . ASP A 1 448 ? 13.657 -7.282 6.484 1.00 52.88 448 ASP A CA 1
ATOM 3447 C C . ASP A 1 448 ? 13.617 -7.382 8.010 1.00 52.88 448 ASP A C 1
ATOM 3449 O O . ASP A 1 448 ? 12.761 -8.062 8.565 1.00 52.88 448 ASP A O 1
ATOM 3453 N N . ASP A 1 449 ? 14.557 -6.704 8.674 1.00 45.25 449 ASP A N 1
ATOM 3454 C CA . ASP A 1 449 ? 14.738 -6.701 10.139 1.00 45.25 449 ASP A CA 1
ATOM 3455 C C . ASP A 1 449 ? 13.733 -5.791 10.874 1.00 45.25 449 ASP A C 1
ATOM 3457 O O . ASP A 1 449 ? 13.923 -5.428 12.034 1.00 45.25 449 ASP A O 1
ATOM 3461 N N . LEU A 1 450 ? 12.680 -5.338 10.190 1.00 52.72 450 LEU A N 1
ATOM 3462 C CA . LEU A 1 450 ? 11.658 -4.496 10.803 1.00 52.72 450 LEU A CA 1
ATOM 3463 C C . LEU A 1 450 ? 10.620 -5.386 11.483 1.00 52.72 450 LEU A C 1
ATOM 3465 O O . LEU A 1 450 ? 9.561 -5.667 10.917 1.00 52.72 450 LEU A O 1
ATOM 3469 N N . GLU A 1 451 ? 10.947 -5.813 12.701 1.00 49.12 451 GLU A N 1
ATOM 3470 C CA . GLU A 1 451 ? 9.967 -6.306 13.664 1.00 49.12 451 GLU A CA 1
ATOM 3471 C C . GLU A 1 451 ? 8.984 -5.158 13.959 1.00 49.12 451 GLU A C 1
ATOM 3473 O O . GLU A 1 451 ? 9.350 -4.118 14.506 1.00 49.12 451 GLU A O 1
ATOM 3478 N N . GLU A 1 452 ? 7.741 -5.289 13.491 1.00 53.75 452 GLU A N 1
ATOM 3479 C CA . GLU A 1 452 ? 6.664 -4.366 13.853 1.00 53.75 452 GLU A CA 1
ATOM 3480 C C . GLU A 1 452 ? 6.080 -4.828 15.192 1.00 53.75 452 GLU A C 1
ATOM 3482 O O . GLU A 1 452 ? 5.649 -5.972 15.308 1.00 53.75 452 GLU A O 1
ATOM 3487 N N . GLU A 1 453 ? 6.071 -3.946 16.196 1.00 44.66 453 GLU A N 1
ATOM 3488 C CA . GLU A 1 453 ? 5.378 -4.196 17.462 1.00 44.66 453 GLU A CA 1
ATOM 3489 C C . GLU A 1 453 ? 3.864 -4.264 17.236 1.00 44.66 453 GLU A C 1
ATOM 3491 O O . GLU A 1 453 ? 3.248 -3.358 16.659 1.00 44.66 453 GLU A O 1
ATOM 3496 N N . ASP A 1 454 ? 3.273 -5.361 17.703 1.00 43.66 454 ASP A N 1
ATOM 3497 C CA . ASP A 1 454 ? 1.865 -5.671 17.515 1.00 43.66 454 ASP A CA 1
ATOM 3498 C C . ASP A 1 454 ? 0.999 -5.095 18.635 1.00 43.66 454 ASP A C 1
ATOM 3500 O O . ASP A 1 454 ? 1.368 -5.056 19.807 1.00 43.66 454 ASP A O 1
ATOM 3504 N N . SER A 1 455 ? -0.210 -4.679 18.266 1.00 41.44 455 SER A N 1
ATOM 3505 C CA . SER A 1 455 ? -1.217 -4.203 19.211 1.00 41.44 455 SER A CA 1
ATOM 3506 C C . SER A 1 455 ? -2.582 -4.842 18.883 1.00 41.44 455 SER A C 1
ATOM 3508 O O . SER A 1 455 ? -2.878 -5.139 17.731 1.00 41.44 455 SER A O 1
ATOM 3510 N N . THR A 1 456 ? -3.449 -5.056 19.880 1.00 42.50 456 THR A N 1
ATOM 3511 C CA . THR A 1 456 ? -4.654 -5.930 19.807 1.00 42.50 456 THR A CA 1
ATOM 3512 C C . THR A 1 456 ? -5.984 -5.223 20.184 1.00 42.50 456 THR A C 1
ATOM 3514 O O . THR A 1 456 ? -6.118 -4.807 21.319 1.00 42.50 456 THR A O 1
ATOM 3517 N N . VAL A 1 457 ? -6.977 -5.019 19.292 1.00 50.34 457 VAL A N 1
ATOM 3518 C CA . VAL A 1 457 ? -8.023 -3.950 19.412 1.00 50.34 457 VAL A CA 1
ATOM 3519 C C . VAL A 1 457 ? -9.445 -4.409 19.743 1.00 50.34 457 VAL A C 1
ATOM 3521 O O . VAL A 1 457 ? -9.945 -5.281 19.062 1.00 50.34 457 VAL A O 1
ATOM 3524 N N . ASP A 1 458 ? -10.191 -3.709 20.606 1.00 43.25 458 ASP A N 1
ATOM 3525 C CA . ASP A 1 458 ? -11.656 -3.867 20.701 1.00 43.25 458 ASP A CA 1
ATOM 3526 C C . ASP A 1 458 ? -12.430 -2.748 19.969 1.00 43.25 458 ASP A C 1
ATOM 3528 O O . ASP A 1 458 ? -11.948 -1.627 19.833 1.00 43.25 458 ASP A O 1
ATOM 3532 N N . GLU A 1 459 ? -13.650 -3.077 19.550 1.00 53.84 459 GLU A N 1
ATOM 3533 C CA . GLU A 1 459 ? -14.604 -2.341 18.716 1.00 53.84 459 GLU A CA 1
ATOM 3534 C C . GLU A 1 459 ? -14.428 -2.473 17.191 1.00 53.84 459 GLU A C 1
ATOM 3536 O O . GLU A 1 459 ? -13.449 -2.062 16.564 1.00 53.84 459 GLU A O 1
ATOM 3541 N N . THR A 1 460 ? -15.436 -3.081 16.560 1.00 58.44 460 THR A N 1
ATOM 3542 C CA . THR A 1 460 ? -15.335 -3.497 15.168 1.00 58.44 460 THR A CA 1
ATOM 3543 C C . THR A 1 460 ? -15.791 -2.421 14.195 1.00 58.44 460 THR A C 1
ATOM 3545 O O . THR A 1 460 ? -16.962 -2.042 14.161 1.00 58.44 460 THR A O 1
ATOM 3548 N N . ASN A 1 461 ? -14.883 -1.990 13.317 1.00 72.50 461 ASN A N 1
ATOM 3549 C CA . ASN A 1 461 ? -15.194 -1.133 12.173 1.00 72.50 461 ASN A CA 1
ATOM 3550 C C . ASN A 1 461 ? -15.921 -1.945 11.079 1.00 72.50 461 ASN A C 1
ATOM 3552 O O . ASN A 1 461 ? -15.334 -2.326 10.065 1.00 72.50 461 ASN A O 1
ATOM 3556 N N . SER A 1 462 ? -17.198 -2.262 11.311 1.00 78.19 462 SER A N 1
ATOM 3557 C CA . SER A 1 462 ? -18.020 -3.120 10.443 1.00 78.19 462 SER A CA 1
ATOM 3558 C C . SER A 1 462 ? -18.061 -2.643 8.988 1.00 78.19 462 SER A C 1
ATOM 3560 O O . SER A 1 462 ? -17.971 -3.464 8.082 1.00 78.19 462 SER A O 1
ATOM 3562 N N . GLU A 1 463 ? -18.076 -1.330 8.735 1.00 80.38 463 GLU A N 1
ATOM 3563 C CA . GLU A 1 463 ? -18.002 -0.787 7.371 1.00 80.38 463 GLU A CA 1
ATOM 3564 C C . GLU A 1 463 ? -16.695 -1.140 6.649 1.00 80.38 463 GLU A C 1
ATOM 3566 O O . GLU A 1 463 ? -16.697 -1.407 5.445 1.00 80.38 463 GLU A O 1
ATOM 3571 N N . PHE A 1 464 ? -15.563 -1.090 7.358 1.00 82.50 464 PHE A N 1
ATOM 3572 C CA . PHE A 1 464 ? -14.257 -1.449 6.807 1.00 82.50 464 PHE A CA 1
ATOM 3573 C C . PHE A 1 464 ? -14.194 -2.946 6.494 1.00 82.50 464 PHE A C 1
ATOM 3575 O O . PHE A 1 464 ? -13.795 -3.327 5.391 1.00 82.50 464 PHE A O 1
ATOM 3582 N N . VAL A 1 465 ? -14.665 -3.771 7.432 1.00 82.88 465 VAL A N 1
ATOM 3583 C CA . VAL A 1 465 ? -14.775 -5.227 7.285 1.00 82.88 465 VAL A CA 1
ATOM 3584 C C . VAL A 1 465 ? -15.641 -5.572 6.072 1.00 82.88 465 VAL A C 1
ATOM 3586 O O . VAL A 1 465 ? -15.198 -6.283 5.170 1.00 82.88 465 VAL A O 1
ATOM 3589 N N . ASP A 1 466 ? -16.837 -4.994 5.982 1.00 81.06 466 ASP A N 1
ATOM 3590 C CA . ASP A 1 466 ? -17.759 -5.219 4.872 1.00 81.06 466 ASP A CA 1
ATOM 3591 C C . ASP A 1 466 ? -17.176 -4.735 3.539 1.00 81.06 466 ASP A C 1
ATOM 3593 O O . ASP A 1 466 ? -17.377 -5.370 2.504 1.00 81.06 466 ASP A O 1
ATOM 3597 N N . MET A 1 467 ? -16.436 -3.623 3.516 1.00 81.38 467 MET A N 1
ATOM 3598 C CA . MET A 1 467 ? -15.779 -3.148 2.297 1.00 81.38 467 MET A CA 1
ATOM 3599 C C . MET A 1 467 ? -14.710 -4.119 1.801 1.00 81.38 467 MET A C 1
ATOM 3601 O O . MET A 1 467 ? -14.671 -4.408 0.602 1.00 81.38 467 MET A O 1
ATOM 3605 N N . LEU A 1 468 ? -13.860 -4.619 2.699 1.00 79.88 468 LEU A N 1
ATOM 3606 C CA . LEU A 1 468 ? -12.838 -5.602 2.353 1.00 79.88 468 LEU A CA 1
ATOM 3607 C C . LEU A 1 468 ? -13.475 -6.885 1.828 1.00 79.88 468 LEU A C 1
ATOM 3609 O O . LEU A 1 468 ? -13.108 -7.351 0.746 1.00 79.88 468 LEU A O 1
ATOM 3613 N N . TRP A 1 469 ? -14.491 -7.393 2.527 1.00 78.31 469 TRP A N 1
ATOM 3614 C CA . TRP A 1 469 ? -15.213 -8.580 2.087 1.00 78.31 469 TRP A CA 1
ATOM 3615 C C . TRP A 1 469 ? -15.966 -8.366 0.785 1.00 78.31 469 TRP A C 1
ATOM 3617 O O . TRP A 1 469 ? -16.020 -9.284 -0.015 1.00 78.31 469 TRP A O 1
ATOM 3627 N N . ASN A 1 470 ? -16.493 -7.177 0.497 1.00 77.31 470 ASN A N 1
ATOM 3628 C CA . ASN A 1 470 ? -17.116 -6.902 -0.800 1.00 77.31 470 ASN A CA 1
ATOM 3629 C C . ASN A 1 470 ? -16.095 -6.831 -1.946 1.00 77.31 470 ASN A C 1
ATOM 3631 O O . ASN A 1 470 ? -16.411 -7.227 -3.066 1.00 77.31 470 ASN A O 1
ATOM 3635 N N . LEU A 1 471 ? -14.886 -6.327 -1.688 1.00 67.94 471 LEU A N 1
ATOM 3636 C CA . LEU A 1 471 ? -13.844 -6.198 -2.708 1.00 67.94 471 LEU A CA 1
ATOM 3637 C C . LEU A 1 471 ? -13.260 -7.553 -3.120 1.00 67.94 471 LEU A C 1
ATOM 3639 O O . LEU A 1 471 ? -12.957 -7.797 -4.285 1.00 67.94 471 LEU A O 1
ATOM 3643 N N . ILE A 1 472 ? -13.077 -8.410 -2.129 1.00 66.38 472 ILE A N 1
ATOM 3644 C CA . ILE A 1 472 ? -12.439 -9.717 -2.248 1.00 66.38 472 ILE A CA 1
ATOM 3645 C C . ILE A 1 472 ? -13.506 -10.772 -2.576 1.00 66.38 472 ILE A C 1
ATOM 3647 O O . ILE A 1 472 ? -13.290 -11.674 -3.383 1.00 66.38 472 ILE A O 1
ATOM 3651 N N . GLY A 1 473 ? -14.708 -10.566 -2.044 1.00 67.19 473 GLY A N 1
ATOM 3652 C CA . GLY A 1 473 ? -15.929 -11.350 -2.153 1.00 67.19 473 GLY A CA 1
ATOM 3653 C C . GLY A 1 473 ? -15.865 -12.734 -1.516 1.00 67.19 473 GLY A C 1
ATOM 3654 O O . GLY A 1 473 ? -14.808 -13.336 -1.358 1.00 67.19 473 GLY A O 1
ATOM 3655 N N . TRP A 1 474 ? -17.051 -13.193 -1.130 1.00 60.34 474 TRP A N 1
ATOM 3656 C CA . TRP A 1 474 ? -17.287 -14.267 -0.162 1.00 60.34 474 TRP A CA 1
ATOM 3657 C C . TRP A 1 474 ? -16.893 -15.666 -0.642 1.00 60.34 474 TRP A C 1
ATOM 3659 O O . TRP A 1 474 ? -16.612 -16.543 0.164 1.00 60.34 474 TRP A O 1
ATOM 3669 N N . GLU A 1 475 ? -16.833 -15.871 -1.953 1.00 58.44 475 GLU A N 1
ATOM 3670 C CA . GLU A 1 475 ? -16.645 -17.185 -2.578 1.00 58.44 475 GLU A CA 1
ATOM 3671 C C . GLU A 1 475 ? -15.285 -17.865 -2.331 1.00 58.44 475 GLU A C 1
ATOM 3673 O O . GLU A 1 475 ? -15.135 -19.033 -2.670 1.00 58.44 475 GLU A O 1
ATOM 3678 N N . SER A 1 476 ? -14.290 -17.178 -1.758 1.00 52.31 476 SER A N 1
ATOM 3679 C CA . SER A 1 476 ? -12.983 -17.784 -1.446 1.00 52.31 476 SER A CA 1
ATOM 3680 C C . SER A 1 476 ? -12.906 -18.496 -0.107 1.00 52.31 476 SER A C 1
ATOM 3682 O O . SER A 1 476 ? -12.043 -19.356 0.067 1.00 52.31 476 SER A O 1
ATOM 3684 N N . LEU A 1 477 ? -13.778 -18.147 0.838 1.00 48.16 477 LEU A N 1
ATOM 3685 C CA . LEU A 1 477 ? -13.746 -18.737 2.178 1.00 48.16 477 LEU A CA 1
ATOM 3686 C C . LEU A 1 477 ? -14.221 -20.193 2.148 1.00 48.16 477 LEU A C 1
ATOM 3688 O O . LEU A 1 477 ? -13.634 -21.020 2.830 1.00 48.16 477 LEU A O 1
ATOM 3692 N N . ASP A 1 478 ? -15.124 -20.533 1.225 1.00 50.03 478 ASP A N 1
ATOM 3693 C CA . ASP A 1 478 ? -15.545 -21.917 0.948 1.00 50.03 478 ASP A CA 1
ATOM 3694 C C . ASP A 1 478 ? -14.420 -22.826 0.410 1.00 50.03 478 ASP A C 1
ATOM 3696 O O . ASP A 1 478 ? -14.595 -24.042 0.337 1.00 50.03 478 ASP A O 1
ATOM 3700 N N . THR A 1 479 ? -13.298 -22.250 -0.040 1.00 45.09 479 THR A N 1
ATOM 3701 C CA . THR A 1 479 ? -12.142 -23.001 -0.565 1.00 45.09 479 THR A CA 1
ATOM 3702 C C . THR A 1 479 ? -10.909 -22.973 0.332 1.00 45.09 479 THR A C 1
ATOM 3704 O O . THR A 1 479 ? -10.026 -23.805 0.139 1.00 45.09 479 THR A O 1
ATOM 3707 N N . ALA A 1 480 ? -10.813 -22.007 1.251 1.00 38.91 480 ALA A N 1
ATOM 3708 C CA . ALA A 1 480 ? -9.709 -21.898 2.210 1.00 38.91 480 ALA A CA 1
ATOM 3709 C C . ALA A 1 480 ? -10.003 -22.630 3.535 1.00 38.91 480 ALA A C 1
ATOM 3711 O O . ALA A 1 480 ? -9.072 -22.917 4.285 1.00 38.91 480 ALA A O 1
ATOM 3712 N N . MET A 1 481 ? -11.283 -22.920 3.793 1.00 39.38 481 MET A N 1
ATOM 3713 C CA . MET A 1 481 ? -11.806 -23.760 4.876 1.00 39.38 481 MET A CA 1
ATOM 3714 C C . MET A 1 481 ? -12.226 -25.122 4.328 1.00 39.38 481 MET A C 1
ATOM 3716 O O . MET A 1 481 ? -12.068 -26.120 5.065 1.00 39.38 481 MET A O 1
#

Radius of gyration: 29.68 Å; Cα contacts (8 Å, |Δi|>4): 428; chains: 1; bounding box: 74×107×89 Å

Solvent-accessible surface area (backbone atoms only — not comparable to full-atom values): 28890 Å² total; per-residue (Å²): 134,83,89,87,87,91,82,90,84,84,90,80,90,78,79,86,90,68,88,75,76,70,64,73,73,79,80,51,54,67,37,55,52,50,50,53,50,49,52,65,73,69,53,57,92,94,57,53,71,68,58,51,52,50,49,54,52,48,35,69,72,64,74,50,80,69,91,89,62,91,70,73,88,48,64,53,62,51,52,49,52,51,51,54,53,52,39,57,49,50,52,52,51,48,55,50,48,50,61,68,72,52,87,55,100,61,80,81,89,84,88,90,83,88,87,80,88,87,90,84,89,80,88,82,86,86,86,86,89,85,87,87,85,91,64,96,60,78,72,72,76,76,61,64,55,60,65,36,54,53,41,36,49,55,38,46,57,46,57,73,36,90,84,60,54,44,72,61,53,52,50,40,46,51,54,38,55,51,39,48,44,48,45,61,69,65,58,66,93,86,58,93,71,59,88,57,47,59,60,47,39,51,51,42,42,51,40,52,42,48,46,42,47,39,50,58,59,29,53,73,46,73,72,21,49,77,48,43,63,67,51,41,51,51,53,38,49,44,51,51,52,53,53,51,53,50,47,52,50,24,40,54,51,16,47,54,52,44,56,48,52,57,57,69,69,46,93,70,88,83,78,76,72,87,80,62,74,69,77,53,47,64,58,52,53,50,41,51,38,50,34,55,32,40,72,68,33,40,61,56,64,50,70,88,39,67,70,45,46,53,38,52,39,23,46,48,28,54,53,34,25,51,50,14,33,54,48,21,16,34,60,72,28,29,47,29,50,75,41,90,49,92,79,30,66,69,92,63,72,65,76,87,75,58,56,73,33,60,37,46,13,50,54,50,40,50,53,46,50,49,53,31,49,48,66,45,51,64,88,67,94,62,97,70,82,78,87,63,70,95,33,51,49,51,58,41,39,42,60,62,17,63,65,82,62,93,86,73,68,68,77,64,36,25,57,47,42,41,47,20,54,41,30,25,23,49,32,24,25,58,28,90,56,93,62,81,45,71,62,23,50,59,57,80,92,65,96,71,90,75,80,75,89,83,74,51,30,74,75,64,58,58,69,56,53,52,49,52,45,63,75,64,39,74,79,54,55,61,72,78,90

Foldseek 3Di:
DDDDDDDDDDDDDDDPPDPPPPPPVVVDFPLRVVVVVVLVVPPDPPDDSVRSVVVVVCCVVVVDDDPPDPDDPQVLVVVVVVLVVVLVVVVVVVVVVVVVVPPDVDDDDDDDDDDDDDDDDDDDDDDDDDDDDDDPPPPDPPQLLVQLLVLLVVLLVQLVDLPRDLVVNVVSLLSNLVSLLVLLVVPDLDDPPLVCVLVSLLSSLSSLLSSLSSLVSLCPDPVSVVVLVVSLLSLLVSLLSLLVSLLVSLLVLLVVVVVVVVVVPDPDPPPDDDPPSNVSSVVNLVSSLVSSLSNLQPQSQDLLDVSSVLSNLSSLLSLLLVLLQLLLQQSLLWQQQPAPDSSSRDPDRPVVDDDSSVQSSSVSSLVSSVVSCCSLAPPDDDPPDPSHPVGDSVLNCLCCLPDSDDDDDSVVSNVLSLLQSVLSNNCSRNNDPPCLSVSHRDNPDDDDPDDDDIGGYDDHPSVSNVVVCVSSDDVCVSVSD

Secondary structure (DSSP, 8-state):
-----------------------GGGSS-HHHHHHHHHHHHSPPTT--HHHHHHHHHHHHHH-PPPTTSSS---HHHHHHHHHHHHHHHHHHHHHHHHHHH---SS----------------PPPP---------SS-PPPPPHHHHHHHHHHHHHHHHH-TTS-HHHHHHHHHHHHHHHHHHHHTS-SS-S-GGGHHHHHHHHHHHHHHHHHHHHHHTTSHHHHHHHHHHHHHHHHHHHHHHHHHHHHHHHHHHHHHHHHHHHTSS-TT------HHHHHHHHHHHHHHHHHHHHH-TT--TTSHHHHHHHHHHHHHHHHHHHHHHHHHHTSS-GGG--STTS--SS-GGGT--HHHHHHHHHHHHHHHHHHHHHH--S--S--SSS-S---HHHHHHTT--SSSSS-THHHHHHHHHHHHHHHHHHHH---TTTTTTSPPPP-------PPP----S--HHHHHHHHHHH-GGGHHHH-

Sequence (481 aa):
MPSRDLASGESSVVLPLGNQRHPISLQFSQAQLCFASTIRRSLPKGMTIEEFIHQVSNCIKSRKPVPGEPSTVNSVAFWRNHYTELLRYTEALEADAERWNNPEASGNGVNNGRHNADTLHLHHVNDGSELASGSNEAPSPPLPCTGLIRSVRVLHDHVSNPTVPAPILRGALKVVIYKLRRVLEATPLDGENYFGLDNTFRTAASGFSICLQGLSHLCRDIPGRLCKDGVISSLIKLFKTAMWQNTQLCVALATTETARRETASSPDPLSLSPREPLVKAPHLLQARTRYLACMITSPAYNMKEGAHVDLIEGLLSVFLTRLGRLLSMSVFQEQISASNIAGGISAVPATAERGETDQIALRLECEQMKSLLRRVTVTSLSDEPELYGNGTRHLAELIKGRRMHPGIGVDNQLGKARRRLQDTLLRGVFGEDGGKFAHALKTPEWEDDLEEEDSTVDETNSEFVDMLWNLIGWESLDTAM

Nearest PDB structures (foldseek):
  9dze-assembly1_S  TM=3.295E-01  e=7.084E-01  synthetic construct
  8jcx-assembly1_3  TM=2.401E-01  e=6.832E+00  Homo sapiens
  9ima-assembly1_A  TM=1.833E-01  e=6.023E+00  Homo sapiens